Protein 6PXR (pdb70)

Nearest PDB structures (foldseek):
  6pxr-assembly1_L  TM=1.005E+00  e=2.690E-43  Mus musculus
  7y3j-assembly1_L  TM=9.696E-01  e=7.984E-40  Mus musculus
  1f3d-assembly1_J  TM=9.128E-01  e=3.853E-41  Mus musculus
  8bbh-assembly1_L  TM=9.890E-01  e=8.808E-38  Mus musculus
  5jor-assembly2_A  TM=8.552E-01  e=3.460E-40  Mus musculus

Radius of gyration: 24.5 Å; Cα contacts (8 Å, |Δi|>4): 1157; chains: 3; bounding box: 64×52×65 Å

Solvent-accessible surface area: 19628 Å² total; per-residue (Å²): 140,8,113,6,69,14,70,52,146,22,36,46,6,47,92,22,58,100,3,54,1,36,0,92,7,77,90,57,0,77,60,116,87,64,52,22,15,0,1,0,0,4,21,63,108,85,110,22,1,92,4,4,0,36,70,20,68,60,109,15,83,83,16,55,112,42,6,53,8,50,40,82,21,45,74,2,32,1,91,1,73,157,2,64,58,88,3,40,11,19,0,4,0,0,0,8,13,48,129,21,38,22,23,2,62,9,0,64,3,17,46,112,75,73,77,24,53,6,80,7,15,5,0,16,7,2,74,77,4,37,123,82,37,19,0,1,0,0,0,0,0,2,53,1,11,27,55,106,30,76,28,70,5,52,13,74,56,73,113,60,158,114,41,33,65,45,8,142,26,96,39,47,110,185,60,21,6,12,5,2,7,0,16,0,34,7,87,78,92,31,8,80,148,42,45,36,0,16,0,22,1,51,7,143,52,43,154,73,55,46,89,81,53,22,56,75,103,129,102,97,9,55,11,58,36,25,47,96,17,148,68,56,22,69,29,124,0,28,0,55,10,56,62,46,73,8,68,90,34,1,0,0,0,0,15,21,30,116,112,91,44,14,60,16,0,0,3,2,0,3,59,28,90,85,63,87,35,12,108,74,5,118,90,59,4,75,4,48,30,50,46,87,140,52,18,0,57,0,57,0,46,56,0,116,76,129,10,35,7,67,0,12,0,0,10,4,65,40,0,0,0,6,100,28,4,111,15,15,63,1,37,5,16,71,16,175,83,41,74,12,49,12,21,7,3,1,21,21,138,131,106,27,8,0,0,0,2,0,47,14,1,5,41,91,87,17,75,18,62,1,42,99,43,94,39,90,96,42,45,30,53,2,66,28,37,93,35,102,60,47,32,8,18,3,0,0,0,30,3,67,63,92,29,20,87,84,92,81,0,24,0,32,3,24,0,89,57,27,108,21,181,42,99,49,124,3,87,71,80,172,86,29,26,42,32,11,17,95

Structure (mmCIF, N/CA/C/O backbone):
data_6PXR
#
_entry.id   6PXR
#
_cell.length_a   42.745
_cell.length_b   48.952
_cell.length_c   58.653
_cell.angle_alpha   85.250
_cell.angle_beta   83.120
_cell.angle_gamma   70.720
#
_symmetry.space_group_name_H-M   'P 1'
#
loop_
_entity.id
_entity.type
_entity.pdbx_description
1 polymer 'gosuranemab Fab, light chain'
2 polymer 'gosuranemab Fab, heavy chain'
3 polymer 'Microtubule-associated protein tau'
4 water water
#
loop_
_atom_site.group_PDB
_atom_site.id
_atom_site.type_symbol
_atom_site.label_atom_id
_atom_site.label_alt_id
_atom_site.label_comp_id
_atom_site.label_asym_id
_atom_site.label_entity_id
_atom_site.label_seq_id
_atom_site.pdbx_PDB_ins_code
_atom_site.Cartn_x
_atom_site.Cartn_y
_atom_site.Cartn_z
_atom_site.occupancy
_atom_site.B_iso_or_equiv
_atom_site.auth_seq_id
_atom_site.auth_comp_id
_atom_site.auth_asym_id
_atom_site.auth_atom_id
_atom_site.pdbx_PDB_model_num
ATOM 1 N N . ASP A 1 1 ? -2.924 18.834 -15.991 1.00 41.61 1 ASP L N 1
ATOM 2 C CA . ASP A 1 1 ? -2.229 17.578 -15.739 1.00 35.69 1 ASP L CA 1
ATOM 3 C C . ASP A 1 1 ? -2.994 16.396 -16.335 1.00 34.42 1 ASP L C 1
ATOM 4 O O . ASP A 1 1 ? -4.149 16.144 -15.979 1.00 37.26 1 ASP L O 1
ATOM 9 N N . VAL A 1 2 ? -2.347 15.680 -17.250 1.00 30.57 2 VAL L N 1
ATOM 10 C CA . VAL A 1 2 ? -2.933 14.479 -17.832 1.00 28.11 2 VAL L CA 1
ATOM 11 C C . VAL A 1 2 ? -3.120 13.418 -16.749 1.00 31.48 2 VAL L C 1
ATOM 12 O O . VAL A 1 2 ? -2.282 13.266 -15.857 1.00 31.32 2 VAL L O 1
ATOM 16 N N . LEU A 1 3 ? -4.243 12.711 -16.816 1.00 25.80 3 LEU L N 1
ATOM 17 C CA . LEU A 1 3 ? -4.575 11.681 -15.843 1.00 29.62 3 LEU L CA 1
ATOM 18 C C . LEU A 1 3 ? -4.477 10.293 -16.458 1.00 25.08 3 LEU L C 1
ATOM 19 O O . LEU A 1 3 ? -4.981 10.060 -17.554 1.00 29.70 3 LEU L O 1
ATOM 24 N N . MET A 1 4 ? -3.834 9.377 -15.744 1.00 23.12 4 MET L N 1
ATOM 25 C CA . MET A 1 4 ? -3.715 7.998 -16.195 1.00 21.74 4 MET L CA 1
ATOM 26 C C . MET A 1 4 ? -4.607 7.083 -15.363 1.00 28.63 4 MET L C 1
ATOM 27 O O . MET A 1 4 ? -4.460 6.997 -14.140 1.00 30.57 4 MET L O 1
ATOM 32 N N . THR A 1 5 ? -5.543 6.416 -16.033 1.00 24.68 5 THR L N 1
ATOM 33 C CA . THR A 1 5 ? -6.502 5.535 -15.372 1.00 22.95 5 THR L CA 1
ATOM 34 C C . THR A 1 5 ? -6.282 4.088 -15.790 1.00 21.57 5 THR L C 1
ATOM 35 O O . THR A 1 5 ? -6.211 3.798 -16.981 1.00 20.92 5 THR L O 1
ATOM 39 N N . GLN A 1 6 ? -6.194 3.177 -14.822 1.00 21.35 6 GLN L N 1
ATOM 40 C CA . GLN A 1 6 ? -5.990 1.768 -15.145 1.00 20.19 6 GLN L CA 1
ATOM 41 C C . GLN A 1 6 ? -7.221 0.916 -14.864 1.00 23.12 6 GLN L C 1
ATOM 42 O O . GLN A 1 6 ? -7.925 1.131 -13.878 1.00 22.34 6 GLN L O 1
ATOM 48 N N . THR A 1 7 ? -7.484 -0.035 -15.759 1.00 24.84 7 THR L N 1
ATOM 49 C CA . THR A 1 7 ? -8.574 -0.986 -15.584 1.00 23.14 7 THR L CA 1
ATOM 50 C C . THR A 1 7 ? -8.114 -2.399 -15.935 1.00 21.90 7 THR L C 1
ATOM 51 O O . THR A 1 7 ? -7.375 -2.593 -16.907 1.00 23.57 7 THR L O 1
ATOM 55 N N . PRO A 1 8 ? -8.541 -3.394 -15.147 1.00 20.11 8 PRO L N 1
ATOM 56 C CA . PRO A 1 8 ? -9.361 -3.225 -13.941 1.00 21.45 8 PRO L CA 1
ATOM 57 C C . PRO A 1 8 ? -8.518 -2.867 -12.719 1.00 30.17 8 PRO L C 1
ATOM 58 O O . PRO A 1 8 ? -7.294 -2.818 -12.819 1.00 29.85 8 PRO L O 1
ATOM 62 N N . LEU A 1 9 ? -9.174 -2.623 -11.588 1.00 32.69 9 LEU L N 1
ATOM 63 C CA . LEU A 1 9 ? -8.488 -2.355 -10.328 1.00 31.80 9 LEU L CA 1
ATOM 64 C C . LEU A 1 9 ? -7.658 -3.566 -9.917 1.00 26.31 9 LEU L C 1
ATOM 65 O O . LEU A 1 9 ? -6.507 -3.451 -9.487 1.00 21.71 9 LEU L O 1
ATOM 70 N N . SER A 1 10 ? -8.268 -4.735 -10.055 1.00 22.71 10 SER L N 1
ATOM 71 C CA . SER A 1 10 ? -7.639 -5.990 -9.685 1.00 23.83 10 SER L CA 1
ATOM 72 C C . SER A 1 10 ? -8.009 -7.038 -10.712 1.00 22.37 10 SER L C 1
ATOM 73 O O . SER A 1 10 ? -9.159 -7.100 -11.148 1.00 23.03 10 SER L O 1
ATOM 76 N N . LEU A 1 11 ? -7.036 -7.854 -11.100 1.00 20.02 11 LEU L N 1
ATOM 77 C CA . LEU A 1 11 ? -7.271 -8.895 -12.088 1.00 18.55 11 LEU L CA 1
ATOM 78 C C . LEU A 1 11 ? -6.919 -10.271 -11.531 1.00 18.34 11 LEU L C 1
ATOM 79 O O . LEU A 1 11 ? -5.743 -10.629 -11.450 1.00 21.36 11 LEU L O 1
ATOM 84 N N . PRO A 1 12 ? -7.941 -11.042 -11.134 1.00 22.17 12 PRO L N 1
ATOM 85 C CA . PRO A 1 12 ? -7.736 -12.403 -10.626 1.00 21.41 12 PRO L CA 1
ATOM 86 C C . PRO A 1 12 ? -7.471 -13.396 -11.749 1.00 20.79 12 PRO L C 1
ATOM 87 O O . PRO A 1 12 ? -8.304 -13.546 -12.641 1.00 24.59 12 PRO L O 1
ATOM 91 N N . VAL A 1 13 ? -6.321 -14.057 -11.699 1.00 17.62 13 VAL L N 1
ATOM 92 C CA . VAL A 1 13 ? -5.957 -15.038 -12.717 1.00 17.10 13 VAL L CA 1
ATOM 93 C C . VAL A 1 13 ? -5.499 -16.347 -12.093 1.00 18.05 13 VAL L C 1
ATOM 94 O O . VAL A 1 13 ? -5.051 -16.378 -10.949 1.00 17.58 13 VAL L O 1
ATOM 98 N N . SER A 1 14 ? -5.603 -17.431 -12.856 1.00 18.10 14 SER L N 1
ATOM 99 C CA . SER A 1 14 ? -4.915 -18.660 -12.488 1.00 18.36 14 SER L CA 1
ATOM 100 C C . SER A 1 14 ? -3.585 -18.688 -13.209 1.00 20.72 14 SER L C 1
ATOM 101 O O . SER A 1 14 ? -3.480 -18.191 -14.334 1.00 17.88 14 SER L O 1
ATOM 104 N N . LEU A 1 15 ? -2.576 -19.261 -12.564 1.00 20.28 15 LEU L N 1
ATOM 105 C CA . LEU A 1 15 ? -1.283 -19.439 -13.206 1.00 17.94 15 LEU L CA 1
ATOM 106 C C . LEU A 1 15 ? -1.468 -20.229 -14.496 1.00 20.38 15 LEU L C 1
ATOM 107 O O . LEU A 1 15 ? -2.097 -21.287 -14.504 1.00 22.11 15 LEU L O 1
ATOM 112 N N . GLY A 1 16 ? -0.951 -19.745 -15.613 1.00 21.51 16 GLY L N 1
ATOM 113 C CA . GLY A 1 16 ? -1.236 -20.478 -16.837 1.00 20.83 16 GLY L CA 1
ATOM 114 C C . GLY A 1 16 ? -2.104 -19.649 -17.748 1.00 21.18 16 GLY L C 1
ATOM 115 O O . GLY A 1 16 ? -1.984 -19.782 -18.930 1.00 27.50 16 GLY L O 1
ATOM 116 N N . ASP A 1 17 ? -2.902 -18.756 -17.185 1.00 18.31 17 ASP L N 1
ATOM 117 C CA . ASP A 1 17 ? -3.903 -18.008 -17.941 1.00 20.43 17 ASP L CA 1
ATOM 118 C C . ASP A 1 17 ? -3.264 -16.842 -18.695 1.00 21.42 17 ASP L C 1
ATOM 119 O O . ASP A 1 17 ? -2.139 -16.438 -18.399 1.00 19.75 17 ASP L O 1
ATOM 124 N N . GLN A 1 18 ? -3.997 -16.311 -19.668 1.00 19.64 18 GLN L N 1
ATOM 125 C CA . GLN A 1 18 ? -3.623 -15.071 -20.332 1.00 22.15 18 GLN L CA 1
ATOM 126 C C . GLN A 1 18 ? -4.160 -13.890 -19.512 1.00 24.30 18 GLN L C 1
ATOM 127 O O . GLN A 1 18 ? -5.211 -13.993 -18.873 1.00 27.66 18 GLN L O 1
ATOM 133 N N . ALA A 1 19 ? -3.434 -12.778 -19.509 1.00 20.24 19 ALA L N 1
ATOM 134 C CA . ALA A 1 19 ? -3.874 -11.593 -18.782 1.00 20.41 19 ALA L CA 1
ATOM 135 C C . ALA A 1 19 ? -3.784 -10.353 -19.658 1.00 22.57 19 ALA L C 1
ATOM 136 O O . ALA A 1 19 ? -2.878 -10.232 -20.486 1.00 22.22 19 ALA L O 1
ATOM 138 N N . SER A 1 20 ? -4.732 -9.442 -19.477 1.00 20.17 20 SER L N 1
ATOM 139 C CA . SER A 1 20 ? -4.740 -8.185 -20.208 1.00 24.39 20 SER L CA 1
ATOM 140 C C . SER A 1 20 ? -5.068 -7.036 -19.263 1.00 24.86 20 SER L C 1
ATOM 141 O O . SER A 1 20 ? -6.064 -7.083 -18.542 1.00 27.98 20 SER L O 1
ATOM 144 N N . ILE A 1 21 ? -4.215 -6.016 -19.270 1.00 23.33 21 ILE L N 1
ATOM 145 C CA . ILE A 1 21 ? -4.377 -4.832 -18.427 1.00 20.18 21 ILE L CA 1
ATOM 146 C C . ILE A 1 21 ? -4.507 -3.599 -19.313 1.00 20.61 21 ILE L C 1
ATOM 147 O O . ILE A 1 21 ? -3.785 -3.463 -20.297 1.00 25.07 21 ILE L O 1
ATOM 152 N N . SER A 1 22 ? -5.433 -2.710 -18.973 1.00 21.17 22 SER L N 1
ATOM 153 C CA . SER A 1 22 ? -5.665 -1.514 -19.773 1.00 22.79 22 SER L CA 1
ATOM 154 C C . SER A 1 22 ? -5.188 -0.239 -19.084 1.00 23.73 22 SER L C 1
ATOM 155 O O . SER A 1 22 ? -5.272 -0.112 -17.862 1.00 17.99 22 SER L O 1
ATOM 158 N N . CYS A 1 23 ? -4.698 0.704 -19.884 1.00 19.56 23 CYS L N 1
ATOM 159 C CA . CYS A 1 23 ? -4.250 2.000 -19.390 1.00 20.45 23 CYS L CA 1
ATOM 160 C C . CYS A 1 23 ? -4.735 3.085 -20.333 1.00 20.33 23 CYS L C 1
ATOM 161 O O . CYS A 1 23 ? -4.495 3.024 -21.540 1.00 22.13 23 CYS L O 1
ATOM 164 N N . LYS A 1 24 ? -5.432 4.074 -19.789 1.00 21.27 24 LYS L N 1
ATOM 165 C CA . LYS A 1 24 ? -5.944 5.161 -20.605 1.00 23.57 24 LYS L CA 1
ATOM 166 C C . LYS A 1 24 ? -5.480 6.516 -20.098 1.00 23.74 24 LYS L C 1
ATOM 167 O O . LYS A 1 24 ? -5.365 6.733 -18.894 1.00 24.64 24 LYS L O 1
ATOM 173 N N . SER A 1 25 ? -5.201 7.426 -21.026 1.00 21.76 25 SER L N 1
ATOM 174 C CA . SER A 1 25 ? -4.847 8.795 -20.666 1.00 22.30 25 SER L CA 1
ATOM 175 C C . SER A 1 25 ? -5.989 9.752 -20.980 1.00 27.25 25 SER L C 1
ATOM 176 O O . SER A 1 25 ? -6.802 9.497 -21.875 1.00 26.96 25 SER L O 1
ATOM 179 N N . SER A 1 26 ? -6.049 10.854 -20.236 1.00 28.38 26 SER L N 1
ATOM 180 C CA . SER A 1 26 ? -7.135 11.814 -20.384 1.00 27.68 26 SER L CA 1
ATOM 181 C C . SER A 1 26 ? -6.931 12.674 -21.627 1.00 30.76 26 SER L C 1
ATOM 182 O O . SER A 1 26 ? -7.848 13.355 -22.085 1.00 31.25 26 SER L O 1
ATOM 185 N N . GLN A 1 27 ? -5.729 12.584 -22.180 1.00 28.36 27 GLN L N 1
ATOM 186 C CA . GLN A 1 27 ? -5.390 13.305 -23.418 1.00 30.84 27 GLN L CA 1
ATOM 187 C C . GLN A 1 27 ? -4.291 12.536 -24.160 1.00 24.95 27 GLN L C 1
ATOM 188 O O . GLN A 1 27 ? -3.650 11.679 -23.580 1.00 25.17 27 GLN L O 1
ATOM 194 N N . SER A 1 28 ? -4.119 12.835 -25.424 1.00 26.62 28 SER L N 1
ATOM 195 C CA . SER A 1 28 ? -3.148 12.108 -26.236 1.00 26.21 28 SER L CA 1
ATOM 196 C C . SER A 1 28 ? -1.735 12.187 -25.661 1.00 23.91 28 SER L C 1
ATOM 197 O O . SER A 1 28 ? -1.273 13.259 -25.266 1.00 26.42 28 SER L O 1
ATOM 200 N N . ILE A 1 29 ? -1.080 11.048 -25.584 1.00 24.95 29 ILE L N 1
ATOM 201 C CA . ILE A 1 29 ? 0.323 10.913 -25.077 1.00 25.67 29 ILE L CA 1
ATOM 202 C C . ILE A 1 29 ? 1.269 10.951 -26.270 1.00 23.25 29 ILE L C 1
ATOM 203 O O . ILE A 1 29 ? 2.414 10.731 -26.073 1.00 23.47 29 ILE L O 1
ATOM 208 N N . VAL A 1 30 ? 0.786 11.167 -27.472 1.00 24.35 30 VAL L N 1
ATOM 209 C CA . VAL A 1 30 ? 1.668 11.239 -28.629 1.00 24.93 30 VAL L CA 1
ATOM 210 C C . VAL A 1 30 ? 2.455 12.546 -28.601 1.00 28.38 30 VAL L C 1
ATOM 211 O O . VAL A 1 30 ? 1.879 13.628 -28.695 1.00 31.90 30 VAL L O 1
ATOM 215 N N . HIS A 1 31 ? 3.772 12.437 -28.452 1.00 28.06 31 HIS L N 1
ATOM 216 C CA . HIS A 1 31 ? 4.644 13.604 -28.347 1.00 29.47 31 HIS L CA 1
ATOM 2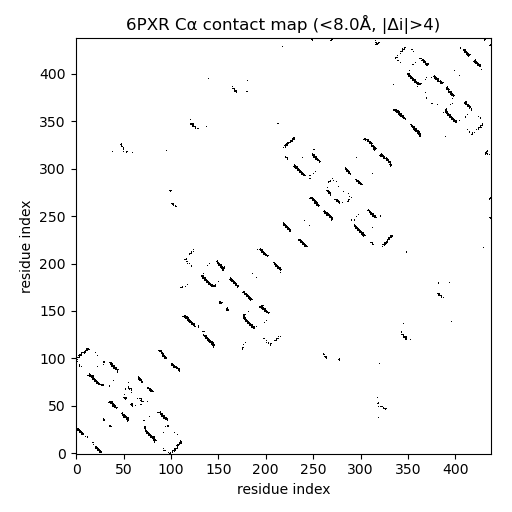17 C C . HIS A 1 31 ? 4.857 14.256 -29.711 1.00 33.36 31 HIS L C 1
ATOM 218 O O . HIS A 1 31 ? 4.663 13.622 -30.749 1.00 36.72 31 HIS L O 1
ATOM 225 N N . SER A 1 32 ? 5.264 15.521 -29.705 1.00 33.03 32 SER L N 1
ATOM 226 C CA . SER A 1 32 ? 5.469 16.267 -30.943 1.00 37.31 32 SER L CA 1
ATOM 227 C C . SER A 1 32 ? 6.632 15.729 -31.781 1.00 34.94 32 SER L C 1
ATOM 228 O O . SER A 1 32 ? 6.741 16.052 -32.962 1.00 38.84 32 SER L O 1
ATOM 231 N N . ASN A 1 33 ? 7.496 14.912 -31.183 1.00 30.34 33 ASN L N 1
ATOM 232 C CA . ASN A 1 33 ? 8.614 14.337 -31.930 1.00 31.29 33 ASN L CA 1
ATOM 233 C C . ASN A 1 33 ? 8.286 12.971 -32.552 1.00 31.75 33 ASN L C 1
ATOM 234 O O . ASN A 1 33 ? 9.156 12.313 -33.132 1.00 28.07 33 ASN L O 1
ATOM 239 N N . GLY A 1 34 ? 7.031 12.549 -32.426 1.00 32.09 34 GLY L N 1
ATOM 240 C CA . GLY A 1 34 ? 6.579 11.319 -33.051 1.00 29.71 34 GLY L CA 1
ATOM 241 C C . GLY A 1 34 ? 6.559 10.111 -32.137 1.00 31.56 34 GLY L C 1
ATOM 242 O O . GLY A 1 34 ? 6.040 9.056 -32.502 1.00 28.88 34 GLY L O 1
ATOM 243 N N . ASN A 1 35 ? 7.135 10.260 -30.948 1.00 22.11 35 ASN L N 1
ATOM 244 C CA . ASN A 1 35 ? 7.147 9.183 -29.963 1.00 20.94 35 ASN L CA 1
ATOM 245 C C . ASN A 1 35 ? 5.931 9.214 -29.051 1.00 21.78 35 ASN L C 1
ATOM 246 O O . ASN A 1 35 ? 5.282 10.250 -28.893 1.00 23.26 35 ASN L O 1
ATOM 251 N N . THR A 1 36 ? 5.637 8.063 -28.463 1.00 19.46 36 THR L N 1
ATOM 252 C CA . THR A 1 36 ? 4.644 7.964 -27.407 1.00 20.84 36 THR L CA 1
ATOM 253 C C . THR A 1 36 ? 5.326 7.356 -26.184 1.00 17.79 36 THR L C 1
ATOM 254 O O . THR A 1 36 ? 5.631 6.167 -26.164 1.00 17.49 36 THR L O 1
ATOM 258 N N . TYR A 1 37 ? 5.573 8.180 -25.167 1.00 17.50 37 TYR L N 1
ATOM 259 C CA . TYR A 1 37 ? 6.349 7.750 -24.009 1.00 19.42 37 TYR L CA 1
ATOM 260 C C . TYR A 1 37 ? 5.471 7.061 -22.973 1.00 16.44 37 TYR L C 1
ATOM 261 O O . TYR A 1 37 ? 5.306 7.546 -21.845 1.00 20.91 37 TYR L O 1
ATOM 270 N N . LEU A 1 38 ? 4.916 5.918 -23.362 1.00 16.93 38 LEU L N 1
ATOM 271 C CA . LEU A 1 38 ? 4.092 5.117 -22.465 1.00 17.95 38 LEU L CA 1
ATOM 272 C C . LEU A 1 38 ? 4.896 3.935 -21.929 1.00 19.35 38 LEU L C 1
ATOM 273 O O . LEU A 1 38 ? 5.473 3.166 -22.697 1.00 18.22 38 LEU L O 1
ATOM 278 N N . GLU A 1 39 ? 4.940 3.794 -20.606 1.00 16.85 39 GLU L N 1
ATOM 279 C CA . GLU A 1 39 ? 5.781 2.776 -19.978 1.00 16.24 39 GLU L CA 1
ATOM 280 C C . GLU A 1 39 ? 5.012 1.951 -18.956 1.00 19.45 39 GLU L C 1
ATOM 281 O O . GLU A 1 39 ? 4.041 2.436 -18.378 1.00 11.73 39 GLU L O 1
ATOM 287 N N . TRP A 1 40 ? 5.450 0.708 -18.747 1.00 17.50 40 TRP L N 1
ATOM 288 C CA . TRP A 1 40 ? 4.854 -0.187 -17.761 1.00 12.15 40 TRP L CA 1
ATOM 289 C C . TRP A 1 40 ? 5.868 -0.632 -16.718 1.00 13.42 40 TRP L C 1
ATOM 290 O O . TRP A 1 40 ? 6.988 -1.020 -17.042 1.00 14.54 40 TRP L O 1
ATOM 301 N N . TYR A 1 41 ? 5.448 -0.583 -15.459 1.00 11.90 41 TYR L N 1
ATOM 302 C CA . TYR A 1 41 ? 6.282 -0.974 -14.336 1.00 15.07 41 TYR L CA 1
ATOM 303 C C . TYR A 1 41 ? 5.596 -2.084 -13.541 1.00 16.18 41 TYR L C 1
ATOM 304 O O . TYR A 1 41 ? 4.380 -2.064 -13.369 1.00 14.55 41 TYR L O 1
ATOM 313 N N . LEU A 1 42 ? 6.356 -3.033 -13.024 1.00 14.71 42 LEU L N 1
ATOM 314 C CA . LEU A 1 42 ? 5.834 -4.060 -12.130 1.00 18.08 42 LEU L CA 1
ATOM 315 C C . LEU A 1 42 ? 6.435 -3.924 -10.733 1.00 16.45 42 LEU L C 1
ATOM 316 O O . LEU A 1 42 ? 7.648 -3.804 -10.581 1.00 19.86 42 LEU L O 1
ATOM 321 N N . GLN A 1 43 ? 5.595 -3.944 -9.765 1.00 14.66 43 GLN L N 1
ATOM 322 C CA . GLN A 1 43 ? 6.060 -3.982 -8.389 1.00 15.47 43 GLN L CA 1
ATOM 323 C C . GLN A 1 43 ? 5.590 -5.261 -7.714 1.00 19.53 43 GLN L C 1
ATOM 324 O O . GLN A 1 43 ? 4.398 -5.463 -7.494 1.00 18.18 43 GLN L O 1
ATOM 330 N N . LYS A 1 44 ? 6.536 -6.136 -7.407 1.00 21.75 44 LYS L N 1
ATOM 331 C CA . LYS A 1 44 ? 6.221 -7.384 -6.739 1.00 24.12 44 LYS L CA 1
ATOM 332 C C . LYS A 1 44 ? 6.087 -7.097 -5.250 1.00 26.99 44 LYS L C 1
ATOM 333 O O . LYS A 1 44 ? 6.696 -6.149 -4.756 1.00 26.59 44 LYS L O 1
ATOM 339 N N . PRO A 1 45 ? 5.281 -7.898 -4.533 1.00 34.24 45 PRO L N 1
ATOM 340 C CA . PRO A 1 45 ? 5.057 -7.616 -3.111 1.00 35.01 45 PRO L CA 1
ATOM 341 C C . PRO A 1 45 ? 6.362 -7.494 -2.332 1.00 34.44 45 PRO L C 1
ATOM 342 O O . PRO A 1 45 ? 7.235 -8.355 -2.448 1.00 34.82 45 PRO L O 1
ATOM 346 N N . GLY A 1 46 ? 6.497 -6.403 -1.585 1.00 31.91 46 GLY L N 1
ATOM 347 C CA . GLY A 1 46 ? 7.664 -6.172 -0.752 1.00 34.15 46 GLY L CA 1
ATOM 348 C C . GLY A 1 46 ? 8.902 -5.759 -1.526 1.00 34.18 46 GLY L C 1
ATOM 349 O O . GLY A 1 46 ? 9.993 -5.675 -0.963 1.00 36.81 46 GLY L O 1
ATOM 350 N N . GLN A 1 47 ? 8.741 -5.498 -2.818 1.00 28.25 47 GLN L N 1
ATOM 351 C CA . GLN A 1 47 ? 9.876 -5.135 -3.650 1.00 28.01 47 GLN L CA 1
ATOM 352 C C . GLN A 1 47 ? 9.684 -3.776 -4.314 1.00 28.37 47 GLN L C 1
ATOM 353 O O . GLN A 1 47 ? 8.593 -3.209 -4.298 1.00 26.64 47 GLN L O 1
ATOM 359 N N A SER A 1 48 ? 10.758 -3.263 -4.903 0.71 24.46 48 SER L N 1
ATOM 360 N N B SER A 1 48 ? 10.756 -3.250 -4.894 0.29 25.00 48 SER L N 1
ATOM 361 C CA A SER A 1 48 ? 10.706 -2.004 -5.629 0.71 22.44 48 SER L CA 1
ATOM 362 C CA B SER A 1 48 ? 10.684 -1.981 -5.604 0.29 22.74 48 SER L CA 1
ATOM 363 C C A SER A 1 48 ? 10.117 -2.235 -7.015 0.71 21.66 48 SER L C 1
ATOM 364 C C B SER A 1 48 ? 10.156 -2.213 -7.014 0.29 21.51 48 SER L C 1
ATOM 365 O O A SER A 1 48 ? 10.190 -3.344 -7.546 0.71 20.66 48 SER L O 1
ATOM 366 O O B SER A 1 48 ? 10.307 -3.308 -7.558 0.29 21.01 48 SER L O 1
ATOM 371 N N . PRO A 1 49 ? 9.518 -1.191 -7.605 1.00 22.14 49 PRO L N 1
ATOM 372 C CA . PRO A 1 49 ? 9.061 -1.303 -8.995 1.00 18.29 49 PRO L CA 1
ATOM 373 C C . PRO A 1 49 ? 10.225 -1.614 -9.934 1.00 16.35 49 PRO L C 1
ATOM 374 O O . PRO A 1 49 ? 11.368 -1.247 -9.645 1.00 17.69 49 PRO L O 1
ATOM 378 N N . LYS A 1 50 ? 9.928 -2.302 -11.032 1.00 16.54 50 LYS L N 1
ATOM 379 C CA . LYS A 1 50 ? 10.904 -2.578 -12.083 1.00 16.24 50 LYS L CA 1
ATOM 380 C C . LYS A 1 50 ? 10.301 -2.199 -13.419 1.00 17.40 50 LYS L C 1
ATOM 381 O O . LYS A 1 50 ? 9.095 -2.373 -13.622 1.00 15.52 50 LYS L O 1
ATOM 387 N N . LEU A 1 51 ? 11.137 -1.712 -14.338 1.00 16.98 51 LEU L N 1
ATOM 388 C CA . LEU A 1 51 ? 10.686 -1.379 -15.691 1.00 16.34 51 LEU L CA 1
ATOM 389 C C . LEU A 1 51 ? 10.435 -2.659 -16.486 1.00 14.34 51 LEU L C 1
ATOM 390 O O . LEU A 1 51 ? 11.230 -3.604 -16.431 1.00 17.52 51 LEU L O 1
ATOM 395 N N . LEU A 1 52 ? 9.308 -2.692 -17.180 1.00 13.28 52 LEU L N 1
ATOM 396 C CA . LEU A 1 52 ? 8.972 -3.861 -18.013 1.00 15.33 52 LEU L CA 1
ATOM 397 C C . LEU A 1 52 ? 8.985 -3.441 -19.478 1.00 15.02 52 LEU L C 1
ATOM 398 O O . LEU A 1 52 ? 9.563 -4.146 -20.251 1.00 15.66 52 LEU L O 1
ATOM 403 N N . VAL A 1 53 ? 8.247 -2.379 -19.815 1.00 15.41 53 VAL L N 1
ATOM 404 C CA . VAL A 1 53 ? 8.067 -1.923 -21.194 1.00 17.83 53 VAL L CA 1
ATOM 405 C C . VAL A 1 53 ? 8.231 -0.402 -21.257 1.00 15.48 53 VAL L C 1
ATOM 406 O O . VAL A 1 53 ? 7.784 0.316 -20.358 1.00 14.17 53 VAL L O 1
ATOM 410 N N . TYR A 1 54 ? 8.908 0.077 -22.298 1.00 12.43 54 TYR L N 1
ATOM 411 C CA . TYR A 1 54 ? 9.054 1.511 -22.545 1.00 12.78 54 TYR L CA 1
ATOM 412 C C . TYR A 1 54 ? 8.649 1.813 -24.006 1.00 16.12 54 TYR L C 1
ATOM 413 O O . TYR A 1 54 ? 8.550 0.904 -24.815 1.00 13.64 54 TYR L O 1
ATOM 422 N N . LYS A 1 55 ? 8.379 3.081 -24.318 1.00 13.91 55 LYS L N 1
ATOM 423 C CA . LYS A 1 55 ? 7.858 3.484 -25.627 1.00 14.72 55 LYS L CA 1
ATOM 424 C C . LYS A 1 55 ? 6.765 2.563 -26.175 1.00 20.53 55 LYS L C 1
ATOM 425 O O . LYS A 1 55 ? 6.875 2.073 -27.304 1.00 16.70 55 LYS L O 1
ATOM 431 N N . VAL A 1 56 ? 5.741 2.322 -25.357 1.00 15.65 56 VAL L N 1
ATOM 432 C CA . VAL A 1 56 ? 4.552 1.532 -25.712 1.00 14.31 56 VAL L CA 1
ATOM 433 C C . VAL A 1 56 ? 4.802 0.022 -25.829 1.00 15.21 56 VAL L C 1
ATOM 434 O O . VAL A 1 56 ? 4.082 -0.765 -25.226 1.00 16.47 56 VAL L O 1
ATOM 438 N N . SER A 1 57 ? 5.809 -0.383 -26.603 1.00 18.10 57 SER L N 1
ATOM 439 C CA . SER A 1 57 ? 5.920 -1.781 -27.016 1.00 14.68 57 SER L CA 1
ATOM 440 C C . SER A 1 57 ? 7.327 -2.367 -26.964 1.00 15.19 57 SER L C 1
ATOM 441 O O . SER A 1 57 ? 7.538 -3.504 -27.398 1.00 18.56 57 SER L O 1
ATOM 444 N N . ASN A 1 58 ? 8.288 -1.592 -26.467 1.00 14.43 58 ASN L N 1
ATOM 445 C CA . ASN A 1 58 ? 9.665 -2.060 -26.348 1.00 17.64 58 ASN L CA 1
ATOM 446 C C . ASN A 1 58 ? 9.903 -2.736 -25.004 1.00 19.14 58 ASN L C 1
ATOM 447 O O . ASN A 1 58 ? 9.837 -2.075 -23.971 1.00 15.06 58 ASN L O 1
ATOM 452 N N . ARG A 1 59 ? 10.175 -4.038 -24.991 1.00 18.77 59 ARG L N 1
ATOM 453 C CA . ARG A 1 59 ? 10.464 -4.687 -23.712 1.00 13.89 59 ARG L CA 1
ATOM 454 C C . ARG A 1 59 ? 11.833 -4.268 -23.197 1.00 14.76 59 ARG L C 1
ATOM 455 O O . ARG A 1 59 ? 12.795 -4.166 -23.958 1.00 15.19 59 ARG L O 1
ATOM 463 N N . PHE A 1 60 ? 11.906 -4.025 -21.890 1.00 16.17 60 PHE L N 1
ATOM 464 C CA . PHE A 1 60 ? 13.159 -3.654 -21.240 1.00 17.10 60 PHE L CA 1
ATOM 465 C C . PHE A 1 60 ? 14.059 -4.881 -21.121 1.00 20.71 60 PHE L C 1
ATOM 466 O O . PHE A 1 60 ? 13.599 -6.015 -21.263 1.00 20.37 60 PHE L O 1
ATOM 474 N N . SER A 1 61 ? 15.344 -4.647 -20.871 1.00 21.32 61 SER L N 1
ATOM 475 C CA . SER A 1 61 ? 16.327 -5.721 -20.753 1.00 23.44 61 SER L CA 1
ATOM 476 C C . SER A 1 61 ? 15.923 -6.790 -19.742 1.00 23.81 61 SER L C 1
ATOM 477 O O . SER A 1 61 ? 15.629 -6.488 -18.587 1.00 26.91 61 SER L O 1
ATOM 480 N N . GLY A 1 62 ? 15.908 -8.043 -20.190 1.00 23.72 62 GLY L N 1
ATOM 481 C CA . GLY A 1 62 ? 15.639 -9.170 -19.317 1.00 21.38 62 GLY L CA 1
ATOM 482 C C . GLY A 1 62 ? 14.184 -9.603 -19.270 1.00 20.93 62 GLY L C 1
ATOM 483 O O . GLY A 1 62 ? 13.888 -10.720 -18.849 1.00 22.73 62 GLY L O 1
ATOM 484 N N . VAL A 1 63 ? 13.279 -8.727 -19.696 1.00 18.84 63 VAL L N 1
ATOM 485 C CA . VAL A 1 63 ? 11.847 -9.017 -19.634 1.00 19.66 63 VAL L CA 1
ATOM 486 C C . VAL A 1 63 ? 11.446 -10.078 -20.653 1.00 22.36 63 VAL L C 1
ATOM 487 O O . VAL A 1 63 ? 11.694 -9.916 -21.848 1.00 21.16 63 VAL L O 1
ATOM 491 N N . PRO A 1 64 ? 10.824 -11.174 -20.189 1.00 20.59 64 PRO L N 1
ATOM 492 C CA . PRO A 1 64 ? 10.489 -12.277 -21.097 1.00 23.05 64 PRO L CA 1
ATOM 493 C C . PRO A 1 64 ? 9.389 -11.915 -22.094 1.00 23.32 64 PRO L C 1
ATOM 494 O O . PRO A 1 64 ? 8.522 -11.074 -21.800 1.00 21.98 64 PRO L O 1
ATOM 498 N N . ASP A 1 65 ? 9.420 -12.559 -23.257 1.00 21.96 65 ASP L N 1
ATOM 499 C CA . ASP A 1 65 ? 8.565 -12.158 -24.366 1.00 24.21 65 ASP L CA 1
ATOM 500 C C . ASP A 1 65 ? 7.109 -12.579 -24.184 1.00 22.68 65 ASP L C 1
ATOM 501 O O . ASP A 1 65 ? 6.295 -12.395 -25.088 1.00 23.93 65 ASP L O 1
ATOM 506 N N . ARG A 1 66 ? 6.776 -13.133 -23.020 1.00 21.48 66 ARG L N 1
ATOM 507 C CA . ARG A 1 66 ? 5.377 -13.394 -22.707 1.00 20.48 66 ARG L CA 1
ATOM 508 C C . ARG A 1 66 ? 4.689 -12.073 -22.359 1.00 16.50 66 ARG L C 1
ATOM 509 O O . ARG A 1 66 ? 3.462 -11.982 -22.358 1.00 18.73 66 ARG L O 1
ATOM 517 N N . PHE A 1 67 ? 5.489 -11.045 -22.091 1.00 15.60 67 PHE L N 1
ATOM 518 C CA . PHE A 1 67 ? 4.965 -9.694 -21.912 1.00 21.61 67 PHE L CA 1
ATOM 519 C C . PHE A 1 67 ? 4.911 -8.967 -23.242 1.00 21.96 67 PHE L C 1
ATOM 520 O O . PHE A 1 67 ? 5.846 -9.051 -24.040 1.00 23.34 67 PHE L O 1
ATOM 528 N N . SER A 1 68 ? 3.822 -8.250 -23.492 1.00 20.36 68 SER L N 1
ATOM 529 C CA . SER A 1 68 ? 3.753 -7.427 -24.696 1.00 19.13 68 SER L CA 1
ATOM 530 C C . SER A 1 68 ? 2.918 -6.182 -24.460 1.00 22.13 68 SER L C 1
ATOM 531 O O . SER A 1 68 ? 1.868 -6.230 -23.809 1.00 21.53 68 SER L O 1
ATOM 534 N N . GLY A 1 69 ? 3.405 -5.064 -24.986 1.00 17.59 69 GLY L N 1
ATOM 535 C CA . GLY A 1 69 ? 2.730 -3.790 -24.845 1.00 17.26 69 GLY L CA 1
ATOM 536 C C . GLY A 1 69 ? 2.231 -3.273 -26.177 1.00 16.74 69 GLY L C 1
ATOM 537 O O . GLY A 1 69 ? 2.907 -3.413 -27.199 1.00 15.72 69 GLY L O 1
ATOM 538 N N . SER A 1 70 ? 1.047 -2.674 -26.175 1.00 17.61 70 SER L N 1
ATOM 539 C CA . SER A 1 70 ? 0.475 -2.140 -27.408 1.00 19.44 70 SER L CA 1
ATOM 540 C C . SER A 1 70 ? -0.474 -0.983 -27.135 1.00 22.10 70 SER L C 1
ATOM 541 O O . SER A 1 70 ? -0.716 -0.623 -25.980 1.00 16.52 70 SER L O 1
ATOM 544 N N . GLY A 1 71 ? -0.988 -0.435 -28.221 1.00 24.07 71 GLY L N 1
ATOM 545 C CA . GLY A 1 71 ? -1.946 0.663 -28.094 1.00 27.70 71 GLY L CA 1
ATOM 546 C C . GLY A 1 71 ? -1.486 1.951 -28.742 1.00 27.74 71 GLY L C 1
ATOM 547 O O . GLY A 1 71 ? -0.399 1.964 -29.271 1.00 29.74 71 GLY L O 1
ATOM 548 N N . SER A 1 72 ? -2.326 2.981 -28.733 1.00 19.70 72 SER L N 1
ATOM 549 C CA . SER A 1 72 ? -1.921 4.259 -29.343 1.00 21.77 72 SER L CA 1
ATOM 550 C C . SER A 1 72 ? -2.751 5.400 -28.818 1.00 23.88 72 SER L C 1
ATOM 551 O O . SER A 1 72 ? -3.783 5.150 -28.270 1.00 27.25 72 SER L O 1
ATOM 554 N N . GLY A 1 73 ? -2.271 6.617 -29.019 1.00 27.21 73 GLY L N 1
ATOM 555 C CA . GLY A 1 73 ? -3.097 7.766 -28.651 1.00 28.28 73 GLY L CA 1
ATOM 556 C C . GLY A 1 73 ? -3.355 7.808 -27.166 1.00 28.44 73 GLY L C 1
ATOM 557 O O . GLY A 1 73 ? -2.537 8.348 -26.455 1.00 24.88 73 GLY L O 1
ATOM 558 N N . THR A 1 74 ? -4.539 7.363 -26.759 1.00 28.58 74 THR L N 1
ATOM 559 C CA . THR A 1 74 ? -4.901 7.414 -25.342 1.00 26.03 74 THR L CA 1
ATOM 560 C C . THR A 1 74 ? -5.101 6.023 -24.751 1.00 27.33 74 THR L C 1
ATOM 561 O O . THR A 1 74 ? -5.465 5.983 -23.618 1.00 28.70 74 THR L O 1
ATOM 565 N N . ASP A 1 75 ? -5.201 4.983 -25.591 1.00 25.31 75 ASP L N 1
ATOM 566 C CA . ASP A 1 75 ? -5.585 3.642 -25.148 1.00 20.84 75 ASP L CA 1
ATOM 567 C C . ASP A 1 75 ? -4.421 2.666 -25.243 1.00 18.62 75 ASP L C 1
ATOM 568 O O . ASP A 1 75 ? -3.885 2.442 -26.329 1.00 23.55 75 ASP L O 1
ATOM 573 N N . PHE A 1 76 ? -4.048 2.069 -24.114 1.00 18.44 76 PHE L N 1
ATOM 574 C CA . PHE A 1 76 ? -2.894 1.181 -24.085 1.00 16.32 76 PHE L CA 1
ATOM 575 C C . PHE A 1 76 ? -3.186 -0.107 -23.325 1.00 19.25 76 PHE L C 1
ATOM 576 O O . PHE A 1 76 ? -4.070 -0.154 -22.467 1.00 19.43 76 PHE L O 1
ATOM 584 N N . THR A 1 77 ? -2.442 -1.154 -23.662 1.00 19.51 77 THR L N 1
ATOM 585 C CA . THR A 1 77 ? -2.679 -2.481 -23.109 1.00 17.60 77 THR L CA 1
ATOM 586 C C . THR A 1 77 ? -1.372 -3.211 -22.823 1.00 16.56 77 THR L C 1
ATOM 587 O O . THR A 1 77 ? -0.442 -3.189 -23.645 1.00 16.20 77 THR L O 1
ATOM 591 N N . LEU A 1 78 ? -1.299 -3.860 -21.666 1.00 15.66 78 LEU L N 1
ATOM 592 C CA . LEU A 1 78 ? -0.214 -4.788 -21.388 1.00 14.45 78 LEU L CA 1
ATOM 593 C C . LEU A 1 78 ? -0.798 -6.189 -21.344 1.00 17.16 78 LEU L C 1
ATOM 594 O O . LEU A 1 78 ? -1.778 -6.434 -20.641 1.00 17.67 78 LEU L O 1
ATOM 599 N N . LYS A 1 79 ? -0.210 -7.100 -22.114 1.00 16.31 79 LYS L N 1
ATOM 600 C CA . LYS A 1 79 ? -0.676 -8.481 -22.155 1.00 15.14 79 LYS L CA 1
ATOM 601 C C . LYS A 1 79 ? 0.394 -9.440 -21.643 1.00 16.36 79 LYS L C 1
ATOM 602 O O . LYS A 1 79 ? 1.597 -9.220 -21.837 1.00 17.36 79 LYS L O 1
ATOM 608 N N . ILE A 1 80 ? -0.053 -10.510 -20.996 1.00 15.63 80 ILE L N 1
ATOM 609 C CA . ILE A 1 80 ? 0.822 -11.585 -20.550 1.00 20.67 80 ILE L CA 1
ATOM 610 C C . ILE A 1 80 ? 0.281 -12.889 -21.124 1.00 20.24 80 ILE L C 1
ATOM 611 O O . ILE A 1 80 ? -0.848 -13.271 -20.835 1.00 19.74 80 ILE L O 1
ATOM 616 N N . SER A 1 81 ? 1.072 -13.553 -21.965 1.00 21.32 81 SER L N 1
ATOM 617 C CA . SER A 1 81 ? 0.600 -14.736 -22.682 1.00 27.14 81 SER L CA 1
ATOM 618 C C . SER A 1 81 ? 0.248 -15.888 -21.749 1.00 26.32 81 SER L C 1
ATOM 619 O O . SER A 1 81 ? -0.760 -16.566 -21.940 1.00 25.14 81 SER L O 1
ATOM 622 N N . ARG A 1 82 ? 1.086 -16.149 -20.761 1.00 23.43 82 ARG L N 1
ATOM 623 C CA . ARG A 1 82 ? 0.856 -17.245 -19.796 1.00 25.05 82 ARG L CA 1
ATOM 624 C C . ARG A 1 82 ? 1.391 -16.757 -18.449 1.00 24.56 82 ARG L C 1
ATOM 625 O O . ARG A 1 82 ? 2.561 -16.617 -18.328 1.00 25.43 82 ARG L O 1
ATOM 633 N N . VAL A 1 83 ? 0.538 -16.490 -17.487 1.00 19.99 83 VAL L N 1
ATOM 634 C CA . VAL A 1 83 ? 0.962 -15.889 -16.230 1.00 19.14 83 VAL L CA 1
ATOM 635 C C . VAL A 1 83 ? 1.703 -16.879 -15.333 1.00 20.12 83 VAL L C 1
ATOM 636 O O . VAL A 1 83 ? 1.236 -17.989 -15.082 1.00 23.43 83 VAL L O 1
ATOM 640 N N . GLU A 1 84 ? 2.872 -16.460 -14.861 1.00 19.54 84 GLU L N 1
ATOM 641 C CA . GLU A 1 84 ? 3.669 -17.254 -13.940 1.00 22.50 84 GLU L CA 1
ATOM 642 C C . GLU A 1 84 ? 3.654 -16.615 -12.558 1.00 20.02 84 GLU L C 1
ATOM 643 O O . GLU A 1 84 ? 3.307 -15.445 -12.421 1.00 20.68 84 GLU L O 1
ATOM 649 N N . ALA A 1 85 ? 4.031 -17.385 -11.541 1.00 23.12 85 ALA L N 1
ATOM 650 C CA . ALA A 1 85 ? 4.035 -16.903 -10.160 1.00 24.80 85 ALA L CA 1
ATOM 651 C C . ALA A 1 85 ? 4.823 -15.603 -10.006 1.00 24.79 85 ALA L C 1
ATOM 652 O O . ALA A 1 85 ? 4.406 -14.698 -9.287 1.00 22.81 85 ALA L O 1
ATOM 654 N N . GLU A 1 86 ? 5.948 -15.503 -10.710 1.00 27.18 86 GLU L N 1
ATOM 655 C CA . GLU A 1 86 ? 6.787 -14.309 -10.640 1.00 25.92 86 GLU L CA 1
ATOM 656 C C . GLU A 1 86 ? 6.110 -13.060 -11.213 1.00 23.41 86 GLU L C 1
ATOM 657 O O . GLU A 1 86 ? 6.603 -11.943 -11.023 1.00 23.21 86 GLU L O 1
ATOM 663 N N . ASP A 1 87 ? 4.984 -13.241 -11.900 1.00 21.38 87 ASP L N 1
ATOM 664 C CA . ASP A 1 87 ? 4.295 -12.124 -12.544 1.00 20.14 87 ASP L CA 1
ATOM 665 C C . ASP A 1 87 ? 3.299 -11.451 -11.616 1.00 20.96 87 ASP L C 1
ATOM 666 O O . ASP A 1 87 ? 2.768 -10.391 -11.940 1.00 18.40 87 ASP L O 1
ATOM 671 N N . LEU A 1 88 ? 3.040 -12.076 -10.474 1.00 16.26 88 LEU L N 1
ATOM 672 C CA . LEU A 1 88 ? 2.084 -11.545 -9.513 1.00 19.71 88 LEU L CA 1
ATOM 673 C C . LEU A 1 88 ? 2.641 -10.297 -8.831 1.00 21.63 88 LEU L C 1
ATOM 674 O O . LEU A 1 88 ? 3.803 -10.261 -8.431 1.00 19.04 88 LEU L O 1
ATOM 679 N N . GLY A 1 89 ? 1.800 -9.277 -8.721 1.00 18.97 89 GLY L N 1
ATOM 680 C CA . GLY A 1 89 ? 2.201 -7.995 -8.173 1.00 15.33 89 GLY L CA 1
ATOM 681 C C . GLY A 1 89 ? 1.320 -6.890 -8.710 1.00 16.90 89 GLY L C 1
ATOM 682 O O . GLY A 1 89 ? 0.238 -7.155 -9.240 1.00 20.41 89 GLY L O 1
ATOM 683 N N . THR A 1 90 ? 1.777 -5.650 -8.578 1.00 13.98 90 THR L N 1
ATOM 684 C CA . THR A 1 90 ? 1.022 -4.504 -9.073 1.00 15.96 90 THR L CA 1
ATOM 685 C C . THR A 1 90 ? 1.681 -3.909 -10.302 1.00 16.31 90 THR L C 1
ATOM 686 O O . THR A 1 90 ? 2.875 -3.605 -10.290 1.00 16.00 90 THR L O 1
ATOM 690 N N . TYR A 1 91 ? 0.892 -3.738 -11.357 1.00 18.99 91 TYR L N 1
ATOM 691 C CA . TYR A 1 91 ? 1.387 -3.158 -12.590 1.00 16.80 91 TYR L CA 1
ATOM 692 C C . TYR A 1 91 ? 0.955 -1.701 -12.662 1.00 12.48 91 TYR L C 1
ATOM 693 O O . TYR A 1 91 ? -0.221 -1.385 -12.540 1.00 14.54 91 TYR L O 1
ATOM 702 N N . TYR A 1 92 ? 1.921 -0.817 -12.850 1.00 14.04 92 TYR L N 1
ATOM 703 C CA . TYR A 1 92 ? 1.646 0.600 -13.044 1.00 14.50 92 TYR L CA 1
ATOM 704 C C . TYR A 1 92 ? 1.989 1.052 -14.452 1.00 18.03 92 TYR L C 1
ATOM 705 O O . TYR A 1 92 ? 3.086 0.782 -14.922 1.00 19.87 92 TYR L O 1
ATOM 714 N N . CYS A 1 93 ? 1.088 1.768 -15.119 1.00 15.23 93 CYS L N 1
ATOM 715 C CA . CYS A 1 93 ? 1.492 2.441 -16.343 1.00 16.69 93 CYS L CA 1
ATOM 716 C C . CYS A 1 93 ? 2.017 3.826 -15.988 1.00 18.75 93 CYS L C 1
ATOM 717 O O . CYS A 1 93 ? 1.788 4.334 -14.887 1.00 15.20 93 CYS L O 1
ATOM 720 N N . PHE A 1 94 ? 2.746 4.416 -16.927 1.00 13.24 94 PHE L N 1
ATOM 721 C CA . PHE A 1 94 ? 3.405 5.694 -16.727 1.00 15.54 94 PHE L CA 1
ATOM 722 C C . PHE A 1 94 ? 3.454 6.447 -18.045 1.00 17.81 94 PHE L C 1
ATOM 723 O O . PHE A 1 94 ? 3.721 5.849 -19.089 1.00 17.87 94 PHE L O 1
ATOM 731 N N . GLN A 1 95 ? 3.199 7.749 -17.996 1.00 16.79 95 GLN L N 1
ATOM 732 C CA . GLN A 1 95 ? 3.359 8.594 -19.194 1.00 15.93 95 GLN L CA 1
ATOM 733 C C . GLN A 1 95 ? 4.502 9.597 -19.001 1.00 17.29 95 GLN L C 1
ATOM 734 O O . GLN A 1 95 ? 4.584 10.197 -17.955 1.00 19.94 95 GLN L O 1
ATOM 740 N N . GLY A 1 96 ? 5.362 9.704 -20.010 1.00 15.99 96 GLY L N 1
ATOM 741 C CA . GLY A 1 96 ? 6.505 10.625 -19.991 1.00 14.95 96 GLY L CA 1
ATOM 742 C C . GLY A 1 96 ? 6.435 11.715 -21.049 1.00 16.33 96 GLY L C 1
ATOM 743 O O . GLY A 1 96 ? 7.303 12.515 -21.075 1.00 16.65 96 GLY L O 1
ATOM 744 N N . SER A 1 97 ? 5.378 11.728 -21.848 1.00 19.40 97 SER L N 1
ATOM 745 C CA . SER A 1 97 ? 5.257 12.665 -22.965 1.00 18.26 97 SER L CA 1
ATOM 746 C C . SER A 1 97 ? 4.919 14.080 -22.527 1.00 18.86 97 SER L C 1
ATOM 747 O O . SER A 1 97 ? 5.432 15.054 -23.084 1.00 23.56 97 SER L O 1
ATOM 750 N N . LEU A 1 98 ? 4.037 14.186 -21.538 1.00 19.85 98 LEU L N 1
ATOM 751 C CA . LEU A 1 98 ? 3.499 15.475 -21.124 1.00 20.09 98 LEU L CA 1
ATOM 752 C C . LEU A 1 98 ? 3.942 15.848 -19.712 1.00 20.76 98 LEU L C 1
ATOM 753 O O . LEU A 1 98 ? 4.114 14.984 -18.860 1.00 20.72 98 LEU L O 1
ATOM 758 N N . VAL A 1 99 ? 4.113 17.145 -19.473 1.00 26.81 99 VAL L N 1
ATOM 759 C CA . VAL A 1 99 ? 4.411 17.649 -18.139 1.00 28.71 99 VAL L CA 1
ATOM 760 C C . VAL A 1 99 ? 3.111 17.806 -17.343 1.00 28.30 99 VAL L C 1
ATOM 761 O O . VAL A 1 99 ? 2.144 18.382 -17.838 1.00 32.52 99 VAL L O 1
ATOM 765 N N . PRO A 1 100 ? 3.076 17.277 -16.108 1.00 27.39 100 PRO L N 1
ATOM 766 C CA . PRO A 1 100 ? 4.176 16.544 -15.480 1.00 25.40 100 PRO L CA 1
ATOM 767 C C . PRO A 1 100 ? 4.077 15.037 -15.675 1.00 21.97 100 PRO L C 1
ATOM 768 O O . PRO A 1 100 ? 2.987 14.524 -15.923 1.00 21.79 100 PRO L O 1
ATOM 772 N N . TRP A 1 101 ? 5.237 14.384 -15.487 1.00 16.06 101 TRP L N 1
ATOM 773 C CA . TRP A 1 101 ? 5.311 12.906 -15.512 1.00 15.31 101 TRP L CA 1
ATOM 774 C C . TRP A 1 101 ? 4.276 12.349 -14.545 1.00 20.64 101 TRP L C 1
ATOM 775 O O . TRP A 1 101 ? 4.264 12.768 -13.401 1.00 23.42 101 TRP L O 1
ATOM 786 N N . ALA A 1 102 ? 3.490 11.331 -15.033 1.00 17.76 102 ALA L N 1
ATOM 787 C CA . ALA A 1 102 ? 2.393 10.796 -14.229 1.00 17.39 102 ALA L CA 1
ATOM 788 C C . ALA A 1 102 ? 2.290 9.269 -14.270 1.00 21.06 102 ALA L C 1
ATOM 789 O O . ALA A 1 102 ? 2.450 8.654 -15.330 1.00 17.45 102 ALA L O 1
ATOM 791 N N . PHE A 1 103 ? 2.009 8.675 -13.108 1.00 17.06 103 PHE L N 1
ATOM 792 C CA . PHE A 1 103 ? 1.738 7.241 -12.997 1.00 15.97 103 PHE L CA 1
ATOM 793 C C . PHE A 1 103 ? 0.237 6.950 -12.977 1.00 17.80 103 PHE L C 1
ATOM 794 O O . PHE A 1 103 ? -0.551 7.720 -12.417 1.00 21.86 103 PHE L O 1
ATOM 802 N N . GLY A 1 104 ? -0.156 5.813 -13.541 1.00 13.87 104 GLY L N 1
ATOM 803 C CA . GLY A 1 104 ? -1.498 5.306 -13.332 1.00 16.54 104 GLY L CA 1
ATOM 804 C C . GLY A 1 104 ? -1.583 4.766 -11.914 1.00 17.44 104 GLY L C 1
ATOM 805 O O . GLY A 1 104 ? -0.554 4.605 -11.260 1.00 14.00 104 GLY L O 1
ATOM 806 N N . GLY A 1 105 ? -2.794 4.474 -11.446 1.00 20.06 105 GLY L N 1
ATOM 807 C CA . GLY A 1 105 ? -3.007 4.085 -10.060 1.00 22.44 105 GLY L CA 1
ATOM 808 C C . GLY A 1 105 ? -2.697 2.631 -9.754 1.00 25.33 105 GLY L C 1
ATOM 809 O O . GLY A 1 105 ? -2.700 2.211 -8.592 1.00 24.53 105 GLY L O 1
ATOM 810 N N . GLY A 1 106 ? -2.446 1.853 -10.798 1.00 21.85 106 GLY L N 1
ATOM 811 C CA . GLY A 1 106 ? -2.044 0.474 -10.626 1.00 21.81 106 GLY L CA 1
ATOM 812 C C . GLY A 1 106 ? -3.133 -0.564 -10.802 1.00 21.67 106 GLY L C 1
ATOM 813 O O . GLY A 1 106 ? -4.317 -0.316 -10.528 1.00 21.74 106 GLY L O 1
ATOM 814 N N . THR A 1 107 ? -2.710 -1.735 -11.270 1.00 18.72 107 THR L N 1
ATOM 815 C CA . THR A 1 107 ? -3.565 -2.908 -11.386 1.00 18.84 107 THR L CA 1
ATOM 816 C C . THR A 1 107 ? -2.894 -4.087 -10.713 1.00 19.90 107 THR L C 1
ATOM 817 O O . THR A 1 107 ? -1.775 -4.456 -11.064 1.00 21.18 107 THR L O 1
ATOM 821 N N . LYS A 1 108 ? -3.583 -4.678 -9.743 1.00 17.65 108 LYS L N 1
ATOM 822 C CA . LYS A 1 108 ? -3.057 -5.831 -9.034 1.00 15.36 108 LYS L CA 1
ATOM 823 C C . LYS A 1 108 ? -3.374 -7.126 -9.763 1.00 18.55 108 LYS L C 1
ATOM 824 O O . LYS A 1 108 ? -4.534 -7.450 -10.014 1.00 21.00 108 LYS L O 1
ATOM 830 N N . LEU A 1 109 ? -2.327 -7.852 -10.135 1.00 17.15 109 LEU L N 1
ATOM 831 C CA . LEU A 1 109 ? -2.489 -9.186 -10.679 1.00 19.05 109 LEU L CA 1
ATOM 832 C C . LEU A 1 109 ? -2.472 -10.162 -9.515 1.00 19.48 109 LEU L C 1
ATOM 833 O O . LEU A 1 109 ? -1.471 -10.290 -8.808 1.00 20.31 109 LEU L O 1
ATOM 838 N N . GLU A 1 110 ? -3.597 -10.834 -9.299 1.00 19.25 110 GLU L N 1
ATOM 839 C CA . GLU A 1 110 ? -3.757 -11.651 -8.103 1.00 21.75 110 GLU L CA 1
ATOM 840 C C . GLU A 1 110 ? -4.298 -13.022 -8.454 1.00 21.73 110 GLU L C 1
ATOM 841 O O . GLU A 1 110 ? -4.611 -13.287 -9.617 1.00 20.68 110 GLU L O 1
ATOM 847 N N . ILE A 1 111 ? -4.423 -13.878 -7.443 1.00 17.38 111 ILE L N 1
ATOM 848 C CA . ILE A 1 111 ? -4.808 -15.270 -7.648 1.00 19.24 111 ILE L CA 1
ATOM 849 C C . ILE A 1 111 ? -6.319 -15.483 -7.580 1.00 19.83 111 ILE L C 1
ATOM 850 O O . ILE A 1 111 ? -6.979 -15.066 -6.622 1.00 20.77 111 ILE L O 1
ATOM 855 N N . LYS A 1 112 ? -6.849 -16.153 -8.598 1.00 20.67 112 LYS L N 1
ATOM 856 C CA . LYS A 1 112 ? -8.257 -16.537 -8.661 1.00 19.45 112 LYS L CA 1
ATOM 857 C C . LYS A 1 112 ? -8.536 -17.771 -7.797 1.00 18.59 112 LYS L C 1
ATOM 858 O O . LYS A 1 112 ? -7.729 -18.703 -7.750 1.00 24.13 112 LYS L O 1
ATOM 864 N N . ARG A 1 113 ? -9.668 -17.757 -7.093 1.00 18.01 113 ARG L N 1
ATOM 865 C CA . ARG A 1 113 ? -10.129 -18.902 -6.307 1.00 18.19 113 ARG L CA 1
ATOM 866 C C . ARG A 1 113 ? -11.658 -18.907 -6.240 1.00 17.79 113 ARG L C 1
ATOM 867 O O . ARG A 1 113 ? -12.304 -18.012 -6.774 1.00 19.35 113 ARG L O 1
ATOM 875 N N . ALA A 1 114 ? -12.228 -19.911 -5.579 1.00 19.97 114 ALA L N 1
ATOM 876 C CA . ALA A 1 114 ? -13.682 -20.023 -5.463 1.00 17.87 114 ALA L CA 1
ATOM 877 C C . ALA A 1 114 ? -14.257 -18.920 -4.580 1.00 19.15 114 ALA L C 1
ATOM 878 O O . ALA A 1 114 ? -13.607 -18.454 -3.640 1.00 16.39 114 ALA L O 1
ATOM 880 N N . ASP A 1 115 ? -15.477 -18.500 -4.898 1.00 18.46 115 ASP L N 1
ATOM 881 C CA . ASP A 1 115 ? -16.163 -17.486 -4.108 1.00 20.77 115 ASP L CA 1
ATOM 882 C C . ASP A 1 115 ? -16.373 -17.997 -2.693 1.00 17.77 115 ASP L C 1
ATOM 883 O O . ASP A 1 115 ? -16.637 -19.181 -2.489 1.00 16.74 115 ASP L O 1
ATOM 888 N N . ALA A 1 116 ? -16.228 -17.104 -1.719 1.00 17.19 116 ALA L N 1
ATOM 889 C CA . ALA A 1 116 ? -16.492 -17.428 -0.321 1.00 15.06 116 ALA L CA 1
ATOM 890 C C . ALA A 1 116 ? -17.149 -16.242 0.373 1.00 14.94 116 ALA L C 1
ATOM 891 O O . ALA A 1 116 ? -16.643 -15.114 0.313 1.00 15.33 116 ALA L O 1
ATOM 893 N N . ALA A 1 117 ? -18.288 -16.500 1.007 1.00 15.69 117 ALA L N 1
ATOM 894 C CA . ALA A 1 117 ? -18.943 -15.499 1.837 1.00 19.62 117 ALA L CA 1
ATOM 895 C C . ALA A 1 117 ? -18.052 -15.141 3.011 1.00 18.74 117 ALA L C 1
ATOM 896 O O . ALA A 1 117 ? -17.342 -15.996 3.536 1.00 19.20 117 ALA L O 1
ATOM 898 N N . PRO A 1 118 ? -18.087 -13.871 3.430 1.00 18.43 118 PRO L N 1
ATOM 899 C CA . PRO A 1 118 ? -17.323 -13.488 4.617 1.00 16.33 118 PRO L CA 1
ATOM 900 C C . PRO A 1 118 ? -17.907 -14.084 5.887 1.00 17.04 118 PRO L C 1
ATOM 901 O O . PRO A 1 118 ? -19.128 -14.201 6.012 1.00 20.24 118 PRO L O 1
ATOM 905 N N . THR A 1 119 ? -17.040 -14.451 6.821 1.00 12.83 119 THR L N 1
ATOM 906 C CA . THR A 1 119 ? -17.487 -14.775 8.170 1.00 14.97 119 THR L CA 1
ATOM 907 C C . THR A 1 119 ? -17.472 -13.481 8.966 1.00 13.07 119 THR L C 1
ATOM 908 O O . THR A 1 119 ? -16.413 -12.871 9.141 1.00 13.35 119 THR L O 1
ATOM 912 N N . VAL A 1 120 ? -18.641 -13.050 9.421 1.00 14.02 120 VAL L N 1
ATOM 913 C CA . VAL A 1 120 ? -18.758 -11.753 10.076 1.00 13.29 120 VAL L CA 1
ATOM 914 C C . VAL A 1 120 ? -18.865 -11.911 11.589 1.00 12.89 120 VAL L C 1
ATOM 915 O O . VAL A 1 120 ? -19.695 -12.677 12.081 1.00 15.85 120 VAL L O 1
ATOM 919 N N . SER A 1 121 ? -18.022 -11.187 12.323 1.00 12.94 121 SER L N 1
ATOM 920 C CA . SER A 1 121 ? -18.093 -11.171 13.785 1.00 14.14 121 SER L CA 1
ATOM 921 C C . SER A 1 121 ? -18.187 -9.746 14.312 1.00 13.80 121 SER L C 1
ATOM 922 O O . SER A 1 121 ? -17.503 -8.857 13.823 1.00 12.53 121 SER L O 1
ATOM 925 N N . ILE A 1 122 ? -19.028 -9.525 15.317 1.00 14.58 122 ILE L N 1
ATOM 926 C CA . ILE A 1 122 ? -19.079 -8.219 15.973 1.00 14.35 122 ILE L CA 1
ATOM 927 C C . ILE A 1 122 ? -18.624 -8.360 17.428 1.00 12.62 122 ILE L C 1
ATOM 928 O O . ILE A 1 122 ? -18.905 -9.359 18.074 1.00 13.90 122 ILE L O 1
ATOM 933 N N . PHE A 1 123 ? -17.886 -7.363 17.909 1.00 11.62 123 PHE L N 1
ATOM 934 C CA . PHE A 1 123 ? -17.296 -7.372 19.245 1.00 14.16 123 PHE L CA 1
ATOM 935 C C . PHE A 1 123 ? -17.621 -6.088 20.003 1.00 14.03 123 PHE L C 1
ATOM 936 O O . PHE A 1 123 ? -17.155 -5.008 19.630 1.00 12.73 123 PHE L O 1
ATOM 944 N N . PRO A 1 124 ? -18.402 -6.197 21.087 1.00 14.21 124 PRO L N 1
ATOM 945 C CA . PRO A 1 124 ? -18.677 -5.012 21.908 1.00 14.72 124 PRO L CA 1
ATOM 946 C C . PRO A 1 124 ? -17.414 -4.492 22.586 1.00 16.57 124 PRO L C 1
ATOM 947 O O . PRO A 1 124 ? -16.489 -5.267 22.824 1.00 18.90 124 PRO L O 1
ATOM 951 N N . PRO A 1 125 ? -17.370 -3.186 22.879 1.00 15.30 125 PRO L N 1
ATOM 952 C CA . PRO A 1 125 ? -16.243 -2.618 23.619 1.00 20.40 125 PRO L CA 1
ATOM 953 C C . PRO A 1 125 ? -15.983 -3.359 24.921 1.00 21.59 125 PRO L C 1
ATOM 954 O O . PRO A 1 125 ? -16.928 -3.694 25.657 1.00 18.87 125 PRO L O 1
ATOM 958 N N . SER A 1 126 ? -14.709 -3.625 25.190 1.00 22.15 126 SER L N 1
ATOM 959 C CA . SER A 1 126 ? -14.304 -4.275 26.429 1.00 23.84 126 SER L CA 1
ATOM 960 C C . SER A 1 126 ? -14.630 -3.375 27.612 1.00 26.58 126 SER L C 1
ATOM 961 O O . SER A 1 126 ? -14.672 -2.151 27.476 1.00 27.58 126 SER L O 1
ATOM 964 N N . SER A 1 127 ? -14.860 -3.980 28.772 1.00 26.90 127 SER L N 1
ATOM 965 C CA . SER A 1 127 ? -15.108 -3.210 29.983 1.00 29.68 127 SER L CA 1
ATOM 966 C C . SER A 1 127 ? -13.864 -2.408 30.360 1.00 29.94 127 SER L C 1
ATOM 967 O O . SER A 1 127 ? -13.958 -1.326 30.928 1.00 32.07 127 SER L O 1
ATOM 970 N N . GLU A 1 128 ? -12.696 -2.943 30.021 1.00 33.32 128 GLU L N 1
ATOM 971 C CA . GLU A 1 128 ? -11.438 -2.283 30.343 1.00 32.11 128 GLU L CA 1
ATOM 972 C C . GLU A 1 128 ? -11.275 -0.987 29.562 1.00 28.56 128 GLU L C 1
ATOM 973 O O . GLU A 1 128 ? -10.778 0.009 30.091 1.00 30.01 128 GLU L O 1
ATOM 979 N N . GLN A 1 129 ? -11.704 -0.994 28.304 1.00 22.11 129 GLN L N 1
ATOM 980 C CA . GLN A 1 129 ? -11.619 0.214 27.504 1.00 25.96 129 GLN L CA 1
ATOM 981 C C . GLN A 1 129 ? -12.552 1.293 28.037 1.00 26.56 129 GLN L C 1
ATOM 982 O O . GLN A 1 129 ? -12.187 2.468 28.078 1.00 28.93 129 GLN L O 1
ATOM 988 N N . LEU A 1 130 ? -13.751 0.889 28.451 1.00 28.77 130 LEU L N 1
ATOM 989 C CA . LEU A 1 130 ? -14.744 1.823 28.981 1.00 33.68 130 LEU L CA 1
ATOM 990 C C . LEU A 1 130 ? -14.255 2.536 30.241 1.00 38.69 130 LEU L C 1
ATOM 991 O O . LEU A 1 130 ? -14.693 3.644 30.545 1.00 38.83 130 LEU L O 1
ATOM 996 N N . THR A 1 131 ? -13.342 1.897 30.964 1.00 41.22 131 THR L N 1
ATOM 997 C CA . THR A 1 131 ? -12.745 2.501 32.148 1.00 45.73 131 THR L CA 1
ATOM 998 C C . THR A 1 131 ? -11.865 3.684 31.751 1.00 47.35 131 THR L C 1
ATOM 999 O O . THR A 1 131 ? -11.672 4.618 32.529 1.00 49.79 131 THR L O 1
ATOM 1003 N N . SER A 1 132 ? -11.348 3.644 30.527 1.00 46.67 132 SER L N 1
ATOM 1004 C CA . SER A 1 132 ? -10.489 4.710 30.022 1.00 48.15 132 SER L CA 1
ATOM 1005 C C . SER A 1 132 ? -11.294 5.812 29.332 1.00 44.53 132 SER L C 1
ATOM 1006 O O . SER A 1 132 ? -10.732 6.811 28.881 1.00 46.73 132 SER L O 1
ATOM 1009 N N . GLY A 1 133 ? -12.608 5.624 29.252 1.00 39.23 133 GLY L N 1
ATOM 1010 C CA . GLY A 1 133 ? -13.490 6.636 28.695 1.00 37.30 133 GLY L CA 1
ATOM 1011 C C . GLY A 1 133 ? -13.720 6.516 27.200 1.00 33.23 133 GLY L C 1
ATOM 1012 O O . GLY A 1 133 ? -14.273 7.418 26.569 1.00 32.56 133 GLY L O 1
ATOM 1013 N N . GLY A 1 134 ? -13.301 5.392 26.633 1.00 26.79 134 GLY L N 1
ATOM 1014 C CA . GLY A 1 134 ? -13.447 5.164 25.206 1.00 26.84 134 GLY L CA 1
ATOM 1015 C C . GLY A 1 134 ? -14.274 3.931 24.918 1.00 21.62 134 GLY L C 1
ATOM 1016 O O . GLY A 1 134 ? -14.485 3.098 25.802 1.00 26.07 134 GLY L O 1
ATOM 1017 N N . ALA A 1 135 ? -14.753 3.814 23.683 1.00 22.84 135 ALA L N 1
ATOM 1018 C CA . ALA A 1 135 ? -15.546 2.662 23.285 1.00 21.50 135 ALA L CA 1
ATOM 1019 C C . ALA A 1 135 ? -15.358 2.375 21.811 1.00 21.67 135 ALA L C 1
ATOM 1020 O O . ALA A 1 135 ? -15.899 3.087 20.964 1.00 20.47 135 ALA L O 1
ATOM 1022 N N . SER A 1 136 ? -14.584 1.339 21.505 1.00 17.51 136 SER L N 1
ATOM 1023 C CA . SER A 1 136 ? -14.439 0.902 20.125 1.00 16.50 136 SER L CA 1
ATOM 1024 C C . SER A 1 136 ? -15.221 -0.372 19.873 1.00 17.49 136 SER L C 1
ATOM 1025 O O . SER A 1 136 ? -15.000 -1.397 20.532 1.00 15.75 136 SER L O 1
ATOM 1028 N N . VAL A 1 137 ? -16.140 -0.287 18.915 1.00 12.29 137 VAL L N 1
ATOM 1029 C CA . VAL A 1 137 ? -16.895 -1.436 18.449 1.00 12.41 137 VAL L CA 1
ATOM 1030 C C . VAL A 1 137 ? -16.196 -2.003 17.219 1.00 12.00 137 VAL L C 1
ATOM 1031 O O . VAL A 1 137 ? -15.902 -1.268 16.280 1.00 14.69 137 VAL L O 1
ATOM 1035 N N . VAL A 1 138 ? -15.918 -3.301 17.238 1.00 12.59 138 VAL L N 1
ATOM 1036 C CA . VAL A 1 138 ? -15.132 -3.917 16.168 1.00 15.99 138 VAL L CA 1
ATOM 1037 C C . VAL A 1 138 ? -15.926 -4.955 15.375 1.00 15.13 138 VAL L C 1
ATOM 1038 O O . VAL A 1 138 ? -16.691 -5.735 15.933 1.00 15.81 138 VAL L O 1
ATOM 1042 N N . CYS A 1 139 ? -15.740 -4.951 14.061 1.00 14.63 139 CYS L N 1
ATOM 1043 C CA . CYS A 1 139 ? -16.364 -5.944 13.205 1.00 14.24 139 CYS L CA 1
ATOM 1044 C C . CYS A 1 139 ? -15.296 -6.575 12.322 1.00 13.26 139 CYS L C 1
ATOM 1045 O O . CYS A 1 139 ? -14.514 -5.850 11.722 1.00 12.63 139 CYS L O 1
ATOM 1048 N N . PHE A 1 140 ? -15.232 -7.904 12.283 1.00 10.23 140 PHE L N 1
ATOM 1049 C CA . PHE A 1 140 ? -14.362 -8.600 11.339 1.00 13.43 140 PHE L CA 1
ATOM 1050 C C . PHE A 1 140 ? -15.194 -9.142 10.197 1.00 13.91 140 PHE L C 1
ATOM 1051 O O . PHE A 1 140 ? -16.263 -9.712 10.420 1.00 15.12 140 PHE L O 1
ATOM 1059 N N . LEU A 1 141 ? -14.681 -8.987 8.981 1.00 13.20 141 LEU L N 1
ATOM 1060 C CA . LEU A 1 141 ? -15.259 -9.607 7.795 1.00 13.58 141 LEU L CA 1
ATOM 1061 C C . LEU A 1 141 ? -14.168 -10.505 7.230 1.00 14.31 141 LEU L C 1
ATOM 1062 O O . LEU A 1 141 ? -13.281 -10.032 6.526 1.00 17.21 141 LEU L O 1
ATOM 1067 N N . ASN A 1 142 ? -14.207 -11.789 7.582 1.00 13.43 142 ASN L N 1
ATOM 1068 C CA . ASN A 1 142 ? -13.051 -12.662 7.391 1.00 15.66 142 ASN L CA 1
ATOM 1069 C C . ASN A 1 142 ? -13.162 -13.690 6.273 1.00 14.25 142 ASN L C 1
ATOM 1070 O O . ASN A 1 142 ? -14.201 -14.317 6.092 1.00 14.18 142 ASN L O 1
ATOM 1075 N N . ASN A 1 143 ? -12.047 -13.858 5.565 1.00 11.48 143 ASN L N 1
ATOM 1076 C CA . ASN A 1 143 ? -11.823 -14.941 4.601 1.00 12.87 143 ASN L CA 1
ATOM 1077 C C . ASN A 1 143 ? -12.861 -15.018 3.481 1.00 13.51 143 ASN L C 1
ATOM 1078 O O . ASN A 1 143 ? -13.416 -16.087 3.207 1.00 16.51 143 ASN L O 1
ATOM 1083 N N . PHE A 1 144 ? -13.114 -13.880 2.839 1.00 12.81 144 PHE L N 1
ATOM 1084 C CA . PHE A 1 144 ? -14.070 -13.810 1.733 1.00 13.71 144 PHE L CA 1
ATOM 1085 C C . PHE A 1 144 ? -13.377 -13.728 0.367 1.00 12.98 144 PHE L C 1
ATOM 1086 O O . PHE A 1 144 ? -12.195 -13.390 0.268 1.00 17.67 144 PHE L O 1
ATOM 1094 N N . TYR A 1 145 ? -14.119 -14.077 -0.678 1.00 13.79 145 TYR L N 1
ATOM 1095 C CA . TYR A 1 145 ? -13.644 -13.916 -2.051 1.00 15.62 145 TYR L CA 1
ATOM 1096 C C . TYR A 1 145 ? -14.854 -13.767 -2.962 1.00 15.44 145 TYR L C 1
ATOM 1097 O O . TYR A 1 145 ? -15.826 -14.502 -2.806 1.00 17.63 145 TYR L O 1
ATOM 1106 N N . PRO A 1 146 ? -14.795 -12.834 -3.933 1.00 19.54 146 PRO L N 1
ATOM 1107 C CA . PRO A 1 146 ? -13.691 -11.925 -4.270 1.00 19.98 146 PRO L CA 1
ATOM 1108 C C . PRO A 1 146 ? -13.494 -10.783 -3.284 1.00 20.89 146 PRO L C 1
ATOM 1109 O O . PRO A 1 146 ? -14.247 -10.667 -2.311 1.00 19.35 146 PRO L O 1
ATOM 1113 N N . LYS A 1 147 ? -12.499 -9.942 -3.553 1.00 24.78 147 LYS L N 1
ATOM 1114 C CA . LYS A 1 147 ? -12.037 -8.947 -2.581 1.00 21.32 147 LYS L CA 1
ATOM 1115 C C . LYS A 1 147 ? -13.004 -7.794 -2.360 1.00 20.33 147 LYS L C 1
ATOM 1116 O O . LYS A 1 147 ? -12.936 -7.109 -1.331 1.00 19.19 147 LYS L O 1
ATOM 1122 N N . ASP A 1 148 ? -13.895 -7.560 -3.312 1.00 22.06 148 ASP L N 1
ATOM 1123 C CA . ASP A 1 148 ? -14.805 -6.430 -3.192 1.00 23.98 148 ASP L CA 1
ATOM 1124 C C . ASP A 1 148 ? -15.835 -6.690 -2.109 1.00 19.36 148 ASP L C 1
ATOM 1125 O O . ASP A 1 148 ? -16.419 -7.767 -2.030 1.00 19.05 148 ASP L O 1
ATOM 1130 N N . ILE A 1 149 ? -16.038 -5.690 -1.266 1.00 17.41 149 ILE L N 1
ATOM 1131 C CA . ILE A 1 149 ? -16.968 -5.814 -0.160 1.00 17.43 149 ILE L CA 1
ATOM 1132 C C . ILE A 1 149 ? -17.207 -4.435 0.424 1.00 23.24 149 ILE L C 1
ATOM 1133 O O . ILE A 1 149 ? -16.422 -3.514 0.200 1.00 20.94 149 ILE L O 1
ATOM 1138 N N . ASN A 1 150 ? -18.303 -4.284 1.152 1.00 23.43 150 ASN L N 1
ATOM 1139 C CA . ASN A 1 150 ? -18.543 -3.041 1.865 1.00 26.39 150 ASN L CA 1
ATOM 1140 C C . ASN A 1 150 ? -19.240 -3.314 3.185 1.00 23.51 150 ASN L C 1
ATOM 1141 O O . ASN A 1 150 ? -20.020 -4.261 3.314 1.00 22.90 150 ASN L O 1
ATOM 1146 N N . VAL A 1 151 ? -18.935 -2.489 4.175 1.00 22.19 151 VAL L N 1
ATOM 1147 C CA . VAL A 1 151 ? -19.501 -2.670 5.498 1.00 17.79 151 VAL L CA 1
ATOM 1148 C C . VAL A 1 151 ? -20.296 -1.424 5.870 1.00 19.26 151 VAL L C 1
ATOM 1149 O O . VAL A 1 151 ? -19.932 -0.299 5.508 1.00 19.58 151 VAL L O 1
ATOM 1153 N N . LYS A 1 152 ? -21.413 -1.640 6.554 1.00 15.89 152 LYS L N 1
ATOM 1154 C CA . LYS A 1 152 ? -22.266 -0.553 6.991 1.00 19.24 152 LYS L CA 1
ATOM 1155 C C . LYS A 1 152 ? -22.499 -0.683 8.482 1.00 17.41 152 LYS L C 1
ATOM 1156 O O . LYS A 1 152 ? -22.715 -1.784 8.993 1.00 14.00 152 LYS L O 1
ATOM 1162 N N . TRP A 1 153 ? -22.421 0.435 9.191 1.00 12.88 153 TRP L N 1
ATOM 1163 C CA . TRP A 1 153 ? -22.726 0.413 10.616 1.00 12.45 153 TRP L CA 1
ATOM 1164 C C . TRP A 1 153 ? -24.083 1.024 10.876 1.00 12.93 153 TRP L C 1
ATOM 1165 O O . TRP A 1 153 ? -24.449 2.007 10.243 1.00 15.54 153 TRP L O 1
ATOM 1176 N N . LYS A 1 154 ? -24.815 0.454 11.826 1.00 12.69 154 LYS L N 1
ATOM 1177 C CA . LYS A 1 154 ? -26.064 1.053 12.270 1.00 14.82 154 LYS L CA 1
ATOM 1178 C C . LYS A 1 154 ? -26.055 1.183 13.785 1.00 15.13 154 LYS L C 1
ATOM 1179 O O . LYS A 1 154 ? -25.687 0.244 14.502 1.00 14.81 154 LYS L O 1
ATOM 1185 N N . ILE A 1 155 ? -26.438 2.362 14.255 1.00 13.11 155 ILE L N 1
ATOM 1186 C CA . ILE A 1 155 ? -26.616 2.599 15.675 1.00 12.95 155 ILE L CA 1
ATOM 1187 C C . ILE A 1 155 ? -28.079 2.921 15.924 1.00 13.46 155 ILE L C 1
ATOM 1188 O O . ILE A 1 155 ? -28.594 3.902 15.395 1.00 14.06 155 ILE L O 1
ATOM 1193 N N . ASP A 1 156 ? -28.730 2.102 16.748 1.00 17.65 156 ASP L N 1
ATOM 1194 C CA . ASP A 1 156 ? -30.165 2.219 17.000 1.00 16.72 156 ASP L CA 1
ATOM 1195 C C . ASP A 1 156 ? -30.933 2.255 15.672 1.00 16.35 156 ASP L C 1
ATOM 1196 O O . ASP A 1 156 ? -31.901 2.999 15.520 1.00 15.50 156 ASP L O 1
ATOM 1201 N N . GLY A 1 157 ? -30.452 1.478 14.700 1.00 15.17 157 GLY L N 1
ATOM 1202 C CA . GLY A 1 157 ? -31.141 1.286 13.432 1.00 17.94 157 GLY L CA 1
ATOM 1203 C C . GLY A 1 157 ? -30.766 2.287 12.353 1.00 21.57 157 GLY L C 1
ATOM 1204 O O . GLY A 1 157 ? -31.100 2.105 11.178 1.00 22.94 157 GLY L O 1
ATOM 1205 N N . SER A 1 158 ? -30.073 3.344 12.760 1.00 20.90 158 SER L N 1
ATOM 1206 C CA . SER A 1 158 ? -29.694 4.437 11.874 1.00 19.07 158 SER L CA 1
ATOM 1207 C C . SER A 1 158 ? -28.248 4.281 11.441 1.00 17.59 158 SER L C 1
ATOM 1208 O O . SER A 1 158 ? -27.394 3.871 12.224 1.00 16.89 158 SER L O 1
ATOM 1211 N N . GLU A 1 159 ? -27.964 4.602 10.190 1.00 21.31 159 GLU L N 1
ATOM 1212 C CA . GLU A 1 159 ? -26.614 4.427 9.694 1.00 20.66 159 GLU L CA 1
ATOM 1213 C C . GLU A 1 159 ? -25.647 5.400 10.355 1.00 20.62 159 GLU L C 1
ATOM 1214 O O . GLU A 1 159 ? -26.033 6.488 10.788 1.00 18.34 159 GLU L O 1
ATOM 1220 N N . ARG A 1 160 ? -24.387 4.984 10.429 1.00 20.88 160 ARG L N 1
ATOM 1221 C CA . ARG A 1 160 ? -23.352 5.751 11.095 1.00 15.77 160 ARG L CA 1
ATOM 1222 C C . ARG A 1 160 ? -22.056 5.631 10.315 1.00 15.17 160 ARG L C 1
ATOM 1223 O O . ARG A 1 160 ? -21.578 4.527 10.077 1.00 14.14 160 ARG L O 1
ATOM 1231 N N . GLN A 1 161 ? -21.486 6.750 9.885 1.00 20.16 161 GLN L N 1
ATOM 1232 C CA . GLN A 1 161 ? -20.176 6.709 9.212 1.00 23.62 161 GLN L CA 1
ATOM 1233 C C . GLN A 1 161 ? -19.081 7.390 10.042 1.00 29.03 161 GLN L C 1
ATOM 1234 O O . GLN A 1 161 ? -17.953 6.995 9.922 1.00 32.93 161 GLN L O 1
ATOM 1240 N N . ASN A 1 162 ? -19.382 8.395 10.843 1.00 31.46 162 ASN L N 1
ATOM 1241 C CA . ASN A 1 162 ? -18.365 9.083 11.644 1.00 31.94 162 ASN L CA 1
ATOM 1242 C C . ASN A 1 162 ? -17.705 8.158 12.669 1.00 26.72 162 ASN L C 1
ATOM 1243 O O . ASN A 1 162 ? -18.380 7.381 13.341 1.00 26.67 162 ASN L O 1
ATOM 1248 N N . GLY A 1 163 ? -16.381 8.241 12.775 1.00 24.77 163 GLY L N 1
ATOM 1249 C CA . GLY A 1 163 ? -15.633 7.424 13.717 1.00 23.28 163 GLY L CA 1
ATOM 1250 C C . GLY A 1 163 ? -15.335 6.008 13.245 1.00 22.23 163 GLY L C 1
ATOM 1251 O O . GLY A 1 163 ? -14.859 5.173 14.024 1.00 19.57 163 GLY L O 1
ATOM 1252 N N . VAL A 1 164 ? -15.610 5.728 11.973 1.00 19.79 164 VAL L N 1
ATOM 1253 C CA . VAL A 1 164 ? -15.355 4.396 11.427 1.00 18.56 164 VAL L CA 1
ATOM 1254 C C . VAL A 1 164 ? -14.023 4.358 10.696 1.00 17.39 164 VAL L C 1
ATOM 1255 O O . VAL A 1 164 ? -13.764 5.175 9.813 1.00 22.20 164 VAL L O 1
ATOM 1259 N N . LEU A 1 165 ? -13.176 3.412 11.088 1.00 15.81 165 LEU L N 1
ATOM 1260 C CA . LEU A 1 165 ? -11.930 3.158 10.379 1.00 16.05 165 LEU L CA 1
ATOM 1261 C C . LEU A 1 165 ? -11.879 1.716 9.877 1.00 14.01 165 LEU L C 1
ATOM 1262 O O . LEU A 1 165 ? -12.162 0.778 10.611 1.00 14.52 165 LEU L O 1
ATOM 1267 N N . ASN A 1 166 ? -11.514 1.549 8.609 1.00 14.39 166 ASN L N 1
ATOM 1268 C CA . ASN A 1 166 ? -11.422 0.226 8.009 1.00 17.22 166 ASN L CA 1
ATOM 1269 C C . ASN A 1 166 ? -9.990 -0.150 7.640 1.00 15.28 166 ASN L C 1
ATOM 1270 O O . ASN A 1 166 ? -9.175 0.704 7.282 1.00 16.97 166 ASN L O 1
ATOM 1275 N N . SER A 1 167 ? -9.701 -1.440 7.736 1.00 12.83 167 SER L N 1
ATOM 1276 C CA . SER A 1 167 ? -8.413 -1.975 7.339 1.00 12.92 167 SER L CA 1
ATOM 1277 C C . SER A 1 167 ? -8.605 -3.249 6.529 1.00 12.78 167 SER L C 1
ATOM 1278 O O . SER A 1 167 ? -9.405 -4.106 6.889 1.00 15.17 167 SER L O 1
ATOM 1281 N N . TRP A 1 168 ? -7.853 -3.392 5.440 1.00 12.63 168 TRP L N 1
ATOM 1282 C CA . TRP A 1 168 ? -7.979 -4.520 4.495 1.00 17.09 168 TRP L CA 1
ATOM 1283 C C . TRP A 1 168 ? -6.662 -5.293 4.437 1.00 13.08 168 TRP L C 1
ATOM 1284 O O . TRP A 1 168 ? -5.659 -4.703 4.229 1.00 15.39 168 TRP L O 1
ATOM 1295 N N . THR A 1 169 ? -6.710 -6.593 4.585 1.00 13.17 169 THR L N 1
ATOM 1296 C CA . THR A 1 169 ? -5.531 -7.413 4.382 1.00 13.86 169 THR L CA 1
ATOM 1297 C C . THR A 1 169 ? -5.260 -7.548 2.889 1.00 14.37 169 THR L C 1
ATOM 1298 O O . THR A 1 169 ? -6.169 -7.404 2.070 1.00 15.51 169 THR L O 1
ATOM 1302 N N . ASP A 1 170 ? -4.002 -7.813 2.554 1.00 14.49 170 ASP L N 1
ATOM 1303 C CA . ASP A 1 170 ? -3.632 -8.271 1.220 1.00 14.71 170 ASP L CA 1
ATOM 1304 C C . ASP A 1 170 ? -4.126 -9.699 1.031 1.00 15.97 170 ASP L C 1
ATOM 1305 O O . ASP A 1 170 ? -4.466 -10.365 2.003 1.00 19.65 170 ASP L O 1
ATOM 1310 N N . GLN A 1 171 ? -4.150 -10.180 -0.209 1.00 16.10 171 GLN L N 1
ATOM 1311 C CA . GLN A 1 171 ? -4.620 -11.542 -0.466 1.00 13.59 171 GLN L CA 1
ATOM 1312 C C . GLN A 1 171 ? -3.795 -12.546 0.337 1.00 15.37 171 GLN L C 1
ATOM 1313 O O . GLN A 1 171 ? -2.565 -12.468 0.359 1.00 16.99 171 GLN L O 1
ATOM 1319 N N . ASP A 1 172 ? -4.475 -13.478 1.001 1.00 15.85 172 ASP L N 1
ATOM 1320 C CA . ASP A 1 172 ? -3.820 -14.419 1.910 1.00 16.25 172 ASP L CA 1
ATOM 1321 C C . ASP A 1 172 ? -2.947 -15.402 1.133 1.00 21.69 172 ASP L C 1
ATOM 1322 O O . ASP A 1 172 ? -3.388 -15.987 0.145 1.00 20.44 172 ASP L O 1
ATOM 1327 N N . SER A 1 173 ? -1.709 -15.583 1.585 1.00 22.52 173 SER L N 1
ATOM 1328 C CA . SER A 1 173 ? -0.758 -16.429 0.873 1.00 25.41 173 SER L CA 1
ATOM 1329 C C . SER A 1 173 ? -1.065 -17.922 1.007 1.00 26.86 173 SER L C 1
ATOM 1330 O O . SER A 1 173 ? -0.451 -18.745 0.333 1.00 28.62 173 SER L O 1
ATOM 1333 N N . LYS A 1 174 ? -2.014 -18.270 1.871 1.00 21.33 174 LYS L N 1
ATOM 1334 C CA . LYS A 1 174 ? -2.346 -19.676 2.109 1.00 19.38 174 LYS L CA 1
ATOM 1335 C C . LYS A 1 174 ? -3.608 -20.114 1.370 1.00 19.85 174 LYS L C 1
ATOM 1336 O O . LYS A 1 174 ? -3.600 -21.138 0.684 1.00 23.91 174 LYS L O 1
ATOM 1342 N N . ASP A 1 175 ? -4.688 -19.350 1.503 1.00 17.76 175 ASP L N 1
ATOM 1343 C CA . ASP A 1 175 ? -5.959 -19.753 0.908 1.00 19.25 175 ASP L CA 1
ATOM 1344 C C . ASP A 1 175 ? -6.522 -18.725 -0.075 1.00 14.47 175 ASP L C 1
ATOM 1345 O O . ASP A 1 175 ? -7.655 -18.866 -0.534 1.00 14.49 175 ASP L O 1
ATOM 1350 N N . SER A 1 176 ? -5.740 -17.686 -0.362 1.00 14.88 176 SER L N 1
ATOM 1351 C CA . SER A 1 176 ? -6.079 -16.691 -1.386 1.00 16.49 176 SER L CA 1
ATOM 1352 C C . SER A 1 176 ? -7.357 -15.906 -1.095 1.00 17.49 176 SER L C 1
ATOM 1353 O O . SER A 1 176 ? -7.952 -15.317 -2.003 1.00 15.86 176 SER L O 1
ATOM 1356 N N . THR A 1 177 ? -7.767 -15.882 0.170 1.00 16.81 177 THR L N 1
ATOM 1357 C CA . THR A 1 177 ? -8.928 -15.096 0.554 1.00 14.68 177 THR L CA 1
ATOM 1358 C C . THR A 1 177 ? -8.514 -13.692 0.977 1.00 16.15 177 THR L C 1
ATOM 1359 O O . THR A 1 177 ? -7.328 -13.357 1.014 1.00 16.11 177 THR L O 1
ATOM 1363 N N . TYR A 1 178 ? -9.515 -12.882 1.301 1.00 12.09 178 TYR L N 1
ATOM 1364 C CA . TYR A 1 178 ? -9.319 -11.515 1.759 1.00 12.71 178 TYR L CA 1
ATOM 1365 C C . TYR A 1 178 ? -10.042 -11.316 3.074 1.00 14.05 178 TYR L C 1
ATOM 1366 O O . TYR A 1 178 ? -11.029 -11.995 3.341 1.00 13.87 178 TYR L O 1
ATOM 1375 N N . SER A 1 179 ? -9.567 -10.372 3.874 1.00 11.48 179 SER L N 1
ATOM 1376 C CA . SER A 1 179 ? -10.257 -10.030 5.116 1.00 11.20 179 SER L CA 1
ATOM 1377 C C . SER A 1 179 ? -10.261 -8.531 5.344 1.00 11.27 179 SER L C 1
ATOM 1378 O O . SER A 1 179 ? -9.473 -7.802 4.754 1.00 17.53 179 SER L O 1
ATOM 1381 N N . MET A 1 180 ? -11.155 -8.081 6.187 1.00 13.16 180 MET L N 1
ATOM 1382 C CA . MET A 1 180 ? -11.261 -6.648 6.439 1.00 13.32 180 MET L CA 1
ATOM 1383 C C . MET A 1 180 ? -11.749 -6.428 7.871 1.00 13.60 180 MET L C 1
ATOM 1384 O O . MET A 1 180 ? -12.518 -7.173 8.321 1.00 15.87 180 MET L O 1
ATOM 1389 N N . SER A 1 181 ? -11.238 -5.427 8.546 1.00 11.29 181 SER L N 1
ATOM 1390 C CA . SER A 1 181 ? -11.780 -5.061 9.849 1.00 11.14 181 SER L CA 1
ATOM 1391 C C . SER A 1 181 ? -12.418 -3.694 9.760 1.00 11.40 181 SER L C 1
ATOM 1392 O O . SER A 1 181 ? -11.951 -2.837 9.016 1.00 18.40 181 SER L O 1
ATOM 1395 N N . SER A 1 182 ? -13.495 -3.498 10.518 1.00 11.10 182 SER L N 1
ATOM 1396 C CA . SER A 1 182 ? -14.127 -2.192 10.619 1.00 11.47 182 SER L CA 1
ATOM 1397 C C . SER A 1 182 ? -14.216 -1.859 12.092 1.00 12.26 182 SER L C 1
ATOM 1398 O O . SER A 1 182 ? -14.674 -2.672 12.891 1.00 14.92 182 SER L O 1
ATOM 1401 N N . THR A 1 183 ? -13.759 -0.670 12.455 1.00 13.10 183 THR L N 1
ATOM 1402 C CA . THR A 1 183 ? -13.756 -0.276 13.854 1.00 12.24 183 THR L CA 1
ATOM 1403 C C . THR A 1 183 ? -14.446 1.055 14.000 1.00 13.80 183 THR L C 1
ATOM 1404 O O . THR A 1 183 ? -14.029 2.044 13.406 1.00 14.93 183 THR L O 1
ATOM 1408 N N . LEU A 1 184 ? -15.512 1.063 14.796 1.00 12.63 184 LEU L N 1
ATOM 1409 C CA . LEU A 1 184 ? -16.271 2.277 15.071 1.00 16.02 184 LEU L CA 1
ATOM 1410 C C . LEU A 1 184 ? -15.920 2.765 16.471 1.00 14.66 184 LEU L C 1
ATOM 1411 O O . LEU A 1 184 ? -16.312 2.163 17.473 1.00 20.10 184 LEU L O 1
ATOM 1416 N N . THR A 1 185 ? -15.163 3.854 16.541 1.00 15.56 185 THR L N 1
ATOM 1417 C CA . THR A 1 185 ? -14.725 4.356 17.836 1.00 17.49 185 THR L CA 1
ATOM 1418 C C . THR A 1 185 ? -15.587 5.527 18.303 1.00 20.10 185 THR L C 1
ATOM 1419 O O . THR A 1 185 ? -15.664 6.565 17.644 1.00 19.94 185 THR L O 1
ATOM 1423 N N . LEU A 1 186 ? -16.232 5.342 19.451 1.00 18.86 186 LEU L N 1
ATOM 1424 C CA . LEU A 1 186 ? -17.120 6.344 20.014 1.00 19.73 186 LEU L CA 1
ATOM 1425 C C . LEU A 1 186 ? -16.604 6.819 21.359 1.00 19.29 186 LEU L C 1
ATOM 1426 O O . LEU A 1 186 ? -15.782 6.156 21.986 1.00 20.75 186 LEU L O 1
ATOM 1431 N N . THR A 1 187 ? -17.094 7.966 21.810 1.00 20.07 187 THR L N 1
ATOM 1432 C CA . THR A 1 187 ? -16.846 8.367 23.186 1.00 20.95 187 THR L CA 1
ATOM 1433 C C . THR A 1 187 ? -17.686 7.479 24.094 1.00 19.06 187 THR L C 1
ATOM 1434 O O . THR A 1 187 ? -18.680 6.908 23.653 1.00 19.14 187 THR L O 1
ATOM 1438 N N . LYS A 1 188 ? -17.291 7.361 25.356 1.00 20.25 188 LYS L N 1
ATOM 1439 C CA . LYS A 1 188 ? -18.090 6.623 26.331 1.00 22.55 188 LYS L CA 1
ATOM 1440 C C . LYS A 1 188 ? -19.503 7.199 26.386 1.00 23.36 188 LYS L C 1
ATOM 1441 O O . LYS A 1 188 ? -20.484 6.462 26.516 1.00 21.18 188 LYS L O 1
ATOM 1447 N N . ASP A 1 189 ? -19.598 8.522 26.267 1.00 20.87 189 ASP L N 1
ATOM 1448 C CA . ASP A 1 189 ? -20.887 9.203 26.263 1.00 16.78 189 ASP L CA 1
ATOM 1449 C C . ASP A 1 189 ? -21.780 8.729 25.138 1.00 15.90 189 ASP L C 1
ATOM 1450 O O . ASP A 1 189 ? -22.941 8.410 25.361 1.00 19.95 189 ASP L O 1
ATOM 1455 N N . GLU A 1 190 ? -21.238 8.703 23.923 1.00 15.97 190 GLU L N 1
ATOM 1456 C CA . GLU A 1 190 ? -22.033 8.286 22.780 1.00 18.43 190 GLU L CA 1
ATOM 1457 C C . GLU A 1 190 ? -22.442 6.824 22.904 1.00 15.31 190 GLU L C 1
ATOM 1458 O O . GLU A 1 190 ? -23.609 6.475 22.686 1.00 14.98 190 GLU L O 1
ATOM 1464 N N . TYR A 1 191 ? -21.494 5.981 23.299 1.00 15.27 191 TYR L N 1
ATOM 1465 C CA . TYR A 1 191 ? -21.756 4.551 23.382 1.00 14.83 191 TYR L CA 1
ATOM 1466 C C . TYR A 1 191 ? -22.847 4.232 24.397 1.00 15.18 191 TYR L C 1
ATOM 1467 O O . TYR A 1 191 ? -23.694 3.364 24.168 1.00 14.85 191 TYR L O 1
ATOM 1476 N N . GLU A 1 192 ? -22.832 4.946 25.514 1.00 15.79 192 GLU L N 1
ATOM 1477 C CA . GLU A 1 192 ? -23.724 4.614 26.613 1.00 16.07 192 GLU L CA 1
ATOM 1478 C C . GLU A 1 192 ? -25.134 5.211 26.506 1.00 17.30 192 GLU L C 1
ATOM 1479 O O . GLU A 1 192 ? -25.983 4.925 27.348 1.00 15.07 192 GLU L O 1
ATOM 1485 N N . ARG A 1 193 ? -25.401 6.014 25.481 1.00 15.79 193 ARG L N 1
ATOM 1486 C CA . ARG A 1 193 ? -26.761 6.516 25.285 1.00 17.85 193 ARG L CA 1
ATOM 1487 C C . ARG A 1 193 ? -27.363 6.007 23.981 1.00 16.18 193 ARG L C 1
ATOM 1488 O O . ARG A 1 193 ? -28.360 6.544 23.497 1.00 19.47 193 ARG L O 1
ATOM 1496 N N . HIS A 1 194 ? -26.724 4.990 23.404 1.00 13.24 194 HIS L N 1
ATOM 1497 C CA . HIS A 1 194 ? -27.335 4.180 22.356 1.00 13.17 194 HIS L CA 1
ATOM 1498 C C . HIS A 1 194 ? -27.201 2.724 22.769 1.00 12.60 194 HIS L C 1
ATOM 1499 O O . HIS A 1 194 ? -26.337 2.391 23.576 1.00 15.30 194 HIS L O 1
ATOM 1506 N N . ASN A 1 195 ? -28.040 1.847 22.228 1.00 15.43 195 ASN L N 1
ATOM 1507 C CA . ASN A 1 195 ? -28.026 0.466 22.692 1.00 12.58 195 ASN L CA 1
ATOM 1508 C C . ASN A 1 195 ? -27.834 -0.591 21.598 1.00 18.52 195 ASN L C 1
ATOM 1509 O O . ASN A 1 195 ? -27.169 -1.607 21.817 1.00 14.79 195 ASN L O 1
ATOM 1514 N N . SER A 1 196 ? -28.421 -0.357 20.428 1.00 12.94 196 SER L N 1
ATOM 1515 C CA . SER A 1 196 ? -28.371 -1.332 19.344 1.00 16.64 196 SER L CA 1
ATOM 1516 C C . SER A 1 196 ? -27.209 -1.049 18.390 1.00 13.54 196 SER L C 1
ATOM 1517 O O . SER A 1 196 ? -27.161 0.003 17.767 1.00 14.47 196 SER L O 1
ATOM 1520 N N . TYR A 1 197 ? -26.273 -1.984 18.309 1.00 12.24 197 TYR L N 1
ATOM 1521 C CA . TYR A 1 197 ? -25.085 -1.812 17.472 1.00 11.66 197 TYR L CA 1
ATOM 1522 C C . TYR A 1 197 ? -25.005 -2.904 16.436 1.00 15.35 197 TYR L C 1
ATOM 1523 O O . TYR A 1 197 ? -24.972 -4.077 16.785 1.00 15.53 197 TYR L O 1
ATOM 1532 N N . THR A 1 198 ? -24.976 -2.510 15.163 1.00 14.05 198 THR L N 1
ATOM 1533 C CA . THR A 1 198 ? -25.040 -3.460 14.055 1.00 15.85 198 THR L CA 1
ATOM 1534 C C . THR A 1 198 ? -23.941 -3.272 13.023 1.00 13.55 198 THR L C 1
ATOM 1535 O O . THR A 1 198 ? -23.661 -2.147 12.603 1.00 12.27 198 THR L O 1
ATOM 1539 N N . CYS A 1 199 ? -23.327 -4.389 12.639 1.00 14.81 199 CYS L N 1
ATOM 1540 C CA . CYS A 1 199 ? -22.394 -4.448 11.519 1.00 13.80 199 CYS L CA 1
ATOM 1541 C C . CYS A 1 199 ? -23.049 -5.189 10.349 1.00 16.02 199 CYS L C 1
ATOM 1542 O O . CYS A 1 199 ? -23.499 -6.321 10.507 1.00 16.80 199 CYS L O 1
ATOM 1545 N N . GLU A 1 200 ? -23.108 -4.543 9.190 1.00 14.83 200 GLU L N 1
ATOM 1546 C CA . GLU A 1 200 ? -23.741 -5.124 8.000 1.00 16.50 200 GLU L CA 1
ATOM 1547 C C . GLU A 1 200 ? -22.741 -5.350 6.879 1.00 18.59 200 GLU L C 1
ATOM 1548 O O . GLU A 1 200 ? -22.115 -4.406 6.409 1.00 15.76 200 GLU L O 1
ATOM 1554 N N . ALA A 1 201 ? -22.602 -6.599 6.449 1.00 16.86 201 ALA L N 1
ATOM 1555 C CA . ALA A 1 201 ? -21.661 -6.921 5.375 1.00 16.03 201 ALA L CA 1
ATOM 1556 C C . ALA A 1 201 ? -22.362 -7.238 4.061 1.00 19.38 201 ALA L C 1
ATOM 1557 O O . ALA A 1 201 ? -23.225 -8.105 4.007 1.00 20.43 201 ALA L O 1
ATOM 1559 N N . THR A 1 202 ? -21.972 -6.534 3.002 1.00 19.79 202 THR L N 1
ATOM 1560 C CA . THR A 1 202 ? -22.526 -6.763 1.670 1.00 22.33 202 THR L CA 1
ATOM 1561 C C . THR A 1 202 ? -21.461 -7.322 0.742 1.00 20.11 202 THR L C 1
ATOM 1562 O O . THR A 1 202 ? -20.394 -6.733 0.581 1.00 19.52 202 THR L O 1
ATOM 1566 N N . HIS A 1 203 ? -21.770 -8.459 0.131 1.00 17.96 203 HIS L N 1
ATOM 1567 C CA . HIS A 1 203 ? -20.808 -9.188 -0.681 1.00 17.77 203 HIS L CA 1
ATOM 1568 C C . HIS A 1 203 ? -21.581 -9.949 -1.750 1.00 19.56 203 HIS L C 1
ATOM 1569 O O . HIS A 1 203 ? -22.746 -10.292 -1.555 1.00 23.37 203 HIS L O 1
ATOM 1576 N N . LYS A 1 204 ? -20.940 -10.215 -2.879 1.00 20.26 204 LYS L N 1
ATOM 1577 C CA . LYS A 1 204 ? -21.665 -10.758 -4.021 1.00 24.79 204 LYS L CA 1
ATOM 1578 C C . LYS A 1 204 ? -22.145 -12.190 -3.802 1.00 25.52 204 LYS L C 1
ATOM 1579 O O . LYS A 1 204 ? -22.967 -12.692 -4.562 1.00 26.77 204 LYS L O 1
ATOM 1585 N N . THR A 1 205 ? -21.637 -12.843 -2.762 1.00 21.69 205 THR L N 1
ATOM 1586 C CA . THR A 1 205 ? -22.048 -14.208 -2.442 1.00 24.74 205 THR L CA 1
ATOM 1587 C C . THR A 1 205 ? -23.478 -14.303 -1.904 1.00 28.92 205 THR L C 1
ATOM 1588 O O . THR A 1 205 ? -24.033 -15.396 -1.784 1.00 33.22 205 THR L O 1
ATOM 1592 N N . SER A 1 206 ? -24.074 -13.162 -1.577 1.00 26.74 206 SER L N 1
ATOM 1593 C CA . SER A 1 206 ? -25.422 -13.159 -1.026 1.00 27.54 206 SER L CA 1
ATOM 1594 C C . SER A 1 206 ? -26.220 -11.949 -1.490 1.00 28.69 206 SER L C 1
ATOM 1595 O O . SER A 1 206 ? -25.684 -10.844 -1.596 1.00 27.12 206 SER L O 1
ATOM 1598 N N . THR A 1 207 ? -27.505 -12.170 -1.748 1.00 29.53 207 THR L N 1
ATOM 1599 C CA . THR A 1 207 ? -28.410 -11.108 -2.163 1.00 32.11 207 THR L CA 1
ATOM 1600 C C . THR A 1 207 ? -28.721 -10.189 -0.992 1.00 37.65 207 THR L C 1
ATOM 1601 O O . THR A 1 207 ? -28.859 -8.978 -1.160 1.00 42.16 207 THR L O 1
ATOM 1605 N N . SER A 1 208 ? -28.829 -10.770 0.197 1.00 36.07 208 SER L N 1
ATOM 1606 C CA . SER A 1 208 ? -29.067 -9.986 1.400 1.00 33.41 208 SER L CA 1
ATOM 1607 C C . SER A 1 208 ? -27.774 -9.849 2.192 1.00 27.35 208 SER L C 1
ATOM 1608 O O . SER A 1 208 ? -26.925 -10.741 2.167 1.00 27.16 208 SER L O 1
ATOM 1611 N N . PRO A 1 209 ? -27.607 -8.715 2.884 1.00 24.68 209 PRO L N 1
ATOM 1612 C CA . PRO A 1 209 ? -26.389 -8.529 3.677 1.00 22.45 209 PRO L CA 1
ATOM 1613 C C . PRO A 1 209 ? -26.301 -9.488 4.860 1.00 21.30 209 PRO L C 1
ATOM 1614 O O . PRO A 1 209 ? -27.327 -9.993 5.312 1.00 22.53 209 PRO L O 1
ATOM 1618 N N . ILE A 1 210 ? -25.082 -9.739 5.335 1.00 17.27 210 ILE L N 1
ATOM 1619 C CA . ILE A 1 210 ? -24.870 -10.504 6.556 1.00 16.61 210 ILE L CA 1
ATOM 1620 C C . ILE A 1 210 ? -24.905 -9.533 7.719 1.00 19.37 210 ILE L C 1
ATOM 1621 O O . ILE A 1 210 ? -24.102 -8.602 7.782 1.00 21.16 210 ILE L O 1
ATOM 1626 N N . VAL A 1 211 ? -25.842 -9.750 8.634 1.00 17.87 211 VAL L N 1
ATOM 1627 C CA . VAL A 1 211 ? -26.063 -8.826 9.735 1.00 22.15 211 VAL L CA 1
ATOM 1628 C C . VAL A 1 211 ? -25.619 -9.424 11.067 1.00 16.13 211 VAL L C 1
ATOM 1629 O O . VAL A 1 211 ? -25.999 -10.540 11.410 1.00 19.31 211 VAL L O 1
ATOM 1633 N N . LYS A 1 212 ? -24.801 -8.679 11.803 1.00 17.16 212 LYS L N 1
ATOM 1634 C CA . LYS A 1 212 ? -24.391 -9.065 13.148 1.00 15.04 212 LYS L CA 1
ATOM 1635 C C . LYS A 1 212 ? -24.669 -7.901 14.077 1.00 13.74 212 LYS L C 1
ATOM 1636 O O . LYS A 1 212 ? -24.352 -6.750 13.768 1.00 12.54 212 LYS L O 1
ATOM 1642 N N . SER A 1 213 ? -25.287 -8.196 15.212 1.00 13.30 213 SER L N 1
ATOM 1643 C CA . SER A 1 213 ? -25.692 -7.133 16.115 1.00 15.66 213 SER L CA 1
ATOM 1644 C C . SER A 1 213 ? -25.515 -7.530 17.568 1.00 17.97 213 SER L C 1
ATOM 1645 O O . SER A 1 213 ? -25.457 -8.711 17.905 1.00 18.02 213 SER L O 1
ATOM 1648 N N . PHE A 1 214 ? -25.415 -6.529 18.432 1.00 15.99 214 PHE L N 1
ATOM 1649 C CA . PHE A 1 214 ? -25.544 -6.771 19.857 1.00 14.19 214 PHE L CA 1
ATOM 1650 C C . PHE A 1 214 ? -26.249 -5.594 20.513 1.00 14.14 214 PHE L C 1
ATOM 1651 O O . PHE A 1 214 ? -26.270 -4.483 19.976 1.00 13.76 214 PHE L O 1
ATOM 1659 N N . ASN A 1 215 ? -26.814 -5.839 21.687 1.00 14.48 215 ASN L N 1
ATOM 16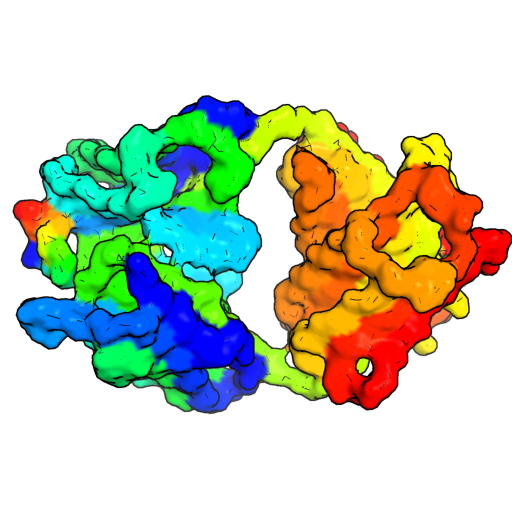60 C CA . ASN A 1 215 ? -27.371 -4.765 22.494 1.00 18.21 215 ASN L CA 1
ATOM 1661 C C . ASN A 1 215 ? -26.454 -4.466 23.664 1.00 16.05 215 ASN L C 1
ATOM 1662 O O . ASN A 1 215 ? -26.125 -5.361 24.438 1.00 15.52 215 ASN L O 1
ATOM 1667 N N . ARG A 1 216 ? -26.036 -3.210 23.772 1.00 12.39 216 ARG L N 1
ATOM 1668 C CA . ARG A 1 216 ? -25.100 -2.791 24.811 1.00 12.32 216 ARG L CA 1
ATOM 1669 C C . ARG A 1 216 ? -25.546 -3.233 26.199 1.00 18.22 216 ARG L C 1
ATOM 1670 O O . ARG A 1 216 ? -24.758 -3.764 26.981 1.00 16.77 216 ARG L O 1
ATOM 1678 N N . ASN A 1 217 ? -26.824 -3.030 26.488 1.00 18.37 217 ASN L N 1
ATOM 1679 C CA . ASN A 1 217 ? -27.325 -3.242 27.826 1.00 15.81 217 ASN L CA 1
ATOM 1680 C C . ASN A 1 217 ? -27.264 -4.706 28.260 1.00 17.60 217 ASN L C 1
ATOM 1681 O O . ASN A 1 217 ? -27.275 -5.000 29.455 1.00 23.24 217 ASN L O 1
ATOM 1686 N N . GLU A 1 218 ? -27.199 -5.612 27.286 1.00 17.87 218 GLU L N 1
ATOM 1687 C CA . GLU A 1 218 ? -27.208 -7.050 27.556 1.00 20.16 218 GLU L CA 1
ATOM 1688 C C . GLU A 1 218 ? -25.804 -7.649 27.668 1.00 21.36 218 GLU L C 1
ATOM 1689 O O . GLU A 1 218 ? -24.810 -6.984 27.381 1.00 21.77 218 GLU L O 1
ATOM 1695 N N . VAL B 2 2 ? 24.943 -2.773 -10.954 1.00 51.78 2 VAL H N 1
ATOM 1696 C CA . VAL B 2 2 ? 23.545 -2.352 -10.926 1.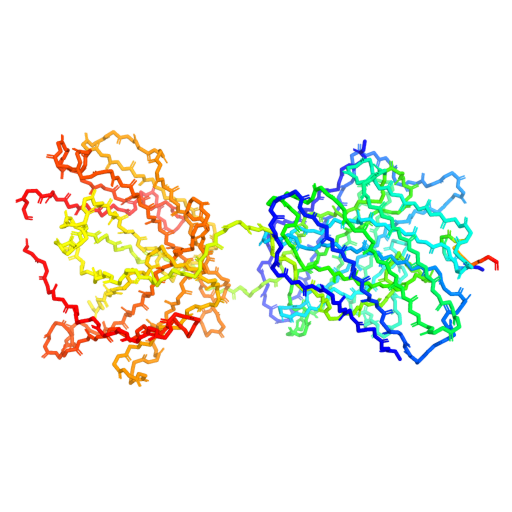00 50.31 2 VAL H CA 1
ATOM 1697 C C . VAL B 2 2 ? 23.019 -2.229 -9.497 1.00 43.01 2 VAL H C 1
ATOM 1698 O O . VAL B 2 2 ? 22.235 -3.064 -9.047 1.00 45.54 2 VAL H O 1
ATOM 1700 N N . HIS B 2 3 ? 23.437 -1.181 -8.791 1.00 34.13 3 HIS H N 1
ATOM 1701 C CA . HIS B 2 3 ? 23.138 -1.063 -7.364 1.00 36.38 3 HIS H CA 1
ATOM 1702 C C . HIS B 2 3 ? 22.764 0.361 -6.953 1.00 27.27 3 HIS H C 1
ATOM 1703 O O . HIS B 2 3 ? 23.547 1.291 -7.119 1.00 28.45 3 HIS H O 1
ATOM 1710 N N . LEU B 2 4 ? 21.563 0.526 -6.408 1.00 23.78 4 LEU H N 1
ATOM 1711 C CA . LEU B 2 4 ? 21.120 1.828 -5.919 1.00 20.95 4 LEU H CA 1
ATOM 1712 C C . LEU B 2 4 ? 20.677 1.704 -4.470 1.00 20.26 4 LEU H C 1
ATOM 1713 O O . LEU B 2 4 ? 19.805 0.895 -4.163 1.00 22.76 4 LEU H O 1
ATOM 1718 N N . VAL B 2 5 ? 21.288 2.493 -3.587 1.00 19.33 5 VAL H N 1
ATOM 1719 C CA . VAL B 2 5 ? 21.006 2.423 -2.157 1.00 19.06 5 VAL H CA 1
ATOM 1720 C C . VAL B 2 5 ? 20.626 3.792 -1.608 1.00 19.62 5 VAL H C 1
ATOM 1721 O O . VAL B 2 5 ? 21.485 4.665 -1.453 1.00 18.08 5 VAL H O 1
ATOM 1725 N N . GLU B 2 6 ? 19.337 3.969 -1.319 1.00 17.57 6 GLU H N 1
ATOM 1726 C CA . GLU B 2 6 ? 18.839 5.193 -0.696 1.00 16.45 6 GLU H CA 1
ATOM 1727 C C . GLU B 2 6 ? 19.170 5.211 0.782 1.00 15.98 6 GLU H C 1
ATOM 1728 O O . GLU B 2 6 ? 19.278 4.158 1.408 1.00 15.83 6 GLU H O 1
ATOM 1734 N N . SER B 2 7 ? 19.311 6.413 1.332 1.00 14.53 7 SER H N 1
ATOM 1735 C CA . SER B 2 7 ? 19.461 6.595 2.769 1.00 17.50 7 SER H CA 1
ATOM 1736 C C . SER B 2 7 ? 18.994 7.993 3.155 1.00 16.33 7 SER H C 1
ATOM 1737 O O . SER B 2 7 ? 18.734 8.834 2.284 1.00 15.04 7 SER H O 1
ATOM 1740 N N . GLY B 2 8 ? 18.855 8.223 4.457 1.00 15.96 8 GLY H N 1
ATOM 1741 C CA . GLY B 2 8 ? 18.480 9.534 4.954 1.00 18.02 8 GLY H CA 1
ATOM 1742 C C . GLY B 2 8 ? 17.083 9.571 5.546 1.00 18.01 8 GLY H C 1
ATOM 1743 O O . GLY B 2 8 ? 16.745 10.491 6.293 1.00 18.16 8 GLY H O 1
ATOM 1744 N N . GLY B 2 9 ? 16.264 8.581 5.204 1.00 19.17 9 GLY H N 1
ATOM 1745 C CA . GLY B 2 9 ? 14.918 8.495 5.739 1.00 17.06 9 GLY H CA 1
ATOM 1746 C C . GLY B 2 9 ? 14.955 8.455 7.253 1.00 16.31 9 GLY H C 1
ATOM 1747 O O . GLY B 2 9 ? 15.925 7.975 7.852 1.00 20.53 9 GLY H O 1
ATOM 1748 N N . ALA B 2 10 ? 13.905 8.978 7.875 1.00 15.88 10 ALA H N 1
ATOM 1749 C CA . ALA B 2 10 ? 13.847 9.066 9.333 1.00 18.43 10 ALA H CA 1
ATOM 1750 C C . ALA B 2 10 ? 12.492 9.561 9.801 1.00 17.92 10 ALA H C 1
ATOM 1751 O O . ALA B 2 10 ? 11.629 9.872 8.993 1.00 18.47 10 ALA H O 1
ATOM 1753 N N . LEU B 2 11 ? 12.318 9.630 11.117 1.00 19.48 11 LEU H N 1
ATOM 1754 C CA . LEU B 2 11 ? 11.162 10.301 11.697 1.00 23.21 11 LEU H CA 1
ATOM 1755 C C . LEU B 2 11 ? 11.470 11.788 11.818 1.00 22.04 11 LEU H C 1
ATOM 1756 O O . LEU B 2 11 ? 12.516 12.173 12.346 1.00 24.42 11 LEU H O 1
ATOM 1761 N N . VAL B 2 12 ? 10.563 12.621 11.322 1.00 19.27 12 VAL H N 1
ATOM 1762 C CA . VAL B 2 12 ? 10.774 14.066 11.299 1.00 17.56 12 VAL H CA 1
ATOM 1763 C C . VAL B 2 12 ? 9.466 14.770 11.647 1.00 19.79 12 VAL H C 1
ATOM 1764 O O . VAL B 2 12 ? 8.390 14.296 11.291 1.00 20.74 12 VAL H O 1
ATOM 1768 N N . LYS B 2 13 ? 9.550 15.883 12.367 1.00 22.31 13 LYS H N 1
ATOM 1769 C CA . LYS B 2 13 ? 8.352 16.610 12.768 1.00 24.08 13 LYS H CA 1
ATOM 1770 C C . LYS B 2 13 ? 7.744 17.382 11.607 1.00 25.00 13 LYS H C 1
ATOM 1771 O O . LYS B 2 13 ? 8.461 17.789 10.687 1.00 26.08 13 LYS H O 1
ATOM 1777 N N . PRO B 2 14 ? 6.412 17.569 11.632 1.00 24.73 14 PRO H N 1
ATOM 1778 C CA . PRO B 2 14 ? 5.760 18.476 10.683 1.00 25.96 14 PRO H CA 1
ATOM 1779 C C . PRO B 2 14 ? 6.455 19.831 10.692 1.00 23.85 14 PRO H C 1
ATOM 1780 O O . PRO B 2 14 ? 6.749 20.340 11.770 1.00 25.23 14 PRO H O 1
ATOM 1784 N N . GLY B 2 15 ? 6.737 20.382 9.515 1.00 24.79 15 GLY H N 1
ATOM 1785 C CA . GLY B 2 15 ? 7.461 21.634 9.407 1.00 26.18 15 GLY H CA 1
ATOM 1786 C C . GLY B 2 15 ? 8.958 21.452 9.241 1.00 25.76 15 GLY H C 1
ATOM 1787 O O . GLY B 2 15 ? 9.660 22.390 8.866 1.00 25.99 15 GLY H O 1
ATOM 1788 N N . GLY B 2 16 ? 9.444 20.243 9.508 1.00 24.31 16 GLY H N 1
ATOM 1789 C CA . GLY B 2 16 ? 10.870 19.972 9.514 1.00 22.15 16 GLY H CA 1
ATOM 1790 C C . GLY B 2 16 ? 11.459 19.719 8.137 1.00 19.97 16 GLY H C 1
ATOM 1791 O O . GLY B 2 16 ? 10.748 19.725 7.129 1.00 23.24 16 GLY H O 1
ATOM 1792 N N . SER B 2 17 ? 12.769 19.491 8.106 1.00 20.39 17 SER H N 1
ATOM 1793 C CA . SER B 2 17 ? 13.476 19.241 6.855 1.00 17.10 17 SER H CA 1
ATOM 1794 C C . SER B 2 17 ? 14.241 17.920 6.888 1.00 16.55 17 SER H C 1
ATOM 1795 O O . SER B 2 17 ? 14.554 17.391 7.944 1.00 17.53 17 SER H O 1
ATOM 1798 N N . LEU B 2 18 ? 14.574 17.405 5.713 1.00 20.49 18 LEU H N 1
ATOM 1799 C CA . LEU B 2 18 ? 15.298 16.149 5.631 1.00 18.65 18 LEU H CA 1
ATOM 1800 C C . LEU B 2 18 ? 16.058 16.078 4.316 1.00 20.55 18 LEU H C 1
ATOM 1801 O O . LEU B 2 18 ? 15.545 16.500 3.281 1.00 23.75 18 LEU H O 1
ATOM 1806 N N . LYS B 2 19 ? 17.274 15.547 4.355 1.00 18.98 19 LYS H N 1
ATOM 1807 C CA . LYS B 2 19 ? 18.053 15.360 3.129 1.00 18.01 19 LYS H CA 1
ATOM 1808 C C . LYS B 2 19 ? 18.264 13.878 2.852 1.00 17.81 19 LYS H C 1
ATOM 1809 O O . LYS B 2 19 ? 18.867 13.167 3.650 1.00 21.72 19 LYS H O 1
ATOM 1815 N N . LEU B 2 20 ? 17.768 13.413 1.712 1.00 16.03 20 LEU H N 1
ATOM 1816 C CA . LEU B 2 20 ? 17.937 12.014 1.343 1.00 16.87 20 LEU H CA 1
ATOM 1817 C C . LEU B 2 20 ? 19.137 11.857 0.422 1.00 20.55 20 LEU H C 1
ATOM 1818 O O . LEU B 2 20 ? 19.478 12.776 -0.320 1.00 19.27 20 LEU H O 1
ATOM 1823 N N . SER B 2 21 ? 19.771 10.690 0.482 1.00 21.60 21 SER H N 1
ATOM 1824 C CA . SER B 2 21 ? 20.920 10.392 -0.362 1.00 25.33 21 SER H CA 1
ATOM 1825 C C . SER B 2 21 ? 20.737 9.078 -1.101 1.00 22.30 21 SER H C 1
ATOM 1826 O O . SER B 2 21 ? 19.993 8.205 -0.663 1.00 22.21 21 SER H O 1
ATOM 1829 N N . CYS B 2 22 ? 21.412 8.962 -2.231 1.00 21.31 22 CYS H N 1
ATOM 1830 C CA . CYS B 2 22 ? 21.351 7.742 -3.054 1.00 22.23 22 CYS H CA 1
ATOM 1831 C C . CYS B 2 22 ? 22.762 7.413 -3.575 1.00 21.58 22 CYS H C 1
ATOM 1832 O O . CYS B 2 22 ? 23.285 8.162 -4.400 1.00 24.57 22 CYS H O 1
ATOM 1835 N N . ALA B 2 23 ? 23.344 6.335 -3.036 1.00 23.50 23 ALA H N 1
ATOM 1836 C CA . ALA B 2 23 ? 24.678 5.897 -3.420 1.00 27.67 23 ALA H CA 1
ATOM 1837 C C . ALA B 2 23 ? 24.573 4.874 -4.542 1.00 25.79 23 ALA H C 1
ATOM 1838 O O . ALA B 2 23 ? 23.870 3.873 -4.420 1.00 27.31 23 ALA H O 1
ATOM 1840 N N . ALA B 2 24 ? 25.273 5.134 -5.637 1.00 25.74 24 ALA H N 1
ATOM 1841 C CA . ALA B 2 24 ? 25.175 4.285 -6.815 1.00 27.75 24 ALA H CA 1
ATOM 1842 C C . ALA B 2 24 ? 26.483 3.561 -7.107 1.00 35.65 24 ALA H C 1
ATOM 1843 O O . ALA B 2 24 ? 27.566 4.036 -6.755 1.00 36.51 24 ALA H O 1
ATOM 1845 N N . SER B 2 25 ? 26.370 2.403 -7.752 1.00 35.63 25 SER H N 1
ATOM 1846 C CA . SER B 2 25 ? 27.532 1.647 -8.195 1.00 35.02 25 SER H CA 1
ATOM 1847 C C . SER B 2 25 ? 27.126 0.660 -9.286 1.00 32.05 25 SER H C 1
ATOM 1848 O O . SER B 2 25 ? 25.953 0.302 -9.406 1.00 28.73 25 SER H O 1
ATOM 1851 N N . GLY B 2 26 ? 28.097 0.226 -10.081 1.00 33.80 26 GLY H N 1
ATOM 1852 C CA . GLY B 2 26 ? 27.844 -0.764 -11.113 1.00 33.90 26 GLY H CA 1
ATOM 1853 C C . GLY B 2 26 ? 27.537 -0.167 -12.471 1.00 35.65 26 GLY H C 1
ATOM 1854 O O . GLY B 2 26 ? 27.122 -0.878 -13.386 1.00 41.70 26 GLY H O 1
ATOM 1855 N N . PHE B 2 27 ? 27.745 1.140 -12.606 1.00 31.91 27 PHE H N 1
ATOM 1856 C CA . PHE B 2 27 ? 27.521 1.824 -13.875 1.00 35.07 27 PHE H CA 1
ATOM 1857 C C . PHE B 2 27 ? 28.179 3.201 -13.893 1.00 35.30 27 PHE H C 1
ATOM 1858 O O . PHE B 2 27 ? 28.548 3.737 -12.844 1.00 31.52 27 PHE H O 1
ATOM 1866 N N . SER B 2 28 ? 28.316 3.767 -15.091 1.00 37.98 28 SER H N 1
ATOM 1867 C CA . SER B 2 28 ? 28.862 5.112 -15.256 1.00 38.53 28 SER H CA 1
ATOM 1868 C C . SER B 2 28 ? 27.893 6.163 -14.718 1.00 31.76 28 SER H C 1
ATOM 1869 O O . SER B 2 28 ? 26.954 6.572 -15.404 1.00 28.10 28 SER H O 1
ATOM 1872 N N . PHE B 2 29 ? 28.133 6.597 -13.486 1.00 29.47 29 PHE H N 1
ATOM 1873 C CA . PHE B 2 29 ? 27.207 7.481 -12.787 1.00 24.60 29 PHE H CA 1
ATOM 1874 C C . PHE B 2 29 ? 26.904 8.764 -13.559 1.00 25.55 29 PHE H C 1
ATOM 1875 O O . PHE B 2 29 ? 25.738 9.143 -13.708 1.00 24.87 29 PHE H O 1
ATOM 1883 N N . SER B 2 30 ? 27.949 9.415 -14.064 1.00 25.81 30 SER H N 1
ATOM 1884 C CA . SER B 2 30 ? 27.812 10.735 -14.679 1.00 24.26 30 SER H CA 1
ATOM 1885 C C . SER B 2 30 ? 27.185 10.699 -16.072 1.00 25.47 30 SER H C 1
ATOM 1886 O O . SER B 2 30 ? 27.050 11.736 -16.723 1.00 25.72 30 SER H O 1
ATOM 1889 N N . LYS B 2 31 ? 26.805 9.509 -16.528 1.00 25.16 31 LYS H N 1
ATOM 1890 C CA . LYS B 2 31 ? 26.213 9.352 -17.857 1.00 25.14 31 LYS H CA 1
ATOM 1891 C C . LYS B 2 31 ? 24.688 9.491 -17.833 1.00 22.62 31 LYS H C 1
ATOM 1892 O O . LYS B 2 31 ? 24.082 9.891 -18.830 1.00 20.73 31 LYS H O 1
ATOM 1898 N N . TYR B 2 32 ? 24.078 9.177 -16.692 1.00 21.16 32 TYR H N 1
ATOM 1899 C CA . TYR B 2 32 ? 22.619 9.042 -16.613 1.00 20.60 32 TYR H CA 1
ATOM 1900 C C . TYR B 2 32 ? 21.906 10.151 -15.862 1.00 21.57 32 TYR H C 1
ATOM 1901 O O . TYR B 2 32 ? 22.331 10.560 -14.779 1.00 22.75 32 TYR H O 1
ATOM 1910 N N . GLY B 2 33 ? 20.792 10.605 -16.425 1.00 20.18 33 GLY H N 1
ATOM 1911 C CA . GLY B 2 33 ? 19.841 11.395 -15.664 1.00 20.43 33 GLY H CA 1
ATOM 1912 C C . GLY B 2 33 ? 19.244 10.523 -14.569 1.00 18.01 33 GLY H C 1
ATOM 1913 O O . GLY B 2 33 ? 19.249 9.292 -14.683 1.00 16.59 33 GLY H O 1
ATOM 1914 N N . MET B 2 34 ? 18.739 11.140 -13.503 1.00 14.82 34 MET H N 1
ATOM 1915 C CA . MET B 2 34 ? 18.256 10.384 -12.346 1.00 19.43 34 MET H CA 1
ATOM 1916 C C . MET B 2 34 ? 16.981 10.985 -11.770 1.00 15.81 34 MET H C 1
ATOM 1917 O O . MET B 2 34 ? 16.712 12.161 -11.978 1.00 14.60 34 MET H O 1
ATOM 1922 N N . SER B 2 35 ? 16.206 10.184 -11.039 1.00 16.61 35 SER H N 1
ATOM 1923 C CA . SER B 2 35 ? 14.944 10.674 -10.468 1.00 11.75 35 SER H CA 1
ATOM 1924 C C . SER B 2 35 ? 14.660 10.209 -9.039 1.00 13.09 35 SER H C 1
ATOM 1925 O O . SER B 2 35 ? 15.203 9.211 -8.572 1.00 14.65 35 SER H O 1
ATOM 1928 N N . TRP B 2 36 ? 13.772 10.939 -8.375 1.00 12.74 36 TRP H N 1
ATOM 1929 C CA . TRP B 2 36 ? 13.172 10.499 -7.123 1.00 15.37 36 TRP H CA 1
ATOM 1930 C C . TRP B 2 36 ? 11.681 10.268 -7.333 1.00 12.40 36 TRP H C 1
ATOM 1931 O O . TRP B 2 36 ? 10.995 11.111 -7.906 1.00 17.02 36 TRP H O 1
ATOM 1942 N N . VAL B 2 37 ? 11.200 9.114 -6.885 1.00 12.78 37 VAL H N 1
ATOM 1943 C CA . VAL B 2 37 ? 9.785 8.773 -6.938 1.00 14.61 37 VAL H CA 1
ATOM 1944 C C . VAL B 2 37 ? 9.387 8.308 -5.543 1.00 16.77 37 VAL H C 1
ATOM 1945 O O . VAL B 2 37 ? 10.171 7.623 -4.885 1.00 16.57 37 VAL H O 1
ATOM 1949 N N . ARG B 2 38 ? 8.201 8.682 -5.066 1.00 16.67 38 ARG H N 1
ATOM 1950 C CA . ARG B 2 38 ? 7.788 8.232 -3.741 1.00 12.89 38 ARG H CA 1
ATOM 1951 C C . ARG B 2 38 ? 6.502 7.415 -3.783 1.00 14.06 38 ARG H C 1
ATOM 1952 O O . ARG B 2 38 ? 5.644 7.612 -4.648 1.00 17.63 38 ARG H O 1
ATOM 1960 N N . GLN B 2 39 ? 6.392 6.488 -2.839 1.00 18.19 39 GLN H N 1
ATOM 1961 C CA . GLN B 2 39 ? 5.207 5.657 -2.687 1.00 16.45 39 GLN H CA 1
ATOM 1962 C C . GLN B 2 39 ? 4.539 5.937 -1.353 1.00 16.69 39 GLN H C 1
ATOM 1963 O O . GLN B 2 39 ? 5.107 5.666 -0.296 1.00 17.54 39 GLN H O 1
ATOM 1969 N N . THR B 2 40 ? 3.330 6.482 -1.416 1.00 19.21 40 THR H N 1
ATOM 1970 C CA . THR B 2 40 ? 2.545 6.782 -0.226 1.00 19.64 40 THR H CA 1
ATOM 1971 C C . THR B 2 40 ? 1.929 5.499 0.356 1.00 19.09 40 THR H C 1
ATOM 1972 O O . THR B 2 40 ? 1.958 4.453 -0.292 1.00 19.14 40 THR H O 1
ATOM 1976 N N . PRO B 2 41 ? 1.391 5.562 1.591 1.00 20.24 41 PRO H N 1
ATOM 1977 C CA . PRO B 2 41 ? 0.831 4.348 2.198 1.00 19.26 41 PRO H CA 1
ATOM 1978 C C . PRO B 2 41 ? -0.292 3.685 1.401 1.00 17.63 41 PRO H C 1
ATOM 1979 O O . PRO B 2 41 ? -0.505 2.485 1.550 1.00 22.35 41 PRO H O 1
ATOM 1983 N N . ASP B 2 42 ? -0.973 4.448 0.552 1.00 27.49 42 ASP H N 1
ATOM 1984 C CA . ASP B 2 42 ? -2.026 3.901 -0.299 1.00 29.02 42 ASP H CA 1
ATOM 1985 C C . ASP B 2 42 ? -1.453 3.234 -1.556 1.00 24.22 42 ASP H C 1
ATOM 1986 O O . ASP B 2 42 ? -2.203 2.838 -2.449 1.00 25.62 42 ASP H O 1
ATOM 1991 N N . LYS B 2 43 ? -0.123 3.133 -1.600 1.00 20.91 43 LYS H N 1
ATOM 1992 C CA . LYS B 2 43 ? 0.644 2.465 -2.660 1.00 21.50 43 LYS H CA 1
ATOM 1993 C C . LYS B 2 43 ? 0.636 3.206 -4.002 1.00 22.78 43 LYS H C 1
ATOM 1994 O O . LYS B 2 43 ? 1.065 2.656 -5.018 1.00 22.46 43 LYS H O 1
ATOM 2000 N N . ARG B 2 44 ? 0.186 4.459 -4.007 1.00 20.66 44 ARG H N 1
ATOM 2001 C CA . ARG B 2 44 ? 0.268 5.274 -5.218 1.00 16.67 44 ARG H CA 1
ATOM 2002 C C . ARG B 2 44 ? 1.704 5.736 -5.449 1.00 19.56 44 ARG H C 1
ATOM 2003 O O . ARG B 2 44 ? 2.444 5.986 -4.495 1.00 18.83 44 ARG H O 1
ATOM 2005 N N . LEU B 2 45 ? 2.101 5.843 -6.715 1.00 17.18 45 LEU H N 1
ATOM 2006 C CA . LEU B 2 45 ? 3.440 6.328 -7.047 1.00 17.05 45 LEU H CA 1
ATOM 2007 C C . LEU B 2 45 ? 3.393 7.767 -7.536 1.00 17.86 45 LEU H C 1
ATOM 2008 O O . LEU B 2 45 ? 2.580 8.115 -8.403 1.00 19.91 45 LEU H O 1
ATOM 2013 N N . GLU B 2 46 ? 4.281 8.597 -7.001 1.00 17.14 46 GLU H N 1
ATOM 2014 C CA . GLU B 2 46 ? 4.351 9.995 -7.407 1.00 15.78 46 GLU H CA 1
ATOM 2015 C C . GLU B 2 46 ? 5.770 10.403 -7.784 1.00 15.62 46 GLU H C 1
ATOM 2016 O O . GLU B 2 46 ? 6.691 10.299 -6.968 1.00 15.83 46 GLU H O 1
ATOM 2022 N N . TRP B 2 47 ? 5.941 10.860 -9.020 1.00 16.15 47 TRP H N 1
ATOM 2023 C CA . TRP B 2 47 ? 7.223 11.402 -9.447 1.00 13.91 47 TRP H CA 1
ATOM 2024 C C . TRP B 2 47 ? 7.512 12.702 -8.686 1.00 14.05 47 TRP H C 1
ATOM 2025 O O . TRP B 2 47 ? 6.675 13.608 -8.655 1.00 18.19 47 TRP H O 1
ATOM 2036 N N . VAL B 2 48 ? 8.704 12.783 -8.095 1.00 14.58 48 VAL H N 1
ATOM 2037 C CA . VAL B 2 48 ? 9.079 13.877 -7.198 1.00 19.34 48 VAL H CA 1
ATOM 2038 C C . VAL B 2 48 ? 10.088 14.864 -7.802 1.00 15.91 48 VAL H C 1
ATOM 2039 O O . VAL B 2 48 ? 9.980 16.083 -7.598 1.00 18.59 48 VAL H O 1
ATOM 2043 N N . ALA B 2 49 ? 11.068 14.338 -8.533 1.00 16.30 49 ALA H N 1
ATOM 2044 C CA . ALA B 2 49 ? 12.113 15.174 -9.114 1.00 14.13 49 ALA H CA 1
ATOM 2045 C C . ALA B 2 49 ? 12.965 14.389 -10.104 1.00 12.21 49 ALA H C 1
ATOM 2046 O O . ALA B 2 49 ? 13.114 13.175 -9.977 1.00 12.68 49 ALA H O 1
ATOM 2048 N N . THR B 2 50 ? 13.535 15.096 -11.076 1.00 14.46 50 THR H N 1
ATOM 2049 C CA . THR B 2 50 ? 14.456 14.494 -12.031 1.00 13.74 50 THR H CA 1
ATOM 2050 C C . THR B 2 50 ? 15.599 15.474 -12.293 1.00 13.65 50 THR H C 1
ATOM 2051 O O . THR B 2 50 ? 15.388 16.695 -12.313 1.00 14.26 50 THR H O 1
ATOM 2055 N N . ILE B 2 51 ? 16.808 14.942 -12.459 1.00 14.91 51 ILE H N 1
ATOM 20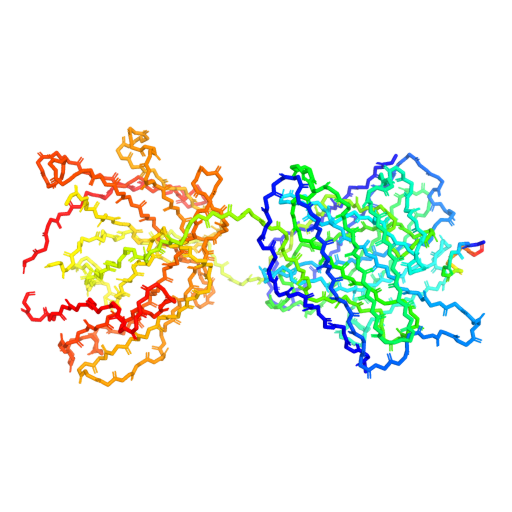56 C CA . ILE B 2 51 ? 17.998 15.748 -12.709 1.00 16.19 51 ILE H CA 1
ATOM 2057 C C . ILE B 2 51 ? 18.786 15.164 -13.886 1.00 19.06 51 ILE H C 1
ATOM 2058 O O . ILE B 2 51 ? 18.874 13.943 -14.037 1.00 18.24 51 ILE H O 1
ATOM 2063 N N . SER B 2 52 ? 19.329 16.038 -14.731 1.00 17.61 52 SER H N 1
ATOM 2064 C CA . SER B 2 52 ? 20.157 15.615 -15.855 1.00 17.86 52 SER H CA 1
ATOM 2065 C C . SER B 2 52 ? 21.495 15.061 -15.364 1.00 18.58 52 SER H C 1
ATOM 2066 O O . SER B 2 52 ? 21.871 15.254 -14.210 1.00 18.36 52 SER H O 1
ATOM 2069 N N . SER B 2 53 ? 22.213 14.393 -16.262 1.00 20.58 53 SER H N 1
ATOM 2070 C CA . SER B 2 53 ? 23.432 13.672 -15.909 1.00 21.33 53 SER H CA 1
ATOM 2071 C C . SER B 2 53 ? 24.487 14.552 -15.248 1.00 20.81 53 SER H C 1
ATOM 2072 O O . SER B 2 53 ? 25.150 14.126 -14.299 1.00 20.69 53 SER H O 1
ATOM 2075 N N . SER B 2 54 ? 24.636 15.779 -15.738 1.00 21.94 54 SER H N 1
ATOM 2076 C CA . SER B 2 54 ? 25.653 16.683 -15.207 1.00 25.23 54 SER H CA 1
ATOM 2077 C C . SER B 2 54 ? 25.162 17.465 -13.995 1.00 23.82 54 SER H C 1
ATOM 2078 O O . SER B 2 54 ? 25.964 18.064 -13.277 1.00 29.86 54 SER H O 1
ATOM 2081 N N . GLY B 2 55 ? 23.850 17.472 -13.778 1.00 19.64 55 GLY H N 1
ATOM 2082 C CA . GLY B 2 55 ? 23.265 18.273 -12.719 1.00 26.71 55 GLY H CA 1
ATOM 2083 C C . GLY B 2 55 ? 22.816 19.637 -13.213 1.00 26.21 55 GLY H C 1
ATOM 2084 O O . GLY B 2 55 ? 22.308 20.451 -12.438 1.00 28.61 55 GLY H O 1
ATOM 2085 N N . SER B 2 56 ? 22.996 19.877 -14.509 1.00 24.73 56 SER H N 1
ATOM 2086 C CA . SER B 2 56 ? 22.684 21.161 -15.138 1.00 25.58 56 SER H CA 1
ATOM 2087 C C . SER B 2 56 ? 21.192 21.492 -15.133 1.00 28.49 56 SER H C 1
ATOM 2088 O O . SER B 2 56 ? 20.803 22.648 -14.979 1.00 33.48 56 SER H O 1
ATOM 2091 N N . ARG B 2 57 ? 20.366 20.472 -15.327 1.00 18.95 57 ARG H N 1
ATOM 2092 C CA . ARG B 2 57 ? 18.931 20.658 -15.496 1.00 18.95 57 ARG H CA 1
ATOM 2093 C C . ARG B 2 57 ? 18.152 19.902 -14.423 1.00 16.71 57 ARG H C 1
ATOM 2094 O O . ARG B 2 57 ? 18.442 18.735 -14.139 1.00 16.40 57 ARG H O 1
ATOM 2102 N N . THR B 2 58 ? 17.173 20.579 -13.824 1.00 21.09 58 THR H N 1
ATOM 2103 C CA . THR B 2 58 ? 16.335 19.990 -12.785 1.00 21.20 58 THR H CA 1
ATOM 2104 C C . THR B 2 58 ? 14.852 20.161 -13.105 1.00 17.33 58 THR H C 1
ATOM 2105 O O . THR B 2 58 ? 14.440 21.183 -13.661 1.00 19.38 58 THR H O 1
ATOM 2109 N N . TYR B 2 59 ? 14.062 19.157 -12.738 1.00 14.25 59 TYR H N 1
ATOM 2110 C CA . TYR B 2 59 ? 12.642 19.115 -13.074 1.00 16.53 59 TYR H CA 1
ATOM 2111 C C . TYR B 2 59 ? 11.798 18.677 -11.880 1.00 16.11 59 TYR H C 1
ATOM 2112 O O . TYR B 2 59 ? 12.136 17.706 -11.193 1.00 12.62 59 TYR H O 1
ATOM 2121 N N . TYR B 2 60 ? 10.685 19.370 -11.671 1.00 15.37 60 TYR H N 1
ATOM 2122 C CA . TYR B 2 60 ? 9.807 19.087 -10.545 1.00 16.14 60 TYR H CA 1
ATOM 2123 C C . TYR B 2 60 ? 8.341 19.223 -10.926 1.00 19.47 60 TYR H C 1
ATOM 2124 O O . TYR B 2 60 ? 7.985 20.052 -11.772 1.00 19.22 60 TYR H O 1
ATOM 2133 N N . PRO B 2 61 ? 7.476 18.435 -10.271 1.00 18.05 61 PRO H N 1
ATOM 2134 C CA . PRO B 2 61 ? 6.038 18.666 -10.412 1.00 20.94 61 PRO H CA 1
ATOM 2135 C C . PRO B 2 61 ? 5.630 19.889 -9.597 1.00 18.41 61 PRO H C 1
ATOM 2136 O O . PRO B 2 61 ? 6.324 20.222 -8.633 1.00 17.46 61 PRO H O 1
ATOM 2140 N N . ASP B 2 62 ? 4.532 20.537 -9.975 1.00 20.81 62 ASP H N 1
ATOM 2141 C CA . ASP B 2 62 ? 4.060 21.731 -9.277 1.00 19.39 62 ASP H CA 1
ATOM 2142 C C . ASP B 2 62 ? 4.002 21.551 -7.753 1.00 17.49 62 ASP H C 1
ATOM 2143 O O . ASP B 2 62 ? 4.295 22.479 -7.002 1.00 20.17 62 ASP H O 1
ATOM 2148 N N . SER B 2 63 ? 3.644 20.351 -7.309 1.00 18.63 63 SER H N 1
ATOM 2149 C CA . SER B 2 63 ? 3.376 20.107 -5.893 1.00 20.29 63 SER H CA 1
ATOM 2150 C C . SER B 2 63 ? 4.606 20.261 -4.992 1.00 19.90 63 SER H C 1
ATOM 2151 O O . SER B 2 63 ? 4.464 20.489 -3.791 1.00 20.55 63 SER H O 1
ATOM 2154 N N . VAL B 2 64 ? 5.804 20.149 -5.561 1.00 18.65 64 VAL H N 1
ATOM 2155 C CA . VAL B 2 64 ? 7.025 20.227 -4.759 1.00 20.48 64 VAL H CA 1
ATOM 2156 C C . VAL B 2 64 ? 8.021 21.269 -5.267 1.00 19.88 64 VAL H C 1
ATOM 2157 O O . VAL B 2 64 ? 9.055 21.488 -4.636 1.00 15.85 64 VAL H O 1
ATOM 2161 N N . LYS B 2 65 ? 7.708 21.900 -6.400 1.00 19.70 65 LYS H N 1
ATOM 2162 C CA . LYS B 2 65 ? 8.503 23.015 -6.934 1.00 20.35 65 LYS H CA 1
ATOM 2163 C C . LYS B 2 65 ? 8.797 24.070 -5.870 1.00 18.61 65 LYS H C 1
ATOM 2164 O O . LYS B 2 65 ? 7.892 24.537 -5.199 1.00 19.51 65 LYS H O 1
ATOM 2170 N N . GLY B 2 66 ? 10.067 24.435 -5.718 1.00 19.69 66 GLY H N 1
ATOM 2171 C CA . GLY B 2 66 ? 10.465 25.453 -4.765 1.00 22.50 66 GLY H CA 1
ATOM 2172 C C . GLY B 2 66 ? 10.500 24.962 -3.331 1.00 21.58 66 GLY H C 1
ATOM 2173 O O . GLY B 2 66 ? 10.877 25.708 -2.430 1.00 22.51 66 GLY H O 1
ATOM 2174 N N . GLN B 2 67 ? 10.116 23.704 -3.119 1.00 18.68 67 GLN H N 1
ATOM 2175 C CA . GLN B 2 67 ? 10.084 23.137 -1.778 1.00 20.77 67 GLN H CA 1
ATOM 2176 C C . GLN B 2 67 ? 11.087 22.003 -1.655 1.00 23.73 67 GLN H C 1
ATOM 2177 O O . GLN B 2 67 ? 11.698 21.811 -0.603 1.00 22.05 67 GLN H O 1
ATOM 2183 N N . PHE B 2 68 ? 11.229 21.242 -2.738 1.00 20.28 68 PHE H N 1
ATOM 2184 C CA . PHE B 2 68 ? 12.230 20.183 -2.834 1.00 22.35 68 PHE H CA 1
ATOM 2185 C C . PHE B 2 68 ? 13.349 20.605 -3.775 1.00 20.69 68 PHE H C 1
ATOM 2186 O O . PHE B 2 68 ? 13.118 21.354 -4.725 1.00 22.95 68 PHE H O 1
ATOM 2194 N N . THR B 2 69 ? 14.556 20.115 -3.511 1.00 18.14 69 THR H N 1
ATOM 2195 C CA . THR B 2 69 ? 15.690 20.369 -4.392 1.00 18.89 69 THR H CA 1
ATOM 2196 C C . THR B 2 69 ? 16.463 19.087 -4.666 1.00 20.58 69 THR H C 1
ATOM 2197 O O . THR B 2 69 ? 16.961 18.446 -3.735 1.00 21.44 69 THR H O 1
ATOM 2201 N N . ILE B 2 70 ? 16.554 18.708 -5.942 1.00 14.61 70 ILE H N 1
ATOM 2202 C CA . ILE B 2 70 ? 17.349 17.555 -6.340 1.00 16.26 70 ILE H CA 1
ATOM 2203 C C . ILE B 2 70 ? 18.753 18.035 -6.714 1.00 16.01 70 ILE H C 1
ATOM 2204 O O . ILE B 2 70 ? 18.921 19.086 -7.340 1.00 17.34 70 ILE H O 1
ATOM 2209 N N . SER B 2 71 ? 19.764 17.296 -6.277 1.00 18.22 71 SER H N 1
ATOM 2210 C CA . SER B 2 71 ? 21.133 17.595 -6.677 1.00 17.06 71 SER H CA 1
ATOM 2211 C C . SER B 2 71 ? 21.948 16.317 -6.738 1.00 20.22 71 SER H C 1
ATOM 2212 O O . SER B 2 71 ? 21.469 15.258 -6.334 1.00 19.96 71 SER H O 1
ATOM 2215 N N . ARG B 2 72 ? 23.175 16.412 -7.246 1.00 20.26 72 ARG H N 1
ATOM 2216 C CA . ARG B 2 72 ? 24.037 15.240 -7.356 1.00 23.18 72 ARG H CA 1
ATOM 2217 C C . ARG B 2 72 ? 25.514 15.600 -7.260 1.00 24.41 72 ARG H C 1
ATOM 2218 O O . ARG B 2 72 ? 25.922 16.730 -7.554 1.00 22.51 72 ARG H O 1
ATOM 2226 N N . ASP B 2 73 ? 26.305 14.625 -6.829 1.00 24.43 73 ASP H N 1
ATOM 2227 C CA . ASP B 2 73 ? 27.753 14.761 -6.751 1.00 27.59 73 ASP H CA 1
ATOM 2228 C C . ASP B 2 73 ? 28.368 13.615 -7.540 1.00 27.16 73 ASP H C 1
ATOM 2229 O O . ASP B 2 73 ? 28.481 12.500 -7.037 1.00 27.66 73 ASP H O 1
ATOM 2234 N N . ASN B 2 74 ? 28.759 13.885 -8.780 1.00 25.78 74 ASN H N 1
ATOM 2235 C CA . ASN B 2 74 ? 29.198 12.806 -9.653 1.00 27.22 74 ASN H CA 1
ATOM 2236 C C . ASN B 2 74 ? 30.547 12.238 -9.207 1.00 30.88 74 ASN H C 1
ATOM 2237 O O . ASN B 2 74 ? 30.853 11.073 -9.461 1.00 28.77 74 ASN H O 1
ATOM 2242 N N . ALA B 2 75 ? 31.333 13.051 -8.509 1.00 33.47 75 ALA H N 1
ATOM 2243 C CA . ALA B 2 75 ? 32.615 12.597 -7.984 1.00 39.10 75 ALA H CA 1
ATOM 2244 C C . ALA B 2 75 ? 32.427 11.557 -6.880 1.00 40.71 75 ALA H C 1
ATOM 2245 O O . ALA B 2 75 ? 33.299 10.719 -6.658 1.00 45.20 75 ALA H O 1
ATOM 2247 N N . LYS B 2 76 ? 31.289 11.611 -6.193 1.00 39.19 76 LYS H N 1
ATOM 2248 C CA . LYS B 2 76 ? 31.020 10.677 -5.103 1.00 39.57 76 LYS H CA 1
ATOM 2249 C C . LYS B 2 76 ? 29.914 9.680 -5.457 1.00 34.84 76 LYS H C 1
ATOM 2250 O O . LYS B 2 76 ? 29.450 8.929 -4.593 1.00 34.79 76 LYS H O 1
ATOM 2256 N N . ASN B 2 77 ? 29.514 9.673 -6.727 1.00 28.94 77 ASN H N 1
ATOM 2257 C CA . ASN B 2 77 ? 28.436 8.807 -7.215 1.00 28.43 77 ASN H CA 1
ATOM 2258 C C . ASN B 2 77 ? 27.205 8.849 -6.325 1.00 28.49 77 ASN H C 1
ATOM 2259 O O . ASN B 2 77 ? 26.655 7.811 -5.963 1.00 22.10 77 ASN H O 1
ATOM 2264 N N . THR B 2 78 ? 26.779 10.055 -5.971 1.00 23.55 78 THR H N 1
ATOM 2265 C CA . THR B 2 78 ? 25.667 10.209 -5.042 1.00 23.65 78 THR H CA 1
ATOM 2266 C C . THR B 2 78 ? 24.629 11.217 -5.526 1.00 23.43 78 THR H C 1
ATOM 2267 O O . THR B 2 78 ? 24.969 12.298 -6.015 1.00 22.32 78 THR H O 1
ATOM 2271 N N . LEU B 2 79 ? 23.363 10.826 -5.370 1.00 23.78 79 LEU H N 1
ATOM 2272 C CA . LEU B 2 79 ? 22.198 11.666 -5.718 1.00 19.55 79 LEU H CA 1
ATOM 2273 C C . LEU B 2 79 ? 21.567 12.178 -4.419 1.00 22.53 79 LEU H C 1
ATOM 2274 O O . LEU B 2 79 ? 21.542 11.427 -3.484 1.00 23.15 79 LEU H O 1
ATOM 2279 N N . TYR B 2 80 ? 21.092 13.421 -4.418 1.00 15.78 80 TYR H N 1
ATOM 2280 C CA . TYR B 2 80 ? 20.491 13.996 -3.213 1.00 15.83 80 TYR H CA 1
ATOM 2281 C C . TYR B 2 80 ? 19.062 14.501 -3.423 1.00 18.93 80 TYR H C 1
ATOM 2282 O O . TYR B 2 80 ? 18.696 14.922 -4.512 1.00 17.67 80 TYR H O 1
ATOM 2291 N N . LEU B 2 81 ? 18.270 14.485 -2.355 1.00 17.84 81 LEU H N 1
ATOM 2292 C CA . LEU B 2 81 ? 16.983 15.171 -2.344 1.00 15.32 81 LEU H CA 1
ATOM 2293 C C . LEU B 2 81 ? 16.826 15.954 -1.046 1.00 19.65 81 LEU H C 1
ATOM 2294 O O . LEU B 2 81 ? 16.798 15.372 0.031 1.00 17.44 81 LEU H O 1
ATOM 2299 N N . GLN B 2 82 ? 16.758 17.277 -1.156 1.00 18.55 82 GLN H N 1
ATOM 2300 C CA . GLN B 2 82 ? 16.519 18.130 -0.000 1.00 18.57 82 GLN H CA 1
ATOM 2301 C C . GLN B 2 82 ? 15.033 18.438 0.089 1.00 20.95 82 GLN H C 1
ATOM 2302 O O . GLN B 2 82 ? 14.422 18.896 -0.881 1.00 18.99 82 GLN H O 1
ATOM 2308 N N . MET B 2 83 ? 14.456 18.175 1.250 1.00 23.82 83 MET H N 1
ATOM 2309 C CA . MET B 2 83 ? 13.024 18.449 1.436 1.00 20.96 83 MET H CA 1
ATOM 2310 C C . MET B 2 83 ? 12.849 19.403 2.618 1.00 25.99 83 MET H C 1
ATOM 2311 O O . MET B 2 83 ? 13.496 19.229 3.601 1.00 25.74 83 MET H O 1
ATOM 2316 N N . SER B 2 84 ? 11.952 20.353 2.470 1.00 29.08 84 SER H N 1
ATOM 2317 C CA . SER B 2 84 ? 11.661 21.310 3.530 1.00 27.43 84 SER H CA 1
ATOM 2318 C C . SER B 2 84 ? 10.158 21.423 3.763 1.00 25.83 84 SER H C 1
ATOM 2319 O O . SER B 2 84 ? 9.364 21.013 2.910 1.00 24.12 84 SER H O 1
ATOM 2322 N N A SER B 2 85 ? 9.779 22.031 4.892 0.35 26.15 85 SER H N 1
ATOM 2323 N N B SER B 2 85 ? 9.762 22.027 4.888 0.65 26.50 85 SER H N 1
ATOM 2324 C CA A SER B 2 85 ? 8.355 22.295 5.248 0.35 24.98 85 SER H CA 1
ATOM 2325 C CA B SER B 2 85 ? 8.327 22.264 5.239 0.65 24.32 85 SER H CA 1
ATOM 2326 C C A SER B 2 85 ? 7.473 21.061 5.026 0.35 23.66 85 SER H C 1
ATOM 2327 C C B SER B 2 85 ? 7.457 21.034 5.018 0.65 23.70 85 SER H C 1
ATOM 2328 O O A SER B 2 85 ? 6.411 21.144 4.439 0.35 24.78 85 SER H O 1
ATOM 2329 O O B SER B 2 85 ? 6.391 21.097 4.488 0.65 25.17 85 SER H O 1
ATOM 2334 N N . LEU B 2 86 ? 7.973 19.941 5.504 1.00 20.25 86 LEU H N 1
ATOM 2335 C CA . LEU B 2 86 ? 7.376 18.584 5.366 1.00 17.93 86 LEU H CA 1
ATOM 2336 C C . LEU B 2 86 ? 6.050 18.511 6.122 1.00 24.35 86 LEU H C 1
ATOM 2337 O O . LEU B 2 86 ? 5.962 19.059 7.191 1.00 24.79 86 LEU H O 1
ATOM 2342 N N . LYS B 2 87 ? 5.079 17.833 5.541 1.00 23.12 87 LYS H N 1
ATOM 2343 C CA . LYS B 2 87 ? 3.792 17.644 6.190 1.00 22.57 87 LYS H CA 1
ATOM 2344 C C . LYS B 2 87 ? 3.477 16.159 6.266 1.00 21.64 87 LYS H C 1
ATOM 2345 O O . LYS B 2 87 ? 4.176 15.349 5.662 1.00 17.74 87 LYS H O 1
ATOM 2351 N N . SER B 2 88 ? 2.433 15.808 7.011 1.00 21.59 88 SER H N 1
ATOM 2352 C CA . SER B 2 88 ? 2.102 14.402 7.221 1.00 24.48 88 SER H CA 1
ATOM 2353 C C . SER B 2 88 ? 1.950 13.660 5.890 1.00 21.78 88 SER H C 1
ATOM 2354 O O . SER B 2 88 ? 2.326 12.492 5.782 1.00 23.93 88 SER H O 1
ATOM 2357 N N . GLU B 2 89 ? 1.447 14.352 4.867 1.00 22.80 89 GLU H N 1
ATOM 2358 C CA . GLU B 2 89 ? 1.236 13.738 3.556 1.00 28.12 89 GLU H CA 1
ATOM 2359 C C . GLU B 2 89 ? 2.544 13.368 2.849 1.00 23.58 89 GLU H C 1
ATOM 2360 O O . GLU B 2 89 ? 2.528 12.690 1.823 1.00 25.15 89 GLU H O 1
ATOM 2366 N N . ASP B 2 90 ? 3.675 13.813 3.389 1.00 18.44 90 ASP H N 1
ATOM 2367 C CA . ASP B 2 90 ? 4.973 13.489 2.798 1.00 14.30 90 ASP H CA 1
ATOM 2368 C C . ASP B 2 90 ? 5.532 12.167 3.333 1.00 16.71 90 ASP H C 1
ATOM 2369 O O . ASP B 2 90 ? 6.603 11.714 2.910 1.00 19.36 90 ASP H O 1
ATOM 2374 N N . THR B 2 91 ? 4.808 11.565 4.275 1.00 20.34 91 THR H N 1
ATOM 2375 C CA . THR B 2 91 ? 5.134 10.231 4.771 1.00 16.32 91 THR H CA 1
ATOM 2376 C C . THR B 2 91 ? 5.049 9.230 3.603 1.00 21.62 91 THR H C 1
ATOM 2377 O O . THR B 2 91 ? 3.984 9.022 3.014 1.00 20.27 91 THR H O 1
ATOM 2381 N N . ALA B 2 92 ? 6.186 8.638 3.252 1.00 16.98 92 ALA H N 1
ATOM 2382 C CA . ALA B 2 92 ? 6.255 7.759 2.085 1.00 14.44 92 ALA H CA 1
ATOM 2383 C C . ALA B 2 92 ? 7.579 7.023 2.022 1.00 15.57 92 ALA H C 1
ATOM 2384 O O . ALA B 2 92 ? 8.511 7.338 2.763 1.00 16.37 92 ALA H O 1
ATOM 2386 N N . MET B 2 93 ? 7.654 6.030 1.139 1.00 18.37 93 MET H N 1
ATOM 2387 C CA . MET B 2 93 ? 8.922 5.415 0.782 1.00 16.91 93 MET H CA 1
ATOM 2388 C C . MET B 2 93 ? 9.499 6.180 -0.402 1.00 14.16 93 MET H C 1
ATOM 2389 O O . MET B 2 93 ? 8.802 6.435 -1.382 1.00 15.43 93 MET H O 1
ATOM 2394 N N . TYR B 2 94 ? 10.765 6.557 -0.301 1.00 13.34 94 TYR H N 1
ATOM 2395 C CA . TYR B 2 94 ? 11.390 7.347 -1.350 1.00 15.93 94 TYR H CA 1
ATOM 2396 C C . TYR B 2 94 ? 12.437 6.538 -2.125 1.00 16.71 94 TYR H C 1
ATOM 2397 O O . TYR B 2 94 ? 13.396 6.027 -1.548 1.00 16.38 94 TYR H O 1
ATOM 2406 N N . TYR B 2 95 ? 12.228 6.440 -3.438 1.00 15.04 95 TYR H N 1
ATOM 2407 C CA . TYR B 2 95 ? 13.063 5.637 -4.335 1.00 15.04 95 TYR H CA 1
ATOM 2408 C C . TYR B 2 95 ? 13.869 6.491 -5.287 1.00 16.10 95 TYR H C 1
ATOM 2409 O O . TYR B 2 95 ? 13.315 7.364 -5.949 1.00 20.56 95 TYR H O 1
ATOM 2418 N N . CYS B 2 96 ? 15.160 6.207 -5.406 1.00 16.25 96 CYS H N 1
ATOM 2419 C CA . CYS B 2 96 ? 15.949 6.821 -6.469 1.00 18.20 96 CYS H CA 1
ATOM 2420 C C . CYS B 2 96 ? 16.068 5.871 -7.659 1.00 17.77 96 CYS H C 1
ATOM 2421 O O . CYS B 2 96 ? 15.898 4.657 -7.534 1.00 16.14 96 CYS H O 1
ATOM 2424 N N . SER B 2 97 ? 16.345 6.443 -8.823 1.00 18.25 97 SER H N 1
ATOM 2425 C CA . SER B 2 97 ? 16.417 5.662 -10.049 1.00 16.10 97 SER H CA 1
ATOM 2426 C C . SER B 2 97 ? 17.309 6.347 -11.059 1.00 15.18 97 SER H C 1
ATOM 2427 O O . SER B 2 97 ? 17.590 7.546 -10.935 1.00 16.26 97 SER H O 1
ATOM 2430 N N . ILE B 2 98 ? 17.756 5.581 -12.051 1.00 17.25 98 ILE H N 1
ATOM 2431 C CA . ILE B 2 98 ? 18.403 6.153 -13.222 1.00 18.67 98 ILE H CA 1
ATOM 2432 C C . ILE B 2 98 ? 17.474 6.049 -14.430 1.00 21.10 98 ILE H C 1
ATOM 2433 O O . ILE B 2 98 ? 16.606 5.179 -14.486 1.00 19.28 98 ILE H O 1
ATOM 2438 N N . SER B 2 99 ? 17.666 6.941 -15.395 1.00 15.94 99 SER H N 1
ATOM 2439 C CA . SER B 2 99 ? 16.881 6.929 -16.627 1.00 17.50 99 SER H CA 1
ATOM 2440 C C . SER B 2 99 ? 17.762 6.573 -17.807 1.00 16.56 99 SER H C 1
ATOM 2441 O O . SER B 2 99 ? 18.878 7.068 -17.919 1.00 21.55 99 SER H O 1
ATOM 2444 N N . TRP B 2 100 ? 17.264 5.709 -18.685 1.00 16.23 100 TRP H N 1
ATOM 2445 C CA . TRP B 2 100 ? 17.882 5.558 -20.002 1.00 16.94 100 TRP H CA 1
ATOM 2446 C C . TRP B 2 100 ? 16.827 5.213 -21.044 1.00 16.70 100 TRP H C 1
ATOM 2447 O O . TRP B 2 100 ? 16.356 6.098 -21.761 1.00 17.66 100 TRP H O 1
ATOM 2458 N N . ASP B 2 101 ? 16.460 3.936 -21.141 1.00 16.10 101 ASP H N 1
ATOM 2459 C CA . ASP B 2 101 ? 15.405 3.532 -22.070 1.00 15.92 101 ASP H CA 1
ATOM 2460 C C . ASP B 2 101 ? 14.042 4.066 -21.629 1.00 15.46 101 ASP H C 1
ATOM 2461 O O . ASP B 2 101 ? 13.224 4.457 -22.456 1.00 19.54 101 ASP H O 1
ATOM 2466 N N . GLY B 2 102 ? 13.814 4.084 -20.320 1.00 15.48 102 GLY H N 1
ATOM 2467 C CA . GLY B 2 102 ? 12.572 4.586 -19.752 1.00 18.17 102 GLY H CA 1
ATOM 2468 C C . GLY B 2 102 ? 12.824 5.716 -18.768 1.00 17.42 102 GLY H C 1
ATOM 2469 O O . GLY B 2 102 ? 13.942 6.219 -18.663 1.00 19.19 102 GLY H O 1
ATOM 2470 N N . ALA B 2 103 ? 11.790 6.116 -18.033 1.00 15.63 103 ALA H N 1
ATOM 2471 C CA . ALA B 2 103 ? 11.947 7.186 -17.059 1.00 19.05 103 ALA H CA 1
ATOM 2472 C C . ALA B 2 103 ? 12.737 6.694 -15.844 1.00 16.71 103 ALA H C 1
ATOM 2473 O O . ALA B 2 103 ? 13.567 7.418 -15.298 1.00 21.09 103 ALA H O 1
ATOM 2475 N N . MET B 2 104 ? 12.480 5.454 -15.431 1.00 13.65 104 MET H N 1
ATOM 2476 C CA . MET B 2 104 ? 13.163 4.871 -14.283 1.00 12.89 104 MET H CA 1
ATOM 2477 C C . MET B 2 104 ? 13.557 3.425 -14.564 1.00 13.44 104 MET H C 1
ATOM 2478 O O . MET B 2 104 ? 12.843 2.491 -14.199 1.00 15.98 104 MET H O 1
ATOM 2483 N N . ASP B 2 105 ? 14.699 3.252 -15.227 1.00 16.91 105 ASP H N 1
ATOM 2484 C CA . ASP B 2 105 ? 15.173 1.939 -15.657 1.00 16.42 105 ASP H CA 1
ATOM 2485 C C . ASP B 2 105 ? 15.433 0.998 -14.502 1.00 16.22 105 ASP H C 1
ATOM 2486 O O . ASP B 2 105 ? 15.083 -0.181 -14.557 1.00 17.93 105 ASP H O 1
ATOM 2491 N N . TYR B 2 106 ? 16.081 1.529 -13.470 1.00 15.87 106 TYR H N 1
ATOM 2492 C CA . TYR B 2 106 ? 16.457 0.750 -12.302 1.00 16.50 106 TYR H CA 1
ATOM 2493 C C . TYR B 2 106 ? 16.177 1.543 -11.057 1.00 20.57 106 TYR H C 1
ATOM 2494 O O . TYR B 2 106 ? 16.463 2.734 -11.000 1.00 20.82 106 TYR H O 1
ATOM 2503 N N . TRP B 2 107 ? 15.629 0.863 -10.061 1.00 19.76 107 TRP H N 1
ATOM 2504 C CA . TRP B 2 107 ? 15.208 1.486 -8.818 1.00 17.59 107 TRP H CA 1
ATOM 2505 C C . TRP B 2 107 ? 16.045 0.960 -7.667 1.00 20.03 107 TRP H C 1
ATOM 2506 O O . TRP B 2 107 ? 16.535 -0.167 -7.722 1.00 20.17 107 TRP H O 1
ATOM 2517 N N . GLY B 2 108 ? 16.199 1.766 -6.620 1.00 15.86 108 GLY H N 1
ATOM 2518 C CA . GLY B 2 108 ? 16.817 1.294 -5.392 1.00 20.35 108 GLY H CA 1
ATOM 2519 C C . GLY B 2 108 ? 15.775 0.620 -4.520 1.00 21.09 108 GLY H C 1
ATOM 2520 O O . GLY B 2 108 ? 14.632 0.463 -4.946 1.00 21.64 108 GLY H O 1
ATOM 2521 N N . GLN B 2 109 ? 16.142 0.237 -3.290 1.00 25.45 109 GLN H N 1
ATOM 2522 C CA . GLN B 2 109 ? 15.237 -0.469 -2.354 1.00 21.54 109 GLN H CA 1
ATOM 2523 C C . GLN B 2 109 ? 14.370 0.543 -1.610 1.00 19.23 109 GLN H C 1
ATOM 2524 O O . GLN B 2 109 ? 13.393 0.131 -1.077 1.00 20.41 109 GLN H O 1
ATOM 2530 N N . GLY B 2 110 ? 14.762 1.809 -1.606 1.00 16.09 110 GLY H N 1
ATOM 2531 C CA . GLY B 2 110 ? 13.966 2.876 -1.031 1.00 15.98 110 GLY H CA 1
ATOM 2532 C C . GLY B 2 110 ? 14.414 3.247 0.371 1.00 14.99 110 GLY H C 1
ATOM 2533 O O . GLY B 2 110 ? 15.049 2.448 1.054 1.00 18.38 110 GLY H O 1
ATOM 2534 N N . THR B 2 111 ? 14.086 4.468 0.782 1.00 12.57 111 THR H N 1
ATOM 2535 C CA . THR B 2 111 ? 14.262 4.880 2.171 1.00 14.54 111 THR H CA 1
ATOM 2536 C C . THR B 2 111 ? 12.955 5.473 2.719 1.00 16.31 111 THR H C 1
ATOM 2537 O O . THR B 2 111 ? 12.253 6.221 2.032 1.00 16.43 111 THR H O 1
ATOM 2541 N N . SER B 2 112 ? 12.631 5.112 3.959 1.00 15.37 112 SER H N 1
ATOM 2542 C CA . SER B 2 112 ? 11.338 5.430 4.559 1.00 20.51 112 SER H CA 1
ATOM 2543 C C . SER B 2 112 ? 11.348 6.732 5.352 1.00 16.75 112 SER H C 1
ATOM 2544 O O . SER B 2 112 ? 12.185 6.930 6.235 1.00 18.21 112 SER H O 1
ATOM 2547 N N . VAL B 2 113 ? 10.397 7.603 5.036 1.00 15.69 113 VAL H N 1
ATOM 2548 C CA . VAL B 2 113 ? 10.235 8.870 5.731 1.00 18.85 113 VAL H CA 1
ATOM 2549 C C . VAL B 2 113 ? 8.902 8.894 6.471 1.00 16.08 113 VAL H C 1
ATOM 2550 O O . VAL B 2 113 ? 7.858 8.620 5.888 1.00 18.53 113 VAL H O 1
ATOM 2554 N N . THR B 2 114 ? 8.949 9.178 7.769 1.00 15.45 114 THR H N 1
ATOM 2555 C CA . THR B 2 114 ? 7.735 9.362 8.554 1.00 16.76 114 THR H CA 1
ATOM 2556 C C . THR B 2 114 ? 7.700 10.788 9.074 1.00 13.27 114 THR H C 1
ATOM 2557 O O . THR B 2 114 ? 8.615 11.214 9.777 1.00 18.62 114 THR H O 1
ATOM 2561 N N . VAL B 2 115 ? 6.659 11.530 8.709 1.00 15.71 115 VAL H N 1
ATOM 2562 C CA . VAL B 2 115 ? 6.474 12.892 9.203 1.00 16.95 115 VAL H CA 1
ATOM 2563 C C . VAL B 2 115 ? 5.387 12.905 10.275 1.00 16.18 115 VAL H C 1
ATOM 2564 O O . VAL B 2 115 ? 4.213 12.682 9.979 1.00 19.20 115 VAL H O 1
ATOM 2568 N N . SER B 2 116 ? 5.778 13.169 11.518 1.00 15.43 116 SER H N 1
ATOM 2569 C CA . SER B 2 116 ? 4.839 13.106 12.634 1.00 17.17 116 SER H CA 1
ATOM 2570 C C . SER B 2 116 ? 5.412 13.770 13.876 1.00 18.75 116 SER H C 1
ATOM 2571 O O . SER B 2 116 ? 6.627 13.765 14.077 1.00 21.04 116 SER H O 1
ATOM 2574 N N . SER B 2 117 ? 4.538 14.330 14.714 1.00 21.08 117 SER H N 1
ATOM 2575 C CA . SER B 2 117 ? 4.971 14.948 15.967 1.00 24.20 117 SER H CA 1
ATOM 2576 C C . SER B 2 117 ? 4.657 14.055 17.163 1.00 21.37 117 SER H C 1
ATOM 2577 O O . SER B 2 117 ? 4.818 14.468 18.316 1.00 19.67 117 SER H O 1
ATOM 2580 N N . ALA B 2 118 ? 4.219 12.830 16.886 1.00 22.14 118 ALA H N 1
ATOM 2581 C CA . ALA B 2 118 ? 3.875 11.884 17.937 1.00 21.62 118 ALA H CA 1
ATOM 2582 C C . ALA B 2 118 ? 5.099 11.464 18.743 1.00 19.52 118 ALA H C 1
ATOM 2583 O O . ALA B 2 118 ? 6.212 11.420 18.218 1.00 21.52 118 ALA H O 1
ATOM 2585 N N . LYS B 2 119 ? 4.884 11.184 20.027 1.00 18.24 119 LYS H N 1
ATOM 2586 C CA . LYS B 2 119 ? 5.934 10.647 20.884 1.00 18.80 119 LYS H CA 1
ATOM 2587 C C . LYS B 2 119 ? 5.673 9.176 21.169 1.00 18.42 119 LYS H C 1
ATOM 2588 O O . LYS B 2 119 ? 4.557 8.686 20.966 1.00 17.53 119 LYS H O 1
ATOM 2594 N N . THR B 2 120 ? 6.702 8.484 21.652 1.00 19.97 120 THR H N 1
ATOM 2595 C CA . THR B 2 120 ? 6.595 7.062 21.962 1.00 18.76 120 THR H CA 1
ATOM 2596 C C . THR B 2 120 ? 5.447 6.819 22.934 1.00 18.54 120 THR H C 1
ATOM 2597 O O . THR B 2 120 ? 5.357 7.447 23.989 1.00 20.29 120 THR H O 1
ATOM 2601 N N . THR B 2 121 ? 4.572 5.905 22.547 1.00 19.31 121 THR H N 1
ATOM 2602 C CA . THR B 2 121 ? 3.311 5.687 23.221 1.00 15.16 121 THR H CA 1
ATOM 2603 C C . THR B 2 121 ? 2.958 4.216 23.143 1.00 15.89 121 THR H C 1
ATOM 2604 O O . THR B 2 121 ? 2.863 3.657 22.049 1.00 15.81 121 THR H O 1
ATOM 2608 N N . PRO B 2 122 ? 2.768 3.574 24.299 1.00 14.08 122 PRO H N 1
ATOM 2609 C CA . PRO B 2 122 ? 2.427 2.154 24.295 1.00 15.65 122 PRO H CA 1
ATOM 2610 C C . PRO B 2 122 ? 0.991 1.949 23.839 1.00 15.45 122 PRO H C 1
ATOM 2611 O O . PRO B 2 122 ? 0.167 2.852 23.979 1.00 20.88 122 PRO H O 1
ATOM 2615 N N . PRO B 2 123 ? 0.691 0.774 23.278 1.00 16.83 123 PRO H N 1
ATOM 2616 C CA . PRO B 2 123 ? -0.706 0.525 22.944 1.00 17.46 123 PRO H CA 1
ATOM 2617 C C . PRO B 2 123 ? -1.534 0.182 24.176 1.00 19.83 123 PRO H C 1
ATOM 2618 O O . PRO B 2 123 ? -1.002 -0.253 25.206 1.00 14.49 123 PRO H O 1
ATOM 2622 N N . SER B 2 124 ? -2.834 0.404 24.060 1.00 18.05 124 SER H N 1
ATOM 2623 C CA . SER B 2 124 ? -3.783 -0.208 24.970 1.00 17.27 124 SER H CA 1
ATOM 2624 C C . SER B 2 124 ? -4.288 -1.478 24.300 1.00 19.38 124 SER H C 1
ATOM 2625 O O . SER B 2 124 ? -4.688 -1.458 23.133 1.00 23.42 124 SER H O 1
ATOM 2628 N N . VAL B 2 125 ? -4.233 -2.589 25.025 1.00 14.62 125 VAL H N 1
ATOM 2629 C CA . VAL B 2 125 ? -4.621 -3.875 24.467 1.00 14.23 125 VAL H CA 1
ATOM 2630 C C . VAL B 2 125 ? -5.950 -4.333 25.048 1.00 16.54 125 VAL H C 1
ATOM 2631 O O . VAL B 2 125 ? -6.081 -4.492 26.255 1.00 16.71 125 VAL H O 1
ATOM 2635 N N . TYR B 2 126 ? -6.932 -4.529 24.175 1.00 19.78 126 TYR H N 1
ATOM 2636 C CA . TYR B 2 126 ? -8.287 -4.876 24.598 1.00 17.04 126 TYR H CA 1
ATOM 2637 C C . TYR B 2 126 ? -8.730 -6.186 23.961 1.00 18.01 126 TYR H C 1
ATOM 2638 O O . TYR B 2 126 ? -8.464 -6.427 22.783 1.00 16.37 126 TYR H O 1
ATOM 2647 N N . PRO B 2 127 ? -9.410 -7.041 24.735 1.00 17.31 127 PRO H N 1
ATOM 2648 C CA . PRO B 2 127 ? -9.876 -8.328 24.209 1.00 21.05 127 PRO H CA 1
ATOM 2649 C C . PRO B 2 127 ? -11.098 -8.168 23.313 1.00 24.37 127 PRO H C 1
ATOM 2650 O O . PRO B 2 127 ? -11.965 -7.344 23.611 1.00 23.11 127 PRO H O 1
ATOM 2654 N N . LEU B 2 128 ? -11.158 -8.928 22.221 1.00 18.26 128 LEU H N 1
ATOM 2655 C CA . LEU B 2 128 ? -12.361 -8.959 21.399 1.00 18.84 128 LEU H CA 1
ATOM 2656 C C . LEU B 2 128 ? -13.072 -10.298 21.536 1.00 20.05 128 LEU H C 1
ATOM 2657 O O . LEU B 2 128 ? -12.681 -11.288 20.922 1.00 20.48 128 LEU H O 1
ATOM 2662 N N . ALA B 2 129 ? -14.112 -10.317 22.363 1.00 21.11 129 ALA H N 1
ATOM 2663 C CA . ALA B 2 129 ? -14.945 -11.495 22.529 1.00 22.49 129 ALA H CA 1
ATOM 2664 C C . ALA B 2 129 ? -16.247 -11.283 21.771 1.00 27.47 129 ALA H C 1
ATOM 2665 O O . ALA B 2 129 ? -16.809 -10.188 21.799 1.00 29.09 129 ALA H O 1
ATOM 2667 N N . PRO B 2 130 ? -16.723 -12.326 21.077 1.00 30.38 130 PRO H N 1
ATOM 2668 C CA . PRO B 2 130 ? -17.833 -12.157 20.133 1.00 32.67 130 PRO H CA 1
ATOM 2669 C C . PRO B 2 130 ? -19.164 -11.830 20.810 1.00 36.49 130 PRO H C 1
ATOM 2670 O O . PRO B 2 130 ? -19.486 -12.395 21.854 1.00 39.85 130 PRO H O 1
ATOM 2674 N N . GLY B 2 131 ? -19.922 -10.915 20.213 1.00 37.30 131 GLY H N 1
ATOM 2675 C CA . GLY B 2 131 ? -21.273 -10.631 20.659 1.00 44.14 131 GLY H CA 1
ATOM 2676 C C . GLY B 2 131 ? -22.247 -11.526 19.916 1.00 52.25 131 GLY H C 1
ATOM 2677 O O . GLY B 2 131 ? -23.226 -11.055 19.336 1.00 54.74 131 GLY H O 1
ATOM 2678 N N . SER B 2 132 ? -21.965 -12.825 19.933 1.00 55.68 132 SER H N 1
ATOM 2679 C CA . SER B 2 132 ? -22.737 -13.804 19.177 1.00 59.41 132 SER H CA 1
ATOM 2680 C C . SER B 2 132 ? -24.006 -14.218 19.914 1.00 61.50 132 SER H C 1
ATOM 2681 O O . SER B 2 132 ? -24.909 -14.815 19.326 1.00 62.91 132 SER H O 1
ATOM 2684 N N . SER B 2 138 ? -19.444 -24.236 14.034 1.00 52.49 138 SER H N 1
ATOM 2685 C CA . SER B 2 138 ? -18.273 -25.001 13.620 1.00 49.80 138 SER H CA 1
ATOM 2686 C C . SER B 2 138 ? -16.982 -24.329 14.072 1.00 44.73 138 SER H C 1
ATOM 2687 O O . SER B 2 138 ? -16.107 -24.972 14.653 1.00 45.71 138 SER H O 1
ATOM 2690 N N . MET B 2 139 ? -16.866 -23.035 13.798 1.00 40.03 139 MET H N 1
ATOM 2691 C CA . MET B 2 139 ? -15.693 -22.274 14.208 1.00 37.22 139 MET H CA 1
ATOM 2692 C C . MET B 2 139 ? -16.095 -21.089 15.078 1.00 34.10 139 MET H C 1
ATOM 2693 O O . MET B 2 139 ? -17.266 -20.712 15.140 1.00 34.40 139 MET H O 1
ATOM 2698 N N . VAL B 2 140 ? -15.114 -20.503 15.749 1.00 28.19 140 VAL H N 1
ATOM 2699 C CA . VAL B 2 140 ? -15.351 -19.289 16.510 1.00 32.14 140 VAL H CA 1
ATOM 2700 C C . VAL B 2 140 ? -14.172 -18.344 16.297 1.00 30.04 140 VAL H C 1
ATOM 2701 O O . VAL B 2 140 ? -13.025 -18.783 16.196 1.00 28.48 140 VAL H O 1
ATOM 2705 N N . THR B 2 141 ? -14.464 -17.052 16.193 1.00 26.48 141 THR H N 1
ATOM 2706 C CA . THR B 2 141 ? -13.440 -16.055 15.922 1.00 22.73 141 THR H CA 1
ATOM 2707 C C . THR B 2 141 ? -13.269 -15.124 17.112 1.00 22.13 141 THR H C 1
ATOM 2708 O O . THR B 2 141 ? -14.232 -14.541 17.605 1.00 22.58 141 THR H O 1
ATOM 2712 N N . LEU B 2 142 ? -12.032 -15.014 17.576 1.00 21.23 142 LEU H N 1
ATOM 2713 C CA . LEU B 2 142 ? -11.699 -14.121 18.672 1.00 24.58 142 LEU H CA 1
ATOM 2714 C C . LEU B 2 142 ? -10.771 -13.036 18.162 1.00 19.12 142 LEU H C 1
ATOM 2715 O O . LEU B 2 142 ? -10.260 -13.110 17.040 1.00 18.56 142 LEU H O 1
ATOM 2720 N N . GLY B 2 143 ? -10.537 -12.019 18.975 1.00 18.54 143 GLY H N 1
ATOM 2721 C CA . GLY B 2 143 ? -9.677 -10.953 18.522 1.00 18.96 143 GLY H CA 1
ATOM 2722 C C . GLY B 2 143 ? -9.023 -10.168 19.630 1.00 21.46 143 GLY H C 1
ATOM 2723 O O . GLY B 2 143 ? -9.371 -10.299 20.803 1.00 17.40 143 GLY H O 1
ATOM 2724 N N . CYS B 2 144 ? -8.066 -9.347 19.228 1.00 21.93 144 CYS H N 1
ATOM 2725 C CA A CYS B 2 144 ? -7.404 -8.440 20.151 0.50 21.88 144 CYS H CA 1
ATOM 2726 C CA B CYS B 2 144 ? -7.333 -8.474 20.132 0.50 22.07 144 CYS H CA 1
ATOM 2727 C C . CYS B 2 144 ? -7.210 -7.088 19.498 1.00 21.31 144 CYS H C 1
ATOM 2728 O O . CYS B 2 144 ? -6.734 -6.976 18.367 1.00 17.57 144 CYS H O 1
ATOM 2733 N N . LEU B 2 145 ? -7.624 -6.055 20.219 1.00 14.55 145 LEU H N 1
ATOM 2734 C CA . LEU B 2 145 ? -7.516 -4.694 19.728 1.00 14.25 145 LEU H CA 1
ATOM 2735 C C . LEU B 2 145 ? -6.291 -4.035 20.337 1.00 16.24 145 LEU H C 1
ATOM 2736 O O . LEU B 2 145 ? -6.126 -4.003 21.556 1.00 15.14 145 LEU H O 1
ATOM 2741 N N . VAL B 2 146 ? -5.430 -3.522 19.468 1.00 13.86 146 VAL H N 1
ATOM 2742 C CA . VAL B 2 146 ? -4.177 -2.905 19.871 1.00 17.13 146 VAL H CA 1
ATOM 2743 C C . VAL B 2 146 ? -4.254 -1.427 19.502 1.00 16.04 146 VAL H C 1
ATOM 2744 O O . VAL B 2 146 ? -4.051 -1.063 18.345 1.00 14.00 146 VAL H O 1
ATOM 2748 N N . LYS B 2 147 ? -4.563 -0.573 20.476 1.00 12.49 147 LYS H N 1
ATOM 2749 C CA . LYS B 2 147 ? -4.993 0.789 20.160 1.00 12.59 147 LYS H CA 1
ATOM 2750 C C . LYS B 2 147 ? -4.097 1.907 20.687 1.00 12.53 147 LYS H C 1
ATOM 2751 O O . LYS B 2 147 ? -3.684 1.900 21.844 1.00 16.50 147 LYS H O 1
ATOM 2757 N N . GLY B 2 148 ? -3.821 2.880 19.822 1.00 23.53 148 GLY H N 1
ATOM 2758 C CA . GLY B 2 148 ? -3.126 4.100 20.204 1.00 20.35 148 GLY H CA 1
ATOM 2759 C C . GLY B 2 148 ? -1.638 3.980 20.491 1.00 18.09 148 GLY H C 1
ATOM 2760 O O . GLY B 2 148 ? -1.174 4.463 21.519 1.00 17.12 148 GLY H O 1
ATOM 2761 N N . TYR B 2 149 ? -0.879 3.366 19.585 1.00 15.47 149 TYR H N 1
ATOM 2762 C CA . TYR B 2 149 ? 0.562 3.226 19.790 1.00 12.92 149 TYR H CA 1
ATOM 2763 C C . TYR B 2 149 ? 1.396 3.999 18.758 1.00 13.42 149 TYR H C 1
ATOM 2764 O O . TYR B 2 149 ? 0.910 4.352 17.692 1.00 13.25 149 TYR H O 1
ATOM 2773 N N . PHE B 2 150 ? 2.649 4.274 19.112 1.00 17.66 150 PHE H N 1
ATOM 2774 C CA . PHE B 2 150 ? 3.606 4.935 18.220 1.00 17.47 150 PHE H CA 1
ATOM 2775 C C . PHE B 2 150 ? 5.004 4.716 18.782 1.00 17.49 150 PHE H C 1
ATOM 2776 O O . PHE B 2 150 ? 5.191 4.736 19.990 1.00 18.01 150 PHE H O 1
ATOM 2784 N N . PRO B 2 151 ? 5.993 4.469 17.916 1.00 17.21 151 PRO H N 1
ATOM 2785 C CA . PRO B 2 151 ? 5.924 4.295 16.463 1.00 16.86 151 PRO H CA 1
ATOM 2786 C C . PRO B 2 151 ? 5.570 2.859 16.085 1.00 16.04 151 PRO H C 1
ATOM 2787 O O . PRO B 2 151 ? 5.389 2.013 16.952 1.00 19.54 151 PRO H O 1
ATOM 2791 N N . GLU B 2 152 ? 5.464 2.591 14.793 1.00 15.57 152 GLU H N 1
ATOM 2792 C CA . GLU B 2 152 ? 5.312 1.221 14.331 1.00 20.89 152 GLU H CA 1
ATOM 2793 C C . GLU B 2 152 ? 6.616 0.455 14.560 1.00 14.96 152 GLU H C 1
ATOM 2794 O O . GLU B 2 152 ? 7.681 1.063 14.661 1.00 17.30 152 GLU H O 1
ATOM 2800 N N . PRO B 2 153 ? 6.548 -0.885 14.634 1.00 18.11 153 PRO H N 1
ATOM 2801 C CA . PRO B 2 153 ? 5.382 -1.757 14.524 1.00 22.92 153 PRO H CA 1
ATOM 2802 C C . PRO B 2 153 ? 5.010 -2.434 15.834 1.00 20.88 153 PRO H C 1
ATOM 2803 O O . PRO B 2 153 ? 5.734 -2.295 16.823 1.00 18.86 153 PRO H O 1
ATOM 2807 N N . VAL B 2 154 ? 3.900 -3.171 15.823 1.00 21.87 154 VAL H N 1
ATOM 2808 C CA . VAL B 2 154 ? 3.582 -4.115 16.891 1.00 15.75 154 VAL H CA 1
ATOM 2809 C C . VAL B 2 154 ? 3.555 -5.523 16.317 1.00 18.44 154 VAL H C 1
ATOM 2810 O O . VAL B 2 154 ? 3.406 -5.706 15.107 1.00 18.41 154 VAL H O 1
ATOM 2814 N N . THR B 2 155 ? 3.702 -6.517 17.183 1.00 18.00 155 THR H N 1
ATOM 2815 C CA . THR B 2 155 ? 3.567 -7.913 16.775 1.00 19.28 155 THR H CA 1
ATOM 2816 C C . THR B 2 155 ? 2.528 -8.581 17.667 1.00 20.39 155 THR H C 1
ATOM 2817 O O . THR B 2 155 ? 2.476 -8.316 18.869 1.00 19.78 155 THR H O 1
ATOM 2821 N N . VAL B 2 156 ? 1.683 -9.426 17.083 1.00 20.41 156 VAL H N 1
ATOM 2822 C CA . VAL B 2 156 ? 0.688 -10.145 17.869 1.00 16.76 156 VAL H CA 1
ATOM 2823 C C . VAL B 2 156 ? 0.754 -11.632 17.567 1.00 18.10 156 VAL H C 1
ATOM 2824 O O . VAL B 2 156 ? 0.745 -12.042 16.405 1.00 22.73 156 VAL H O 1
ATOM 2828 N N . THR B 2 157 ? 0.844 -12.434 18.620 1.00 19.87 157 THR H N 1
ATOM 2829 C CA . THR B 2 157 ? 0.726 -13.877 18.481 1.00 21.48 157 THR H CA 1
ATOM 2830 C C . THR B 2 157 ? -0.403 -14.367 19.360 1.00 21.96 157 THR H C 1
ATOM 2831 O O . THR B 2 157 ? -0.949 -13.607 20.158 1.00 21.88 157 THR H O 1
ATOM 2835 N N . TRP B 2 158 ? -0.744 -15.641 19.203 1.00 21.05 158 TRP H N 1
ATOM 2836 C CA . TRP B 2 158 ? -1.822 -16.251 19.960 1.00 21.31 158 TRP H CA 1
ATOM 2837 C C . TRP B 2 158 ? -1.329 -17.525 20.629 1.00 24.03 158 TRP H C 1
ATOM 2838 O O . TRP B 2 158 ? -0.718 -18.371 19.979 1.00 24.75 158 TRP H O 1
ATOM 2849 N N . ASN B 2 159 ? -1.605 -17.644 21.927 1.00 24.90 159 ASN H N 1
ATOM 2850 C CA . ASN B 2 159 ? -1.097 -18.733 22.755 1.00 25.43 159 ASN H CA 1
ATOM 2851 C C . ASN B 2 159 ? 0.398 -18.939 22.556 1.00 28.81 159 ASN H C 1
ATOM 2852 O O . ASN B 2 159 ? 0.861 -20.064 22.371 1.00 31.29 159 ASN H O 1
ATOM 2857 N N . SER B 2 160 ? 1.139 -17.831 22.581 1.00 28.65 160 SER H N 1
ATOM 2858 C CA . SER B 2 160 ? 2.598 -17.842 22.466 1.00 32.60 160 SER H CA 1
ATOM 2859 C C . SER B 2 160 ? 3.079 -18.481 21.163 1.00 33.42 160 SER H C 1
ATOM 2860 O O . SER B 2 160 ? 4.209 -18.960 21.080 1.00 35.52 160 SER H O 1
ATOM 2863 N N . GLY B 2 161 ? 2.218 -18.479 20.150 1.00 32.45 161 GLY H N 1
ATOM 2864 C CA . GLY B 2 161 ? 2.567 -19.019 18.848 1.00 31.16 161 GLY H CA 1
ATOM 2865 C C . GLY B 2 161 ? 2.037 -20.418 18.586 1.00 33.03 161 GLY H C 1
ATOM 2866 O O . GLY B 2 161 ? 2.261 -20.976 17.512 1.00 34.33 161 GLY H O 1
ATOM 2867 N N . SER B 2 162 ? 1.337 -20.987 19.563 1.00 36.33 162 SER H N 1
ATOM 2868 C CA . SER B 2 162 ? 0.762 -22.325 19.424 1.00 39.52 162 SER H CA 1
ATOM 2869 C C . SER B 2 162 ? -0.407 -22.333 18.442 1.00 36.98 162 SER H C 1
ATOM 2870 O O . SER B 2 162 ? -0.780 -23.380 17.911 1.00 36.41 162 SER H O 1
ATOM 2873 N N . LEU B 2 163 ? -0.991 -21.161 18.221 1.00 32.46 163 LEU H N 1
ATOM 2874 C CA . LEU B 2 163 ? -2.063 -21.004 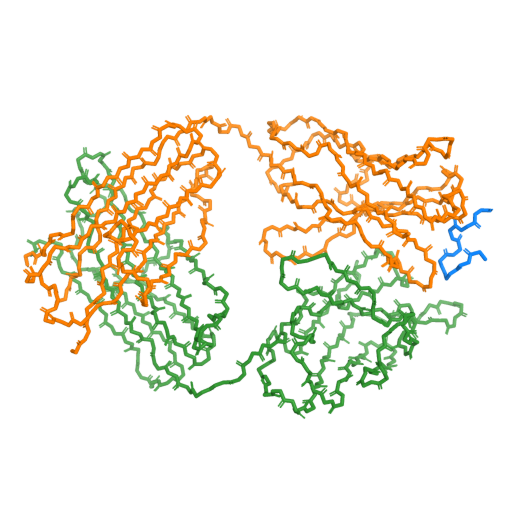17.247 1.00 31.14 163 LEU H CA 1
ATOM 2875 C C . LEU B 2 163 ? -1.553 -20.222 16.044 1.00 30.45 163 LEU H C 1
ATOM 2876 O O . LEU B 2 163 ? -1.421 -18.998 16.099 1.00 32.90 163 LEU H O 1
ATOM 2881 N N . SER B 2 164 ? -1.262 -20.932 14.961 1.00 31.12 164 SER H N 1
ATOM 2882 C CA . SER B 2 164 ? -0.723 -20.308 13.759 1.00 35.01 164 SER H CA 1
ATOM 2883 C C . SER B 2 164 ? -1.753 -20.283 12.632 1.00 32.90 164 SER H C 1
ATOM 2884 O O . SER B 2 164 ? -1.877 -19.291 11.913 1.00 30.57 164 SER H O 1
ATOM 2887 N N . SER B 2 165 ? -2.488 -21.379 12.479 1.00 32.67 165 SER H N 1
ATOM 2888 C CA . SER B 2 165 ? -3.543 -21.444 11.476 1.00 32.71 165 SER H CA 1
ATOM 2889 C C . SER B 2 165 ? -4.700 -20.534 11.864 1.00 28.74 165 SER H C 1
ATOM 2890 O O . SER B 2 165 ? -4.983 -20.340 13.049 1.00 27.06 165 SER H O 1
ATOM 2893 N N . GLY B 2 166 ? -5.361 -19.970 10.859 1.00 27.93 166 GLY H N 1
ATOM 2894 C CA . GLY B 2 166 ? -6.530 -19.143 11.083 1.00 22.42 166 GLY H CA 1
ATOM 2895 C C . GLY B 2 166 ? -6.219 -17.862 11.833 1.00 24.28 166 GLY H C 1
ATOM 2896 O O . GLY B 2 166 ? -7.080 -17.316 12.520 1.00 21.97 166 GLY H O 1
ATOM 2897 N N . VAL B 2 167 ? -4.980 -17.397 11.704 1.00 23.10 167 VAL H N 1
ATOM 2898 C CA . VAL B 2 167 ? -4.541 -16.160 12.336 1.00 23.99 167 VAL H CA 1
ATOM 2899 C C . VAL B 2 167 ? -4.162 -15.136 11.277 1.00 22.36 167 VAL H C 1
ATOM 2900 O O . VAL B 2 167 ? -3.413 -15.444 10.347 1.00 23.42 167 VAL H O 1
ATOM 2904 N N . HIS B 2 168 ? -4.701 -13.928 11.399 1.00 17.69 168 HIS H N 1
ATOM 2905 C CA . HIS B 2 168 ? -4.193 -12.813 10.615 1.00 17.89 168 HIS H CA 1
ATOM 2906 C C . HIS B 2 168 ? -4.306 -11.518 11.392 1.00 17.15 168 HIS H C 1
ATOM 2907 O O . HIS B 2 168 ? -5.153 -11.375 12.278 1.00 18.55 168 HIS H O 1
ATOM 2914 N N . THR B 2 169 ? -3.428 -10.584 11.057 1.00 16.55 169 THR H N 1
ATOM 2915 C CA . THR B 2 169 ? -3.375 -9.301 11.736 1.00 17.87 169 THR H CA 1
ATOM 2916 C C . THR B 2 169 ? -3.573 -8.210 10.705 1.00 19.00 169 THR H C 1
ATOM 2917 O O . THR B 2 169 ? -2.843 -8.140 9.718 1.00 20.88 169 THR H O 1
ATOM 2921 N N . PHE B 2 170 ? -4.585 -7.377 10.910 1.00 15.91 170 PHE H N 1
ATOM 2922 C CA . PHE B 2 170 ? -4.901 -6.354 9.931 1.00 20.85 170 PHE H CA 1
ATOM 2923 C C . PHE B 2 170 ? -3.829 -5.273 9.965 1.00 19.83 170 PHE H C 1
ATOM 2924 O O . PHE B 2 170 ? -3.222 -5.028 11.014 1.00 16.97 170 PHE H O 1
ATOM 2932 N N . PRO B 2 171 ? -3.559 -4.660 8.802 1.00 18.49 171 PRO H N 1
ATOM 2933 C CA . PRO B 2 171 ? -2.617 -3.539 8.727 1.00 16.73 171 PRO H CA 1
ATOM 2934 C C . PRO B 2 171 ? -3.027 -2.409 9.655 1.00 15.65 171 PRO H C 1
ATOM 2935 O O . PRO B 2 171 ? -4.220 -2.143 9.822 1.00 17.70 171 PRO H O 1
ATOM 2939 N N . ALA B 2 172 ? -2.044 -1.758 10.261 1.00 17.48 172 ALA H N 1
ATOM 2940 C CA . ALA B 2 172 ? -2.329 -0.643 11.148 1.00 15.93 172 ALA H CA 1
ATOM 2941 C C . ALA B 2 172 ? -2.925 0.519 10.369 1.00 20.31 172 ALA H C 1
ATOM 2942 O O . ALA B 2 172 ? -2.630 0.713 9.193 1.00 23.42 172 ALA H O 1
ATOM 2944 N N . VAL B 2 173 ? -3.796 1.276 11.022 1.00 16.86 173 VAL H N 1
ATOM 2945 C CA . VAL B 2 173 ? -4.293 2.511 10.443 1.00 21.14 173 VAL H CA 1
ATOM 2946 C C . VAL B 2 173 ? -4.019 3.653 11.403 1.00 22.42 173 VAL H C 1
ATOM 2947 O O . VAL B 2 173 ? -3.917 3.452 12.621 1.00 19.03 173 VAL H O 1
ATOM 2951 N N . LEU B 2 174 ? -3.887 4.847 10.841 1.00 21.27 174 LEU H N 1
ATOM 2952 C CA . LEU B 2 174 ? -3.625 6.037 11.625 1.00 25.18 174 LEU H CA 1
ATOM 2953 C C . LEU B 2 174 ? -4.924 6.545 12.232 1.00 28.50 174 LEU H C 1
ATOM 2954 O O . LEU B 2 174 ? -5.862 6.893 11.518 1.00 29.97 174 LEU H O 1
ATOM 2959 N N . GLN B 2 175 ? -5.072 6.517 13.548 1.00 29.81 175 GLN H N 1
ATOM 2960 C CA . GLN B 2 175 ? -6.231 7.110 14.247 1.00 35.91 175 GLN H CA 1
ATOM 2961 C C . GLN B 2 175 ? -5.655 8.289 15.042 1.00 39.10 175 GLN H C 1
ATOM 2962 O O . GLN B 2 175 ? -5.007 7.969 16.015 1.00 38.06 175 GLN H O 1
ATOM 2968 N N . SER B 2 176 ? -6.029 9.526 14.679 1.00 43.05 176 SER H N 1
ATOM 2969 C CA . SER B 2 176 ? -5.379 10.786 15.043 1.00 47.37 176 SER H CA 1
ATOM 2970 C C . SER B 2 176 ? -3.983 10.777 14.434 1.00 44.34 176 SER H C 1
ATOM 2971 O O . SER B 2 176 ? -3.832 10.773 13.210 1.00 48.11 176 SER H O 1
ATOM 2974 N N . ASP B 2 177 ? -2.961 10.766 15.282 1.00 38.23 177 ASP H N 1
ATOM 2975 C CA . ASP B 2 177 ? -1.605 10.526 14.805 1.00 36.12 177 ASP H CA 1
ATOM 2976 C C . ASP B 2 177 ? -1.007 9.336 15.550 1.00 30.58 177 ASP H C 1
ATOM 2977 O O . ASP B 2 177 ? 0.207 9.230 15.719 1.00 28.99 177 ASP H O 1
ATOM 2982 N N . LEU B 2 178 ? -1.882 8.436 15.986 1.00 24.64 178 LEU H N 1
ATOM 2983 C CA . LEU B 2 178 ? -1.459 7.185 16.596 1.00 21.64 178 LEU H CA 1
ATOM 2984 C C . LEU B 2 178 ? -1.933 6.021 15.747 1.00 20.25 178 LEU H C 1
ATOM 2985 O O . LEU B 2 178 ? -2.878 6.156 14.973 1.00 23.23 178 LEU H O 1
ATOM 2990 N N . TYR B 2 179 ? -1.285 4.875 15.899 1.00 18.39 179 TYR H N 1
ATOM 2991 C CA . TYR B 2 179 ? -1.651 3.712 15.108 1.00 17.22 179 TYR H CA 1
ATOM 2992 C C . TYR B 2 179 ? -2.559 2.772 15.885 1.00 16.66 179 TYR H C 1
ATOM 2993 O O . TYR B 2 179 ? -2.528 2.717 17.112 1.00 16.75 179 TYR H O 1
ATOM 3002 N N . THR B 2 180 ? -3.396 2.051 15.153 1.00 16.36 180 THR H N 1
ATOM 3003 C CA . THR B 2 180 ? -4.275 1.058 15.750 1.00 15.90 180 THR H CA 1
ATOM 3004 C C . THR B 2 180 ? -4.438 -0.102 14.795 1.00 16.99 180 THR H C 1
ATOM 3005 O O . THR B 2 180 ? -4.548 0.100 13.580 1.00 15.65 180 THR H O 1
ATOM 3009 N N . LEU B 2 181 ? -4.424 -1.313 15.339 1.00 14.73 181 LEU H N 1
ATOM 3010 C CA . LEU B 2 181 ? -4.787 -2.484 14.560 1.00 16.43 181 LEU H CA 1
ATOM 3011 C C . LEU B 2 181 ? -5.496 -3.505 15.432 1.00 18.70 181 LEU H C 1
ATOM 3012 O O . LEU B 2 181 ? -5.566 -3.361 16.660 1.00 17.05 181 LEU H O 1
ATOM 3017 N N . SER B 2 182 ? -6.039 -4.524 14.780 1.00 16.58 182 SER H N 1
ATOM 3018 C CA . SER B 2 182 ? -6.587 -5.680 15.465 1.00 12.53 182 SER H CA 1
ATOM 3019 C C . SER B 2 182 ? -5.994 -6.956 14.905 1.00 17.15 182 SER H C 1
ATOM 3020 O O . SER B 2 182 ? -5.564 -6.997 13.746 1.00 13.74 182 SER H O 1
ATOM 3023 N N . SER B 2 183 ? -5.974 -7.993 15.734 1.00 17.12 183 SER H N 1
ATOM 3024 C CA . SER B 2 183 ? -5.569 -9.322 15.304 1.00 15.70 183 SER H CA 1
ATOM 3025 C C . SER B 2 183 ? -6.736 -10.290 15.471 1.00 17.14 183 SER H C 1
ATOM 3026 O O . SER B 2 183 ? -7.503 -10.185 16.430 1.00 15.67 183 SER H O 1
ATOM 3029 N N . SER B 2 184 ? -6.868 -11.220 14.527 1.00 16.34 184 SER H N 1
ATOM 3030 C CA . SER B 2 184 ? -7.988 -12.151 14.495 1.00 15.64 184 SER H CA 1
ATOM 3031 C C . SER B 2 184 ? -7.485 -13.586 14.621 1.00 15.43 184 SER H C 1
ATOM 3032 O O . SER B 2 184 ? -6.466 -13.941 14.039 1.00 16.84 184 SER H O 1
ATOM 3035 N N . VAL B 2 185 ? -8.192 -14.411 15.380 1.00 16.76 185 VAL H N 1
ATOM 3036 C CA . VAL B 2 185 ? -7.862 -15.829 15.441 1.00 18.10 185 VAL H CA 1
ATOM 3037 C C . VAL B 2 185 ? -9.133 -16.666 15.347 1.00 19.23 185 VAL H C 1
ATOM 3038 O O . VAL B 2 185 ? -10.136 -16.385 16.014 1.00 16.09 185 VAL H O 1
ATOM 3042 N N . THR B 2 186 ? -9.094 -17.687 14.497 1.00 20.89 186 THR H N 1
ATOM 3043 C CA . THR B 2 186 ? -10.228 -18.583 14.331 1.00 25.43 186 THR H CA 1
ATOM 3044 C C . THR B 2 186 ? -9.841 -19.996 14.741 1.00 26.65 186 THR H C 1
ATOM 3045 O O . THR B 2 186 ? -8.856 -20.551 14.249 1.00 24.64 186 THR H O 1
ATOM 3049 N N . VAL B 2 187 ? -10.620 -20.563 15.657 1.00 26.31 187 VAL H N 1
ATOM 3050 C CA . VAL B 2 187 ? -10.370 -21.901 16.184 1.00 24.39 187 VAL H CA 1
ATOM 3051 C C . VAL B 2 187 ? -11.651 -22.731 16.155 1.00 24.24 187 VAL H C 1
ATOM 3052 O O . VAL B 2 187 ? -12.748 -22.178 16.077 1.00 25.20 187 VAL H O 1
ATOM 3056 N N . PRO B 2 188 ? -11.518 -24.068 16.197 1.00 24.80 188 PRO H N 1
ATOM 3057 C CA . PRO B 2 188 ? -12.705 -24.916 16.333 1.00 28.97 188 PRO H CA 1
ATOM 3058 C C . PRO B 2 188 ? -13.541 -24.531 17.552 1.00 32.55 188 PRO H C 1
ATOM 3059 O O . PRO B 2 188 ? -12.987 -24.103 18.561 1.00 33.94 188 PRO H O 1
ATOM 3063 N N . SER B 2 189 ? -14.857 -24.688 17.449 1.00 53.17 189 SER H N 1
ATOM 3064 C CA . SER B 2 189 ? -15.772 -24.277 18.509 1.00 54.10 189 SER H CA 1
ATOM 3065 C C . SER B 2 189 ? -15.557 -25.062 19.805 1.00 54.48 189 SER H C 1
ATOM 3066 O O . SER B 2 189 ? -15.931 -24.605 20.885 1.00 52.97 189 SER H O 1
ATOM 3069 N N . SER B 2 190 ? -14.950 -26.239 19.695 1.00 56.08 190 SER H N 1
ATOM 3070 C CA . SER B 2 190 ? -14.700 -27.076 20.863 1.00 57.69 190 SER H CA 1
ATOM 3071 C C . SER B 2 190 ? -13.381 -26.712 21.544 1.00 58.15 190 SER H C 1
ATOM 3072 O O . SER B 2 190 ? -13.052 -27.245 22.603 1.00 59.94 190 SER H O 1
ATOM 3075 N N . THR B 2 191 ? -12.636 -25.795 20.934 1.00 55.39 191 THR H N 1
ATOM 3076 C CA . THR B 2 191 ? -11.355 -25.351 21.478 1.00 56.03 191 THR H CA 1
ATOM 3077 C C . THR B 2 191 ? -11.553 -24.227 22.489 1.00 52.90 191 THR H C 1
ATOM 3078 O O . THR B 2 191 ? -10.858 -24.155 23.500 1.00 55.55 191 THR H O 1
ATOM 3082 N N . TRP B 2 192 ? -12.514 -23.354 22.208 1.00 50.77 192 TRP H N 1
ATOM 3083 C CA . TRP B 2 192 ? -12.797 -22.202 23.057 1.00 46.46 192 TRP H CA 1
ATOM 3084 C C . TRP B 2 192 ? -14.298 -22.120 23.310 1.00 46.56 192 TRP H C 1
ATOM 3085 O O . TRP B 2 192 ? -15.087 -22.332 22.392 1.00 49.10 192 TRP H O 1
ATOM 3096 N N . PRO B 2 193 ? -14.703 -21.794 24.550 1.00 44.28 193 PRO H N 1
ATOM 3097 C CA . PRO B 2 193 ? -13.853 -21.413 25.684 1.00 43.96 193 PRO H CA 1
ATOM 3098 C C . PRO B 2 193 ? -13.366 -22.581 26.537 1.00 43.88 193 PRO H C 1
ATOM 3099 O O . PRO B 2 193 ? -12.918 -22.339 27.657 1.00 44.28 193 PRO H O 1
ATOM 3103 N N . SER B 2 194 ? -13.447 -23.808 26.026 1.00 42.55 194 SER H N 1
ATOM 3104 C CA . SER B 2 194 ? -13.018 -24.975 26.795 1.00 45.86 194 SER H CA 1
ATOM 3105 C C . SER B 2 194 ? -11.530 -24.878 27.132 1.00 46.30 194 SER H C 1
ATOM 3106 O O . SER B 2 194 ? -11.117 -25.194 28.247 1.00 45.94 194 SER H O 1
ATOM 3109 N N . GLU B 2 195 ? -10.731 -24.430 26.168 1.00 44.95 195 GLU H N 1
ATOM 3110 C CA . GLU B 2 195 ? -9.323 -24.137 26.421 1.00 44.76 195 GLU H CA 1
ATOM 3111 C C . GLU B 2 195 ? -9.086 -22.634 26.355 1.00 41.27 195 GLU H C 1
ATOM 3112 O O . GLU B 2 195 ? -9.876 -21.901 25.764 1.00 41.48 195 GLU H O 1
ATOM 3118 N N . THR B 2 196 ? -7.999 -22.176 26.967 1.00 40.32 196 THR H N 1
ATOM 3119 C CA . THR B 2 196 ? -7.721 -20.749 27.035 1.00 38.95 196 THR H CA 1
ATOM 3120 C C . THR B 2 196 ? -7.145 -20.237 25.716 1.00 35.19 196 THR H C 1
ATOM 3121 O O . THR B 2 196 ? -6.383 -20.932 25.043 1.00 33.93 196 THR H O 1
ATOM 3125 N N . VAL B 2 197 ? -7.545 -19.027 25.337 1.00 32.35 197 VAL H N 1
ATOM 3126 C CA . VAL B 2 197 ? -6.987 -18.358 24.171 1.00 30.22 197 VAL H CA 1
ATOM 3127 C C . VAL B 2 197 ? -6.540 -16.961 24.573 1.00 25.55 197 VAL H C 1
ATOM 3128 O O . VAL B 2 197 ? -7.334 -16.172 25.081 1.00 30.40 197 VAL H O 1
ATOM 3132 N N . THR B 2 198 ? -5.265 -16.667 24.348 1.00 24.68 198 THR H N 1
ATOM 3133 C CA . THR B 2 198 ? -4.674 -15.409 24.781 1.00 23.34 198 THR H CA 1
ATOM 3134 C C . THR B 2 198 ? -3.877 -14.791 23.643 1.00 21.79 198 THR H C 1
ATOM 3135 O O . THR B 2 198 ? -3.137 -15.491 22.962 1.00 22.51 198 THR H O 1
ATOM 3139 N N . CYS B 2 199 ? -4.030 -13.488 23.417 1.00 20.38 199 CYS H N 1
ATOM 3140 C CA . CYS B 2 199 ? -3.156 -12.819 22.463 1.00 19.09 199 CYS H CA 1
ATOM 3141 C C . CYS B 2 199 ? -1.921 -12.272 23.169 1.00 22.43 199 CYS H C 1
ATOM 3142 O O . CYS B 2 199 ? -1.989 -11.803 24.305 1.00 21.96 199 CYS H O 1
ATOM 3145 N N . ASN B 2 200 ? -0.785 -12.354 22.493 1.00 18.28 200 ASN H N 1
ATOM 3146 C CA . ASN B 2 200 ? 0.454 -11.820 23.031 1.00 18.87 200 ASN H CA 1
ATOM 3147 C C . ASN B 2 200 ? 0.884 -10.624 22.203 1.00 18.25 200 ASN H C 1
ATOM 3148 O O . ASN B 2 200 ? 1.206 -10.759 21.014 1.00 17.93 200 ASN H O 1
ATOM 3153 N N . VAL B 2 201 ? 0.853 -9.450 22.821 1.00 16.99 201 VAL H N 1
ATOM 3154 C CA . VAL B 2 201 ? 1.165 -8.219 22.118 1.00 15.27 201 VAL H CA 1
ATOM 3155 C C . VAL B 2 201 ? 2.522 -7.674 22.532 1.00 16.58 201 VAL H C 1
ATOM 3156 O O . VAL B 2 201 ? 2.849 -7.621 23.715 1.00 19.56 201 VAL H O 1
ATOM 3160 N N . ALA B 2 202 ? 3.318 -7.299 21.537 1.00 15.82 202 ALA H N 1
ATOM 3161 C CA . ALA B 2 202 ? 4.612 -6.674 21.770 1.00 18.84 202 ALA H CA 1
ATOM 3162 C C . ALA B 2 202 ? 4.704 -5.361 21.012 1.00 15.90 202 ALA H C 1
ATOM 3163 O O . ALA B 2 202 ? 4.360 -5.285 19.830 1.00 13.90 202 ALA H O 1
ATOM 3165 N N . HIS B 2 203 ? 5.152 -4.325 21.707 1.00 16.20 203 HIS H N 1
ATOM 3166 C CA . HIS B 2 203 ? 5.461 -3.044 21.085 1.00 19.32 203 HIS H CA 1
ATOM 3167 C C . HIS B 2 203 ? 6.867 -2.654 21.526 1.00 18.52 203 HIS H C 1
ATOM 3168 O O . HIS B 2 203 ? 7.045 -1.982 22.541 1.00 15.80 203 HIS H O 1
ATOM 3175 N N . PRO B 2 204 ? 7.876 -3.126 20.782 1.00 12.06 204 PRO H N 1
ATOM 3176 C CA . PRO B 2 204 ? 9.288 -2.994 21.165 1.00 12.70 204 PRO H CA 1
ATOM 3177 C C . PRO B 2 204 ? 9.717 -1.577 21.547 1.00 13.20 204 PRO H C 1
ATOM 3178 O O . PRO B 2 204 ? 10.440 -1.401 22.531 1.00 17.83 204 PRO H O 1
ATOM 3182 N N . ALA B 2 205 ? 9.250 -0.583 20.802 1.00 11.66 205 ALA H N 1
ATOM 3183 C CA . ALA B 2 205 ? 9.697 0.799 21.004 1.00 14.72 205 ALA H CA 1
ATOM 3184 C C . ALA B 2 205 ? 9.407 1.312 22.409 1.00 18.29 205 ALA H C 1
ATOM 3185 O O . ALA B 2 205 ? 10.142 2.142 22.936 1.00 18.76 205 ALA H O 1
ATOM 3187 N N . SER B 2 206 ? 8.329 0.817 23.004 1.00 18.66 206 SER H N 1
ATOM 3188 C CA . SER B 2 206 ? 7.906 1.263 24.324 1.00 19.63 206 SER H CA 1
ATOM 3189 C C . SER B 2 206 ? 8.132 0.202 25.395 1.00 19.10 206 SER H C 1
ATOM 3190 O O . SER B 2 206 ? 7.610 0.328 26.501 1.00 18.92 206 SER H O 1
ATOM 3193 N N . SER B 2 207 ? 8.883 -0.847 25.061 1.00 15.61 207 SER H N 1
ATOM 3194 C CA . SER B 2 207 ? 9.196 -1.921 26.017 1.00 20.53 207 SER H CA 1
ATOM 3195 C C . SER B 2 207 ? 7.939 -2.630 26.512 1.00 21.25 207 SER H C 1
ATOM 3196 O O . SER B 2 207 ? 7.896 -3.137 27.633 1.00 23.85 207 SER H O 1
ATOM 3199 N N . THR B 2 208 ? 6.924 -2.683 25.657 1.00 18.32 208 THR H N 1
ATOM 3200 C CA . THR B 2 208 ? 5.641 -3.265 26.040 1.00 23.55 208 THR H CA 1
ATOM 3201 C C . THR B 2 208 ? 5.525 -4.724 25.618 1.00 18.68 208 THR H C 1
ATOM 3202 O O . THR B 2 208 ? 5.766 -5.070 24.457 1.00 18.90 208 THR H O 1
ATOM 3206 N N . LYS B 2 209 ? 5.180 -5.570 26.581 1.00 22.66 209 LYS H N 1
ATOM 3207 C CA . LYS B 2 209 ? 4.746 -6.937 26.324 1.00 19.89 209 LYS H CA 1
ATOM 3208 C C . LYS B 2 209 ? 3.502 -7.223 27.161 1.00 21.14 209 LYS H C 1
ATOM 3209 O O . LYS B 2 209 ? 3.553 -7.221 28.393 1.00 27.60 209 LYS H O 1
ATOM 3215 N N . VAL B 2 210 ? 2.386 -7.454 26.477 1.00 22.87 210 VAL H N 1
ATOM 3216 C CA . VAL B 2 210 ? 1.088 -7.643 27.123 1.00 26.84 210 VAL H CA 1
ATOM 321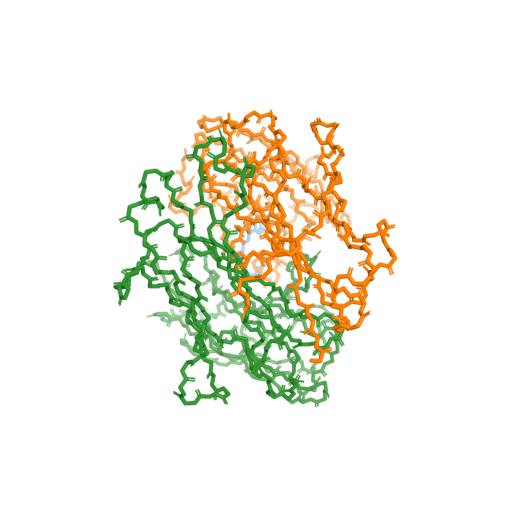7 C C . VAL B 2 210 ? 0.433 -8.960 26.715 1.00 26.10 210 VAL H C 1
ATOM 3218 O O . VAL B 2 210 ? 0.423 -9.315 25.539 1.00 30.74 210 VAL H O 1
ATOM 3222 N N . ASP B 2 211 ? -0.112 -9.678 27.693 1.00 21.01 211 ASP H N 1
ATOM 3223 C CA . ASP B 2 211 ? -0.966 -10.827 27.416 1.00 23.94 211 ASP H CA 1
ATOM 3224 C C . AS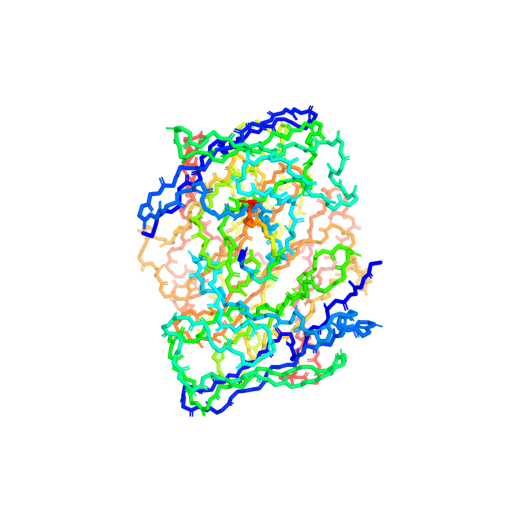P B 2 211 ? -2.403 -10.494 27.786 1.00 26.80 211 ASP H C 1
ATOM 3225 O O . ASP B 2 211 ? -2.665 -9.956 28.863 1.00 32.53 211 ASP H O 1
ATOM 3230 N N . LYS B 2 212 ? -3.333 -10.814 26.894 1.00 24.17 212 LYS H N 1
ATOM 3231 C CA . LYS B 2 212 ? -4.744 -10.593 27.167 1.00 27.03 212 LYS H CA 1
ATOM 3232 C C . LYS B 2 212 ? -5.550 -11.852 26.883 1.00 24.76 212 LYS H C 1
ATOM 3233 O O . LYS B 2 212 ? -5.630 -12.306 25.737 1.00 24.38 212 LYS H O 1
ATOM 3239 N N . LYS B 2 213 ? -6.141 -12.416 27.933 1.00 26.26 213 LYS H N 1
ATOM 3240 C CA . LYS B 2 213 ? -6.990 -13.594 27.796 1.00 27.78 213 LYS H CA 1
ATOM 3241 C C . LYS B 2 213 ? -8.380 -13.179 27.322 1.00 30.20 213 LYS H C 1
ATOM 3242 O O . LYS B 2 213 ? -8.917 -12.170 27.773 1.00 33.10 213 LYS H O 1
ATOM 3248 N N . ILE B 2 214 ? -8.950 -13.947 26.398 1.00 27.18 214 ILE H N 1
ATOM 3249 C CA . ILE B 2 214 ? -10.272 -13.634 25.867 1.00 27.25 214 ILE H CA 1
ATOM 3250 C C . ILE B 2 214 ? -11.348 -14.345 26.683 1.00 31.66 214 ILE H C 1
ATOM 3251 O O . ILE B 2 214 ? -11.316 -15.565 26.838 1.00 35.60 214 ILE H O 1
ATOM 3256 N N . VAL B 2 215 ? -12.298 -13.573 27.200 1.00 32.34 215 VAL H N 1
ATOM 3257 C CA . VAL B 2 215 ? -13.340 -14.105 28.075 1.00 34.52 215 VAL H CA 1
ATOM 3258 C C . VAL B 2 215 ? -14.718 -13.911 27.449 1.00 35.18 215 VAL H C 1
ATOM 3259 O O . VAL B 2 215 ? -15.020 -12.827 26.955 1.00 33.66 215 VAL H O 1
ATOM 3263 N N . PRO B 2 216 ? -15.554 -14.965 27.462 1.00 35.95 216 PRO H N 1
ATOM 3264 C CA . PRO B 2 216 ? -16.900 -14.911 26.871 1.00 37.57 216 PRO H CA 1
ATOM 3265 C C . PRO B 2 216 ? -17.740 -13.728 27.361 1.00 39.18 216 PRO H C 1
ATOM 3266 O O . PRO B 2 216 ? -17.568 -13.270 28.490 1.00 37.25 216 PRO H O 1
ATOM 3270 N N . ARG B 2 217 ? -18.574 -13.166 26.486 1.00 41.56 217 ARG H N 1
ATOM 3271 C CA . ARG B 2 217 ? -19.479 -12.037 26.822 1.00 47.60 217 ARG H CA 1
ATOM 3272 C C . ARG B 2 217 ? -20.888 -12.520 27.206 1.00 52.28 217 ARG H C 1
ATOM 3273 O O . ARG B 2 217 ? -21.318 -13.554 26.686 1.00 53.07 217 ARG H O 1
ATOM 3281 N N . ASP B 2 218 ? -21.603 -11.705 27.986 1.00 56.74 218 ASP H N 1
ATOM 3282 C CA . ASP B 2 218 ? -22.943 -12.008 28.484 1.00 60.31 218 ASP H CA 1
ATOM 3283 C C . ASP B 2 218 ? -23.910 -12.285 27.337 1.00 61.13 218 ASP H C 1
ATOM 3284 O O . ASP B 2 218 ? -24.843 -11.518 27.100 1.00 63.87 218 ASP H O 1
ATOM 3289 N N . ALA C 3 1 ? 21.845 10.062 -26.123 1.00 38.57 15 ALA A N 1
ATOM 3290 C CA . ALA C 3 1 ? 21.694 10.722 -24.831 1.00 36.44 15 ALA A CA 1
ATOM 3291 C C . ALA C 3 1 ? 20.524 10.134 -24.049 1.00 29.40 15 ALA A C 1
ATOM 3292 O O . ALA C 3 1 ? 20.154 10.637 -22.987 1.00 28.51 15 ALA A O 1
ATOM 3294 N N . GLY C 3 2 ? 19.942 9.065 -24.576 1.00 30.39 16 GLY A N 1
ATOM 3295 C CA . GLY C 3 2 ? 18.859 8.390 -23.889 1.00 23.50 16 GLY A CA 1
ATOM 3296 C C . GLY C 3 2 ? 17.489 8.885 -24.298 1.00 20.33 16 GLY A C 1
ATOM 3297 O O . GLY C 3 2 ? 17.346 9.946 -24.907 1.00 20.66 16 GLY A O 1
ATOM 3298 N N . THR C 3 3 ? 16.477 8.103 -23.941 1.00 19.08 17 THR A N 1
ATOM 3299 C CA . THR C 3 3 ? 15.102 8.357 -24.345 1.00 19.14 17 THR A CA 1
ATOM 3300 C C . THR C 3 3 ? 14.626 9.766 -24.000 1.00 18.93 17 THR A C 1
ATOM 3301 O O . THR C 3 3 ? 14.007 10.434 -24.832 1.00 19.82 17 THR A O 1
ATOM 3305 N N . TYR C 3 4 ? 14.932 10.234 -22.790 1.00 16.79 18 TYR A N 1
ATOM 3306 C CA . TYR C 3 4 ? 14.457 11.553 -22.376 1.00 17.29 18 TYR A CA 1
ATOM 3307 C C . TYR C 3 4 ? 15.496 12.664 -22.520 1.00 20.72 18 TYR A C 1
ATOM 3308 O O . TYR C 3 4 ? 15.278 13.790 -22.064 1.00 21.99 18 TYR A O 1
ATOM 3317 N N . GLY C 3 5 ? 16.607 12.349 -23.183 1.00 18.58 19 GLY A N 1
ATOM 3318 C CA . GLY C 3 5 ? 17.654 13.317 -23.454 1.00 21.13 19 GLY A CA 1
ATOM 3319 C C . GLY C 3 5 ? 18.245 13.924 -22.203 1.00 22.55 19 GLY A C 1
ATOM 3320 O O . GLY C 3 5 ? 18.604 15.099 -22.188 1.00 26.57 19 GLY A O 1
ATOM 3321 N N . LEU C 3 6 ? 18.334 13.125 -21.145 1.00 20.78 20 LEU A N 1
ATOM 3322 C CA . LEU C 3 6 ? 18.849 13.615 -19.871 1.00 23.09 20 LEU A CA 1
ATOM 3323 C C . LEU C 3 6 ? 20.368 13.505 -19.787 1.00 24.96 20 LEU A C 1
ATOM 3324 O O . LEU C 3 6 ? 20.984 14.040 -18.871 1.00 23.19 20 LEU A O 1
ATOM 3329 N N . GLY C 3 7 ? 20.968 12.819 -20.752 1.00 21.42 21 GLY A N 1
ATOM 3330 C CA . GLY C 3 7 ? 22.414 12.741 -20.831 1.00 34.63 21 GLY A CA 1
ATOM 3331 C C . GLY C 3 7 ? 22.988 13.991 -21.472 1.00 33.66 21 GLY A C 1
ATOM 3332 O O . GLY C 3 7 ? 22.852 14.198 -22.677 1.00 37.78 21 GLY A O 1
ATOM 3333 N N . ASP C 3 8 ? 23.634 14.824 -20.665 1.00 30.51 22 ASP A N 1
ATOM 3334 C CA . ASP C 3 8 ? 24.167 16.100 -21.133 1.00 33.02 22 ASP A CA 1
ATOM 3335 C C . ASP C 3 8 ? 25.404 15.913 -22.006 1.00 36.99 22 ASP A C 1
ATOM 3336 O O . ASP C 3 8 ? 26.269 15.092 -21.702 1.00 39.54 22 ASP A O 1
#

Foldseek 3Di:
DKAKAKPDQEAADAFFAKDKIKIFIPWFQQAPVRFRFKWKWFDAPPGDIDTADTRQFHGDPPHDPLWGKHDGTTMIMIMGNGHDPVRFGWMKMWGDRDPPTDIYPTYGYAHDDDFDFWDKDKDWADPVVVVVFKTKIKMKGDFGPDPDKDKWKDWLRHTDDPQKDKDKDDQDPPRRGIMMMIMRMDTSVVPVVTFKIKMWMDDPVDPGTDIDIGGNVD/DAKAKDFADEAEQQAKTKIKIADDDDQQLQWKKFKWWAFPVRDIGTAKIAGSNRPDIDGDPVCVVAKDWGDDSVRSMIMIIGGNDDQRNFTWMWMATDDPHPGPDIHPTGTHGYHPDDADAWDKDWAADPPCKDKTKIKTDFGDDDDKDKDKPVPPADPQKDKDDWDQDPNGTITMIMHMDGPCCPPVDWMWMWMDDPVNRDTDIDIHDHDD/DDDVPPPD

Sequence (438 aa):
DVLMTQTPLSLPVSLGDQASISCKSSQSIVHSNGNTYLEWYLQKPGQSSPKLLVYKVSNRFSGVPDRFSGSGSGTDFTLKISRVEAEDLGTYYCFQGSLVPWAFGGGTKLEIKRADAAPTVSIFPPSSEQLTSGGASVVCFLNNFYPKDINVKWKIDGSERQNGVLNSWTDQDSKDSTYSMSSTLTLTKDEYERHNSYTCEATHKTSTSPIVKSFNRNEVHLVESGGALVKPGGSLKLSCAASGFSFSKYGMSWVRQTPDKRLEWVATISSSGSRTYYPDSVKGQFTISRDNAKNTLYLQMSSSLKSEDTAMYYCSISWDGAMDYWGQGTSVTVSSAKTTPPSVYPLAPGSSMVTLGCCLVKGYFPEPVTVTWNSGSLSSGVHTFPAVLQSDLYTLSSSVTVPSSTWPSETVTCNVAHPASSTKVDKKIVPRDAGTYGLGD

InterPro domains:
  IPR001084 Microtubule associated protein, tubulin-binding repeat [PF00418] (566-591)
  IPR001084 Microtubule associated protein, tubulin-binding repeat [PF00418] (592-621)
  IPR001084 Microtubule associated protein, tubulin-binding repeat [PF00418] (623-653)
  IPR001084 Microtubule associated protein, tubulin-binding repeat [PF00418] (654-685)
  IPR001084 Microtubule associated protein, tubulin-binding repeat [PS00229] (609-621)
  IPR001084 Microtubule associated protein, tubulin-binding repeat [PS00229] (672-684)
  IPR001084 Microtubule associated protein, tubulin-binding repeat [PS51491] (561-591)
  IPR001084 Microtubule associated protein, tubulin-binding repeat [PS51491] (592-622)
  IPR001084 Microtubule associated protein, tubulin-binding repeat [PS51491] (623-653)
  IPR001084 Microtubule associated protein, tubulin-binding repeat [PS51491] (654-685)
  IPR002955 Microtubule-associated protein Tau [PR01261] (467-478)
  IPR002955 Microtubule-associated protein Tau [PR01261] (479-488)
  IPR002955 Microtubule-associated protein Tau [PR01261] (503-510)
  IPR002955 Microtubule-associated protein Tau [PR01261] (530-538)
  IPR002955 Microtubule-associated protein Tau [PR01261] (539-546)
  IPR002955 Microtubule-associated protein Tau [PR01261] (561-570)
  IPR027324 Microtubule associated protein MAP2/MAP4/Tau [PTHR11501] (316-751)

B-factor: mean 24.24, std 9.29, range [10.23, 66.0]

Organism: Homo sapiens (NCBI:txid9606)

Secondary structure (DSSP, 8-state):
--TT----/-EEEEE---EE-TT--EEEEEEEESS-GGGS-EEEEEE-TT--EEEEEEE-TTS--EE--TTTTTTEEEEEEGGGTEEEEEE-S--GGG-EEEEEEE-SSSS-SEE---EEEEE-----BPPEEEEE-----EEEEEEEEEEEBSS--EEEEGGGT--TTEEEPPPEEETTEEEEEEEEEEETTTTTTS--EEEEEEGGGTEEEEEE-----/---EEEE-SEEEE-TT--EEEEEEESS--B-TTS-B-EEEEEE-TTS-EEEEEETTTEEPTT--TTEEEEEETTEEEEEESS--GGG-EEEEEEE-SSSSPEE---EEEEE----BPPEEEEEPPPHHHHHTTEEEEEEEEEEEBSS--EEEEEETTEEE-TTEEEEEPPPPTTT--EEEEEEEEEEHHHHHT--EEEEEEE-TT-SSPEEEEEETT-

GO terms:
  GO:0046785 microtubule polymerization (P, IDA)
  GO:0007416 synapse assembly (P, IMP)
  GO:0007611 learning or memory (P, IMP)
  GO:0051260 protein homooligomerization (P, IPI)
  GO:0042802 identical protein binding (F, IPI)
  GO:0005515 protein binding (F, IPI)
  GO:1990000 amyloid fibril formation (P, IEP)
  GO:1990000 amyloid fibril formation (P, IDA)
  GO:1990000 amyloid fibril formation (P, EXP)
  GO:0031116 positive regulation of microtubule polymerization (P, IDA)
  GO:0004857 enzyme inhibitor activity (F, IDA)
  GO:0008017 microtubule binding (F, IDA)
  GO:0015630 microtubule cytoskeleton (C, IDA)
  GO:0050848 regulation of calcium-mediated signaling (P, IDA)
  GO:0099077 histone-dependent DNA binding (F, TAS)
  GO:0036477 somatodendritic compartment (C, TAS)
  GO:0043197 dendritic spine (C, TAS)
  GO:0008017 microtubule binding (F, TAS)
  GO:0034614 cellular response to r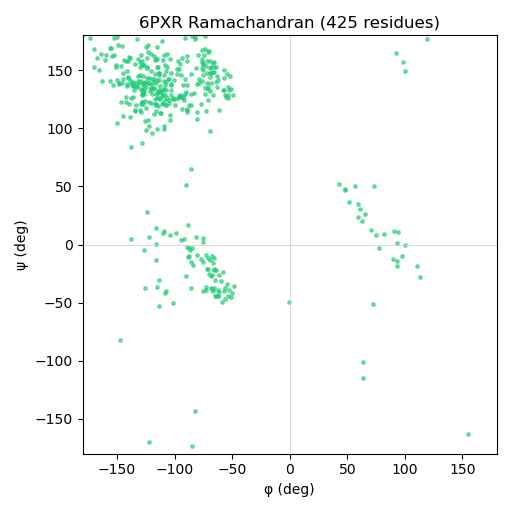eactive oxygen species (P, TAS)
  GO:0005634 nucleus (C, TAS)